Protein 5DXB (pdb70)

Radius of gyration: 22.01 Å; Cα contacts (8 Å, |Δi|>4): 576; chains: 4; bounding box: 56×43×59 Å

InterPro domains:
  IPR000536 Nuclear hormone receptor, ligand-binding domain [PF00104] (337-530)
  IPR000536 Nuclear hormone receptor, ligand-binding domain [PS51843] (311-547)
  IPR000536 Nuclear hormone receptor, ligand-binding domain [SM00430] (348-518)
  IPR001292 Estrogen receptor [PIRSF500101] (1-591)
  IPR001292 Estrogen receptor [PR00543] (6-24)
  IPR001292 Estrogen receptor [PR00543] (26-43)
  IPR001292 Estrogen receptor [PR00543] (45-62)
  IPR001292 Estrogen receptor [PR00543] (70-85)
  IPR001292 Estrogen receptor [PR00543] (97-111)
  IPR001292 Estrogen receptor [PR00543] (115-131)
  IPR001292 Estrogen receptor [PR00543] (132-151)
  IPR001292 Estrogen receptor [PR00543] (153-172)
  IPR001628 Zinc finger, nuclear hormone receptor-type [PF00105] (184-252)
  IPR001628 Zinc finger, nuclear hormone receptor-type [PR00047] (185-201)
  IPR001628 Zinc finger, nuclear hormone receptor-type [PR00047] (201-216)
  IPR001628 Zinc finger, nuclear hormone receptor-type [PR00047] (234-242)
  IPR001628 Zinc finger, nuclear hormone receptor-type [PR00047] (242-250)
  IPR001628 Zinc finger, nuclear hormone receptor-type [PS00031] (185-211)
  IPR001628 Zinc finger, nuclear hormone receptor-type [PS51030] (182-257)
  IPR001628 Zinc finger, nuclear hormone receptor-type [SM00399] (182-253)

Organism: Homo sapiens (NCBI:txid9606)

GO terms:
  GO:0045429 positive regulation of nitric oxide biosynthetic process (P, IDA)
  GO:0051000 positive regulation of nitric-oxide synthase activity (P, IDA)
  GO:0005634 nucleus (C, IDA)
  GO:0004879 nuclear receptor activity (F, IC)
  GO:0043401 steroid hormone receptor signaling pathway (P, IC)
  GO:0004879 nuclear receptor activity (F, IMP)
  GO:0043401 steroid hormone receptor signaling pathway (P, IMP)
  GO:0005515 protein binding (F, IPI)
  GO:0042802 identical protein binding (F, IPI)
  GO:0004879 nuclear receptor activity (F, IDA)
  GO:0030520 estrogen receptor signaling pathway (P, IDA)
  GO:0000785 chromatin (C, IDA)
  GO:0071392 cellular response to estradiol stimulus (P, IDA)
  GO:1990837 sequence-specific double-stranded DNA binding (F, IDA)
  GO:0001222 transcription corepressor binding (F, IPI)
  GO:0045944 positive regulation of transcription by RNA polymerase II (P, IDA)
  GO:0051117 ATPase binding (F, IDA)
  GO:0004879 nuclear receptor activity (F, IGI)
  GO:0000978 RNA polymerase II cis-regulatory region sequence-specific DNA binding (F, IDA)
  GO:0001228 DNA-binding transcription activator activity, RNA polymerase II-specific (F, IDA)

CATH classification: 1.10.565.10

Secondary structure (P-SEA, 3-state):
cccccaaaaaaaaaaaccccccccccccccccaaaaaaaaaaaaaaaaaaaaaaaaaccccccccaaaaaaaaaacaaaaaaaaaaaaaccccccccccccccccccccccccccaaaaaaaaaaaaaaaaacccaaaaaaaaaaaaaccccccccaaaaaaaaaaaaaaaaaaaaacccaaaaaaaaaaaaaaaaaaaaaaaaaaaaaaaaccccccccaaaaaaaaaac/cccccaaaaaaaaaaacccccccccccaaaaaaaaaaaaaaaaaaaaaaaaaccccccccaaaaaaaaaacaaaaaaaaaaaaaccccccccccccccccccccccccccaaaaaaaaaaaaaaaaacccaaaaaaaaaaaaacccccccaaaaaaaaaaaaaaaaaaaacccaaaaaaaaaaaaaaaaaaaaaaaaaaaaaaaaaaacccccaaaaaaaaaac/ccccccccc/ccccccc

Nearest PDB structures (foldseek):
  5dxb-assembly1_A-2  TM=1.004E+00  e=6.165E-34  Homo sapiens
  8ev2-assembly1_A  TM=9.911E-01  e=9.167E-32  Homo sapiens
  5dug-assembly1_B  TM=9.893E-01  e=3.016E-31  Homo sapiens
  5dkg-assembly1_A  TM=9.938E-01  e=1.041E-30  Homo sapiens
  5dkb-assembly1_B  TM=9.868E-01  e=1.092E-30  Homo sapiens

Structure (mmCIF, N/CA/C/O backbone):
data_5DXB
#
_entry.id   5DXB
#
_cell.length_a   56.013
_cell.length_b   85.939
_cell.length_c   58.272
_cell.angle_alpha   90.00
_cell.angle_beta   108.41
_cell.angle_gamma   90.00
#
_symmetry.space_group_name_H-M   'P 1 21 1'
#
loop_
_entity.id
_entity.type
_entity.pdbx_description
1 polymer 'Estrogen receptor'
2 polymer 'Estrogen receptor'
3 polymer 'Nuclear receptor coactivator 2'
4 non-polymer ESTRADIOL
5 non-polymer GLYCEROL
6 non-polymer 'CHLORIDE ION'
7 water water
#
loop_
_atom_site.group_PDB
_atom_site.id
_atom_site.type_symbol
_atom_site.label_atom_id
_atom_site.label_alt_id
_atom_site.label_comp_id
_atom_site.label_asym_id
_atom_site.label_entity_id
_atom_site.label_seq_id
_atom_site.pdbx_PDB_ins_code
_atom_site.Cartn_x
_atom_site.Cartn_y
_atom_site.Cartn_z
_atom_site.occupancy
_atom_site.B_iso_or_equiv
_atom_site.auth_seq_id
_atom_site.auth_comp_id
_atom_site.auth_asym_id
_atom_site.auth_atom_id
_atom_site.pdbx_PDB_model_num
ATOM 1 N N . ALA A 1 14 ? 2.311 16.251 -1.416 1.00 57.29 307 ALA A N 1
ATOM 2 C CA . ALA A 1 14 ? 2.133 14.882 -0.937 1.00 55.30 307 ALA A CA 1
ATOM 3 C C . ALA A 1 14 ? 0.708 14.571 -0.453 1.00 54.21 307 ALA A C 1
ATOM 4 O O . ALA A 1 14 ? 0.157 13.528 -0.794 1.00 53.83 307 ALA A O 1
ATOM 6 N N . LEU A 1 15 ? 0.103 15.454 0.334 1.00 54.26 308 LEU A N 1
ATOM 7 C CA . LEU A 1 15 ? -1.176 15.120 0.967 1.00 52.93 308 LEU A CA 1
ATOM 8 C C . LEU A 1 15 ? -2.354 15.063 -0.006 1.00 53.72 308 LEU A C 1
ATOM 9 O O . LEU A 1 15 ? -3.467 14.703 0.379 1.00 54.04 308 LEU A O 1
ATOM 14 N N . SER A 1 16 ? -2.098 15.396 -1.268 1.00 54.14 309 SER A N 1
ATOM 15 C CA . SER A 1 16 ? -3.140 15.413 -2.291 1.00 55.35 309 SER A CA 1
ATOM 16 C C . SER A 1 16 ? -3.245 14.084 -3.036 1.00 53.51 309 SER A C 1
ATOM 17 O O . SER A 1 16 ? -4.264 13.792 -3.659 1.00 55.53 309 SER A O 1
ATOM 20 N N . LEU A 1 17 ? -2.181 13.292 -2.984 1.00 52.36 310 LEU A N 1
ATOM 21 C CA . LEU A 1 17 ? -2.135 12.006 -3.675 1.00 49.04 310 LEU A CA 1
ATOM 22 C C . LEU A 1 17 ? -3.267 11.067 -3.265 1.00 45.97 310 LEU A C 1
ATOM 23 O O . LEU A 1 17 ? -3.509 10.883 -2.073 1.00 45.72 310 LEU A O 1
ATOM 28 N N . THR A 1 18 ? -3.951 10.457 -4.233 1.00 43.58 311 THR A N 1
ATOM 29 C CA . THR A 1 18 ? -4.886 9.383 -3.894 1.00 42.91 311 THR A CA 1
ATOM 30 C C . THR A 1 18 ? -4.089 8.186 -3.395 1.00 40.26 311 THR A C 1
ATOM 31 O O . THR A 1 18 ? -2.858 8.212 -3.373 1.00 37.70 311 THR A O 1
ATOM 35 N N . ALA A 1 19 ? -4.790 7.126 -3.009 1.00 39.40 312 ALA A N 1
ATOM 36 C CA . ALA A 1 19 ? -4.120 5.921 -2.541 1.00 37.87 312 ALA A CA 1
ATOM 37 C C . ALA A 1 19 ? -3.354 5.257 -3.683 1.00 39.32 312 ALA A C 1
ATOM 38 O O . ALA A 1 19 ? -2.207 4.837 -3.516 1.00 37.98 312 ALA A O 1
ATOM 40 N N . ASP A 1 20 ? -3.990 5.180 -4.848 1.00 38.96 313 ASP A N 1
ATOM 41 C CA . ASP A 1 20 ? -3.390 4.519 -6.001 1.00 41.02 313 ASP A CA 1
ATOM 42 C C . ASP A 1 20 ? -2.183 5.282 -6.518 1.00 38.88 313 ASP A C 1
ATOM 43 O O . ASP A 1 20 ? -1.264 4.692 -7.077 1.00 38.40 313 ASP A O 1
ATOM 48 N N . GLN A 1 21 ? -2.191 6.597 -6.348 1.00 41.17 314 GLN A N 1
ATOM 49 C CA . GLN A 1 21 ? -1.082 7.419 -6.813 1.00 40.35 314 GLN A CA 1
ATOM 50 C C . GLN A 1 21 ? 0.091 7.324 -5.853 1.00 37.67 314 GLN A C 1
ATOM 51 O O . GLN A 1 21 ? 1.252 7.439 -6.251 1.00 36.73 314 GLN A O 1
ATOM 57 N N . MET A 1 22 ? -0.227 7.117 -4.581 1.00 36.44 315 MET A N 1
ATOM 58 C CA . MET A 1 22 ? 0.786 6.850 -3.575 1.00 34.18 315 MET A CA 1
ATOM 59 C C . MET A 1 22 ? 1.493 5.544 -3.916 1.00 32.08 315 MET A C 1
ATOM 60 O O . MET A 1 22 ? 2.722 5.479 -3.961 1.00 31.12 315 MET A O 1
ATOM 65 N N . VAL A 1 23 ? 0.699 4.509 -4.168 1.00 32.59 316 VAL A N 1
ATOM 66 C CA . VAL A 1 23 ? 1.227 3.186 -4.473 1.00 31.50 316 VAL A CA 1
ATOM 67 C C . VAL A 1 23 ? 2.105 3.235 -5.723 1.00 31.23 316 VAL A C 1
ATOM 68 O O . VAL A 1 23 ? 3.217 2.702 -5.726 1.00 28.93 316 VAL A O 1
ATOM 72 N N . SER A 1 24 ? 1.611 3.899 -6.766 1.00 33.00 317 SER A N 1
ATOM 73 C CA . SER A 1 24 ? 2.330 4.019 -8.032 1.00 34.00 317 SER A CA 1
ATOM 74 C C . SER A 1 24 ? 3.639 4.786 -7.894 1.00 33.76 317 SER A C 1
ATOM 75 O O . SER A 1 24 ? 4.666 4.367 -8.422 1.00 34.01 317 SER A O 1
ATOM 78 N N . ALA A 1 25 ? 3.597 5.921 -7.204 1.00 33.11 318 ALA A N 1
ATOM 79 C CA . ALA A 1 25 ? 4.813 6.680 -6.929 1.00 32.56 318 ALA A CA 1
ATOM 80 C C . ALA A 1 25 ? 5.850 5.810 -6.224 1.00 30.61 318 ALA A C 1
ATOM 81 O O . ALA A 1 25 ? 7.015 5.781 -6.615 1.00 31.67 318 ALA A O 1
ATOM 83 N N . LEU A 1 26 ? 5.415 5.090 -5.193 1.00 29.35 319 LEU A N 1
ATOM 84 C CA . LEU A 1 26 ? 6.324 4.272 -4.395 1.00 27.97 319 LEU A CA 1
ATOM 85 C C . LEU A 1 26 ? 6.873 3.089 -5.189 1.00 27.75 319 LEU A C 1
ATOM 86 O O . LEU A 1 26 ? 8.045 2.740 -5.053 1.00 28.58 319 LEU A O 1
ATOM 91 N N . LEU A 1 27 ? 6.035 2.474 -6.018 1.00 26.86 320 LEU A N 1
ATOM 92 C CA . LEU A 1 27 ? 6.503 1.398 -6.886 1.00 28.86 320 LEU A CA 1
ATOM 93 C C . LEU A 1 27 ? 7.527 1.932 -7.899 1.00 32.16 320 LEU A C 1
ATOM 94 O O . LEU A 1 27 ? 8.583 1.330 -8.093 1.00 32.17 320 LEU A O 1
ATOM 99 N N . ASP A 1 28 ? 7.222 3.071 -8.522 1.00 30.41 321 ASP A N 1
ATOM 100 C CA . ASP A 1 28 ? 8.133 3.697 -9.488 1.00 34.38 321 ASP A CA 1
ATOM 101 C C . ASP A 1 28 ? 9.505 4.023 -8.894 1.00 30.52 321 ASP A C 1
ATOM 102 O O . ASP A 1 28 ? 10.512 4.038 -9.604 1.00 31.00 321 ASP A O 1
ATOM 107 N N . ALA A 1 29 ? 9.539 4.292 -7.594 1.00 29.69 322 ALA A N 1
ATOM 108 C CA . ALA A 1 29 ? 10.746 4.805 -6.952 1.00 27.54 322 ALA A CA 1
ATOM 109 C C . ALA A 1 29 ? 11.667 3.702 -6.441 1.00 26.83 322 ALA A C 1
ATOM 110 O O . ALA A 1 29 ? 12.807 3.970 -6.053 1.00 25.18 322 ALA A O 1
ATOM 112 N N . GLU A 1 30 ? 11.169 2.470 -6.435 1.00 27.16 323 GLU A N 1
ATOM 113 C CA . GLU A 1 30 ? 11.923 1.330 -5.922 1.00 25.94 323 GLU A CA 1
ATOM 114 C C . GLU A 1 30 ? 13.328 1.262 -6.509 1.00 25.07 323 GLU A C 1
ATOM 115 O O . GLU A 1 30 ? 13.503 1.401 -7.710 1.00 26.09 323 GLU A O 1
ATOM 121 N N . PRO A 1 31 ? 14.339 1.058 -5.659 1.00 25.60 324 PRO A N 1
ATOM 122 C CA . PRO A 1 31 ? 15.701 0.937 -6.183 1.00 27.15 324 PRO A CA 1
ATOM 123 C C . PRO A 1 31 ? 15.946 -0.447 -6.759 1.00 27.51 324 PRO A C 1
ATOM 124 O O . PRO A 1 31 ? 15.172 -1.362 -6.485 1.00 25.62 324 PRO A O 1
ATOM 128 N N . PRO A 1 32 ? 17.011 -0.602 -7.554 1.00 28.26 325 PRO A N 1
ATOM 129 C CA . PRO A 1 32 ? 17.326 -1.913 -8.124 1.00 28.77 325 PRO A CA 1
ATOM 130 C C . PRO A 1 32 ? 17.884 -2.878 -7.089 1.00 27.53 325 PRO A C 1
ATOM 131 O O . PRO A 1 32 ? 18.290 -2.468 -6.000 1.00 26.18 325 PRO A O 1
ATOM 135 N N . ILE A 1 33 ? 17.896 -4.158 -7.436 1.00 27.05 326 ILE A N 1
ATOM 136 C CA . ILE A 1 33 ? 18.617 -5.154 -6.662 1.00 26.73 326 ILE A CA 1
ATOM 137 C C . ILE A 1 33 ? 20.059 -5.184 -7.161 1.00 25.94 326 ILE A C 1
ATOM 138 O O . ILE A 1 33 ? 20.301 -5.391 -8.350 1.00 28.38 326 ILE A O 1
ATOM 143 N N . LEU A 1 34 ? 21.018 -4.956 -6.270 1.00 23.32 327 LEU A N 1
ATOM 144 C CA . LEU A 1 34 ? 22.413 -4.881 -6.694 1.00 24.34 327 LEU A CA 1
ATOM 145 C C . LEU A 1 34 ? 23.131 -6.221 -6.522 1.00 25.03 327 LEU A C 1
ATOM 146 O O . LEU A 1 34 ? 22.656 -7.104 -5.802 1.00 24.36 327 LEU A O 1
ATOM 151 N N . TYR A 1 35 ? 24.272 -6.367 -7.193 1.00 24.36 328 TYR A N 1
ATOM 152 C CA . TYR A 1 35 ? 25.101 -7.562 -7.062 1.00 25.05 328 TYR A CA 1
ATOM 153 C C . TYR A 1 35 ? 26.255 -7.333 -6.104 1.00 24.33 328 TYR A C 1
ATOM 154 O O . TYR A 1 35 ? 26.757 -6.216 -5.973 1.00 24.41 328 TYR A O 1
ATOM 163 N N . SER A 1 36 ? 26.674 -8.394 -5.424 1.00 24.09 329 SER A N 1
ATOM 164 C CA . SER A 1 36 ? 27.854 -8.300 -4.581 1.00 26.76 329 SER A CA 1
ATOM 165 C C . SER A 1 36 ? 29.084 -8.645 -5.397 1.00 29.98 329 SER A C 1
ATOM 166 O O . SER A 1 36 ? 28.991 -9.099 -6.542 1.00 28.22 329 SER A O 1
ATOM 169 N N . GLU A 1 37 ? 30.243 -8.430 -4.798 1.00 31.39 330 GLU A N 1
ATOM 170 C CA . GLU A 1 37 ? 31.488 -8.769 -5.454 1.00 35.19 330 GLU A CA 1
ATOM 171 C C . GLU A 1 37 ? 31.985 -10.140 -4.998 1.00 34.96 330 GLU A C 1
ATOM 172 O O . GLU A 1 37 ? 33.189 -10.396 -4.992 1.00 35.67 330 GLU A O 1
ATOM 178 N N . TYR A 1 38 ? 31.047 -11.020 -4.634 1.00 34.60 331 TYR A N 1
ATOM 179 C CA . TYR A 1 38 ? 31.383 -12.356 -4.132 1.00 34.03 331 TYR A CA 1
ATOM 180 C C . TYR A 1 38 ? 32.356 -13.064 -5.055 1.00 34.54 331 TYR A C 1
ATOM 181 O O . TYR A 1 38 ? 32.127 -13.161 -6.259 1.00 33.63 331 TYR A O 1
ATOM 190 N N . ASP A 1 39 ? 33.447 -13.550 -4.474 1.00 36.99 332 ASP A N 1
ATOM 191 C CA . ASP A 1 39 ? 34.467 -14.272 -5.217 1.00 40.16 332 ASP A CA 1
ATOM 192 C C . ASP A 1 39 ? 34.484 -15.733 -4.779 1.00 39.11 332 ASP A C 1
ATOM 193 O O . ASP A 1 39 ? 34.975 -16.058 -3.696 1.00 38.98 332 ASP A O 1
ATOM 198 N N . PRO A 1 40 ? 33.938 -16.620 -5.622 1.00 40.07 333 PRO A N 1
ATOM 199 C CA . PRO A 1 40 ? 33.739 -18.021 -5.239 1.00 40.25 333 PRO A CA 1
ATOM 200 C C . PRO A 1 40 ? 34.992 -18.881 -5.399 1.00 40.84 333 PRO A C 1
ATOM 201 O O . PRO A 1 40 ? 34.924 -20.094 -5.202 1.00 42.41 333 PRO A O 1
ATOM 205 N N . THR A 1 41 ? 36.116 -18.261 -5.744 1.00 37.44 334 THR A N 1
ATOM 206 C CA . THR A 1 41 ? 37.385 -18.978 -5.835 1.00 37.60 334 THR A CA 1
ATOM 207 C C . THR A 1 41 ? 37.931 -19.300 -4.445 1.00 36.42 334 THR A C 1
ATOM 208 O O . THR A 1 41 ? 38.758 -20.196 -4.284 1.00 35.92 334 THR A O 1
ATOM 212 N N . ARG A 1 42 ? 37.463 -18.558 -3.447 1.00 36.26 335 ARG A N 1
ATOM 213 C CA . ARG A 1 42 ? 37.991 -18.655 -2.088 1.00 36.58 335 ARG A CA 1
ATOM 214 C C . ARG A 1 42 ? 36.906 -18.921 -1.053 1.00 32.94 335 ARG A C 1
ATOM 215 O O . ARG A 1 42 ? 35.768 -18.490 -1.216 1.00 31.12 335 ARG A O 1
ATOM 223 N N . PRO A 1 43 ? 37.259 -19.633 0.026 1.00 33.30 336 PRO A N 1
ATOM 224 C CA . PRO A 1 43 ? 36.321 -19.760 1.144 1.00 31.24 336 PRO A CA 1
ATOM 225 C C . PRO A 1 43 ? 36.235 -18.449 1.927 1.00 30.23 336 PRO A C 1
ATOM 226 O O . PRO A 1 43 ? 37.171 -17.653 1.882 1.00 30.19 336 PRO A O 1
ATOM 230 N N . PHE A 1 44 ? 35.126 -18.230 2.627 1.00 31.55 337 PHE A N 1
ATOM 231 C CA . PHE A 1 44 ? 34.941 -17.014 3.414 1.00 29.38 337 PHE A CA 1
ATOM 232 C C . PHE A 1 44 ? 35.868 -16.940 4.616 1.00 28.97 337 PHE A C 1
ATOM 233 O O . PHE A 1 44 ? 36.145 -17.949 5.264 1.00 29.83 337 PHE A O 1
ATOM 241 N N . SER A 1 45 ? 36.328 -15.733 4.919 1.00 27.68 338 SER A N 1
ATOM 242 C CA . SER A 1 45 ? 36.847 -15.427 6.244 1.00 27.45 338 SER A CA 1
ATOM 243 C C . SER A 1 45 ? 35.921 -14.393 6.866 1.00 26.45 338 SER A C 1
ATOM 244 O O . SER A 1 45 ? 35.072 -13.818 6.178 1.00 24.22 338 SER A O 1
ATOM 247 N N . GLU A 1 46 ? 36.079 -14.151 8.160 1.00 25.98 339 GLU A N 1
ATOM 248 C CA . GLU A 1 46 ? 35.317 -13.100 8.817 1.00 25.35 339 GLU A CA 1
ATOM 249 C C . GLU A 1 46 ? 35.500 -11.764 8.098 1.00 22.55 339 GLU A C 1
ATOM 250 O O . GLU A 1 46 ? 34.531 -11.040 7.845 1.00 20.00 339 GLU A O 1
ATOM 256 N N . ALA A 1 47 ? 36.748 -11.452 7.758 1.00 22.91 340 ALA A N 1
ATOM 257 C CA . ALA A 1 47 ? 37.068 -10.187 7.108 1.00 22.18 340 ALA A CA 1
ATOM 258 C C . ALA A 1 47 ? 36.500 -10.099 5.691 1.00 22.61 340 ALA A C 1
ATOM 259 O O . ALA A 1 47 ? 35.966 -9.064 5.301 1.00 23.72 340 ALA A O 1
ATOM 261 N N . SER A 1 48 ? 36.605 -11.177 4.920 1.00 20.48 341 SER A N 1
ATOM 262 C CA . SER A 1 48 ? 36.155 -11.129 3.530 1.00 22.83 341 SER A CA 1
ATOM 263 C C . SER A 1 48 ? 34.627 -11.078 3.443 1.00 22.69 341 SER A C 1
ATOM 264 O O . SER A 1 48 ? 34.070 -10.463 2.540 1.00 22.95 341 SER A O 1
ATOM 267 N N A MET A 1 49 ? 33.941 -11.725 4.382 0.45 24.63 342 MET A N 1
ATOM 268 N N B MET A 1 49 ? 33.966 -11.706 4.404 0.55 24.64 342 MET A N 1
ATOM 269 C CA A MET A 1 49 ? 32.480 -11.690 4.387 0.45 23.60 342 MET A CA 1
ATOM 270 C CA B MET A 1 49 ? 32.516 -11.731 4.438 0.55 23.97 342 MET A CA 1
ATOM 271 C C A MET A 1 49 ? 31.978 -10.328 4.856 0.45 21.60 342 MET A C 1
ATOM 272 C C B MET A 1 49 ? 31.986 -10.362 4.872 0.55 21.88 342 MET A C 1
ATOM 273 O O A MET A 1 49 ? 31.014 -9.797 4.306 0.45 20.04 342 MET A O 1
ATOM 274 O O B MET A 1 49 ? 31.035 -9.844 4.287 0.55 19.97 342 MET A O 1
ATOM 283 N N . MET A 1 50 ? 32.627 -9.760 5.869 1.00 21.63 343 MET A N 1
ATOM 284 C CA . MET A 1 50 ? 32.267 -8.414 6.313 1.00 19.62 343 MET A CA 1
ATOM 285 C C . MET A 1 50 ? 32.577 -7.395 5.210 1.00 20.00 343 MET A C 1
ATOM 286 O O . MET A 1 50 ? 31.850 -6.412 5.037 1.00 18.55 343 MET A O 1
ATOM 291 N N . GLY A 1 51 ? 33.655 -7.637 4.465 1.00 21.06 344 GLY A N 1
ATOM 292 C CA . GLY A 1 51 ? 33.998 -6.811 3.316 1.00 21.69 344 GLY A CA 1
ATOM 293 C C . GLY A 1 51 ? 32.906 -6.824 2.253 1.00 22.51 344 GLY A C 1
ATOM 294 O O . GLY A 1 51 ? 32.483 -5.771 1.765 1.00 21.90 344 GLY A O 1
ATOM 295 N N . LEU A 1 52 ? 32.456 -8.023 1.888 1.00 22.74 345 LEU A N 1
ATOM 296 C CA . LEU A 1 52 ? 31.378 -8.178 0.914 1.00 23.41 345 LEU A CA 1
ATOM 297 C C . LEU A 1 52 ? 30.112 -7.470 1.360 1.00 20.83 345 LEU A C 1
ATOM 298 O O . LEU A 1 52 ? 29.491 -6.741 0.585 1.00 20.68 345 LEU A O 1
ATOM 303 N N . LEU A 1 53 ? 29.726 -7.696 2.611 1.00 20.02 346 LEU A N 1
ATOM 304 C CA . LEU A 1 53 ? 28.453 -7.194 3.100 1.00 19.05 346 LEU A CA 1
ATOM 305 C C . LEU A 1 53 ? 28.473 -5.672 3.199 1.00 18.61 346 LEU A C 1
ATOM 306 O O . LEU A 1 53 ? 27.488 -5.018 2.865 1.00 18.93 346 LEU A O 1
ATOM 311 N N . THR A 1 54 ? 29.595 -5.103 3.634 1.00 18.42 347 THR A N 1
ATOM 312 C CA . THR A 1 54 ? 29.674 -3.649 3.771 1.00 17.93 347 THR A CA 1
ATOM 313 C C . THR A 1 54 ? 29.877 -2.962 2.419 1.00 19.20 347 THR A C 1
ATOM 314 O O . THR A 1 54 ? 29.381 -1.854 2.210 1.00 20.18 347 THR A O 1
ATOM 318 N N . ASN A 1 55 ? 30.591 -3.609 1.500 1.00 18.60 348 ASN A N 1
ATOM 319 C CA . ASN A 1 55 ? 30.702 -3.087 0.138 1.00 19.44 348 ASN A CA 1
ATOM 320 C C . ASN A 1 55 ? 29.314 -3.011 -0.493 1.00 18.73 348 ASN A C 1
ATOM 321 O O . ASN A 1 55 ? 28.963 -2.018 -1.131 1.00 18.44 348 ASN A O 1
ATOM 326 N N . LEU A 1 56 ? 28.525 -4.065 -0.301 1.00 19.01 349 LEU A N 1
ATOM 327 C CA . LEU A 1 56 ? 27.158 -4.101 -0.807 1.00 19.40 349 LEU A CA 1
ATOM 328 C C . LEU A 1 56 ? 26.310 -3.012 -0.149 1.00 18.83 349 LEU A C 1
ATOM 329 O O . LEU A 1 56 ? 25.643 -2.236 -0.835 1.00 18.87 349 LEU A O 1
ATOM 334 N N . ALA A 1 57 ? 26.346 -2.953 1.181 1.00 16.64 350 ALA A N 1
ATOM 335 C CA . ALA A 1 57 ? 25.587 -1.951 1.931 1.00 17.93 350 ALA A CA 1
ATOM 336 C C . ALA A 1 57 ? 25.880 -0.541 1.437 1.00 20.09 350 ALA A C 1
ATOM 337 O O . ALA A 1 57 ? 24.966 0.261 1.237 1.00 20.45 350 ALA A O 1
ATOM 339 N N . ASP A 1 58 ? 27.158 -0.251 1.230 1.00 19.23 351 ASP A N 1
ATOM 340 C CA . ASP A 1 58 ? 27.575 1.071 0.790 1.00 22.01 351 ASP A CA 1
ATOM 341 C C . ASP A 1 58 ? 26.967 1.453 -0.558 1.00 20.91 351 ASP A C 1
ATOM 342 O O . ASP A 1 58 ? 26.503 2.584 -0.739 1.00 20.11 351 ASP A O 1
ATOM 347 N N . ARG A 1 59 ? 26.971 0.524 -1.507 1.00 20.34 352 ARG A N 1
ATOM 348 C CA . ARG A 1 59 ? 26.415 0.829 -2.818 1.00 20.47 352 ARG A CA 1
ATOM 349 C C . ARG A 1 59 ? 24.889 0.923 -2.766 1.00 18.52 352 ARG A C 1
ATOM 350 O O . ARG A 1 59 ? 24.294 1.771 -3.432 1.00 18.66 352 ARG A O 1
ATOM 358 N N . GLU A 1 60 ? 24.256 0.072 -1.962 1.00 17.51 353 GLU A N 1
ATOM 359 C CA . GLU A 1 60 ? 22.809 0.167 -1.759 1.00 17.56 353 GLU A CA 1
ATOM 360 C C . GLU A 1 60 ? 22.426 1.516 -1.132 1.00 19.41 353 GLU A C 1
ATOM 361 O O . GLU A 1 60 ? 21.379 2.084 -1.454 1.00 19.66 353 GLU A O 1
ATOM 367 N N . LEU A 1 61 ? 23.261 2.022 -0.226 1.00 19.99 354 LEU A N 1
ATOM 368 C CA . LEU A 1 61 ? 22.970 3.290 0.446 1.00 20.45 354 LEU A CA 1
ATOM 369 C C . LEU A 1 61 ? 22.790 4.443 -0.540 1.00 18.78 354 LEU A C 1
ATOM 370 O O . LEU A 1 61 ? 21.920 5.297 -0.360 1.00 17.74 354 LEU A O 1
ATOM 375 N N . VAL A 1 62 ? 23.610 4.469 -1.581 1.00 20.48 355 VAL A N 1
ATOM 376 C CA . VAL A 1 62 ? 23.509 5.529 -2.574 1.00 20.63 355 VAL A CA 1
ATOM 377 C C . VAL A 1 62 ? 22.151 5.486 -3.278 1.00 19.44 355 VAL A C 1
ATOM 378 O O . VAL A 1 62 ? 21.523 6.520 -3.484 1.00 19.59 355 VAL A O 1
ATOM 382 N N . HIS A 1 63 ? 21.678 4.293 -3.616 1.00 18.30 356 HIS A N 1
ATOM 383 C CA . HIS A 1 63 ? 20.355 4.171 -4.221 1.00 18.86 356 HIS A CA 1
ATOM 384 C C . HIS A 1 63 ? 19.249 4.497 -3.219 1.00 17.75 356 HIS A C 1
ATOM 385 O O . HIS A 1 63 ? 18.230 5.070 -3.585 1.00 16.82 356 HIS A O 1
ATOM 392 N N . MET A 1 64 ? 19.450 4.134 -1.955 1.00 18.22 357 MET A N 1
ATOM 393 C CA . MET A 1 64 ? 18.448 4.395 -0.923 1.00 18.53 357 MET A CA 1
ATOM 394 C C . MET A 1 64 ? 18.226 5.887 -0.761 1.00 18.45 357 MET A C 1
ATOM 395 O O . MET A 1 64 ? 17.092 6.357 -0.627 1.00 18.21 357 MET A O 1
ATOM 400 N N . ILE A 1 65 ? 19.330 6.623 -0.768 1.00 17.36 358 ILE A N 1
ATOM 401 C CA . ILE A 1 65 ? 19.299 8.063 -0.600 1.00 18.93 358 ILE A CA 1
ATOM 402 C C . ILE A 1 65 ? 18.497 8.714 -1.727 1.00 21.34 358 ILE A C 1
ATOM 403 O O . ILE A 1 65 ? 17.702 9.619 -1.481 1.00 22.89 358 ILE A O 1
ATOM 408 N N . ASN A 1 66 ? 18.669 8.237 -2.956 1.00 20.09 359 ASN A N 1
ATOM 409 C CA . ASN A 1 66 ? 17.906 8.785 -4.079 1.00 23.02 359 ASN A CA 1
ATOM 410 C C . ASN A 1 66 ? 16.451 8.318 -4.083 1.00 20.32 359 ASN A C 1
ATOM 411 O O . ASN A 1 66 ? 15.559 9.045 -4.519 1.00 20.15 359 ASN A O 1
ATOM 416 N N . TRP A 1 67 ? 16.214 7.105 -3.592 1.00 21.47 360 TRP A N 1
ATOM 417 C CA . TRP A 1 67 ? 14.854 6.627 -3.357 1.00 21.27 360 TRP A CA 1
ATOM 418 C C . TRP A 1 67 ? 14.137 7.528 -2.362 1.00 20.93 360 TRP A C 1
ATOM 419 O O . TRP A 1 67 ? 12.992 7.925 -2.578 1.00 19.52 360 TRP A O 1
ATOM 430 N N . ALA A 1 68 ? 14.821 7.837 -1.263 1.00 19.59 361 ALA A N 1
ATOM 431 C CA . ALA A 1 68 ? 14.243 8.639 -0.191 1.00 17.87 361 ALA A CA 1
ATOM 432 C C . ALA A 1 68 ? 13.706 9.963 -0.726 1.00 19.49 361 ALA A C 1
ATOM 433 O O . ALA A 1 68 ? 12.653 10.430 -0.308 1.00 19.67 361 ALA A O 1
ATOM 435 N N . LYS A 1 69 ? 14.425 10.552 -1.671 1.00 20.13 362 LYS A N 1
ATOM 436 C CA . LYS A 1 69 ? 14.035 11.834 -2.237 1.00 22.98 362 LYS A CA 1
ATOM 4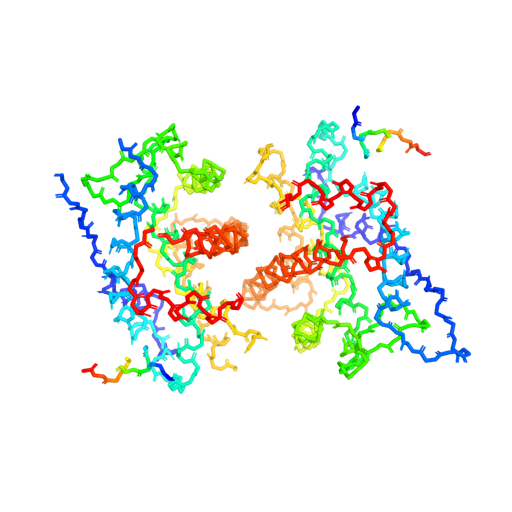37 C C . LYS A 1 69 ? 12.749 11.740 -3.057 1.00 25.00 362 LYS A C 1
ATOM 438 O O . LYS A 1 69 ? 12.127 12.755 -3.365 1.00 25.41 362 LYS A O 1
ATOM 444 N N . ARG A 1 70 ? 12.340 10.522 -3.394 1.00 25.35 363 ARG A N 1
ATOM 445 C CA . ARG A 1 70 ? 11.126 10.323 -4.176 1.00 27.90 363 ARG A CA 1
ATOM 446 C C . ARG A 1 70 ? 9.957 9.855 -3.311 1.00 26.41 363 ARG A C 1
ATOM 447 O O . ARG A 1 70 ? 8.842 9.703 -3.800 1.00 28.11 363 ARG A O 1
ATOM 455 N N . VAL A 1 71 ? 10.208 9.623 -2.027 1.00 24.91 364 VAL A N 1
ATOM 456 C CA . VAL A 1 71 ? 9.126 9.302 -1.100 1.00 24.23 364 VAL A CA 1
ATOM 457 C C . VAL A 1 71 ? 8.349 10.582 -0.795 1.00 26.18 364 VAL A C 1
ATOM 458 O O . VAL A 1 71 ? 8.943 11.574 -0.375 1.00 25.63 364 VAL A O 1
ATOM 462 N N . PRO A 1 72 ? 7.025 10.573 -1.029 1.00 29.36 365 PRO A N 1
ATOM 463 C CA . PRO A 1 72 ? 6.217 11.790 -0.870 1.00 31.16 365 PRO A CA 1
ATOM 464 C C . PRO A 1 72 ? 6.464 12.532 0.439 1.00 30.76 365 PRO A C 1
ATOM 465 O O . PRO A 1 72 ? 6.436 11.938 1.515 1.00 30.05 365 PRO A O 1
ATOM 469 N N . GLY A 1 73 ? 6.732 13.828 0.330 1.00 34.37 366 GLY A N 1
ATOM 470 C CA . GLY A 1 73 ? 6.943 14.661 1.498 1.00 35.19 366 GLY A CA 1
ATOM 471 C C . GLY A 1 73 ? 8.373 14.729 2.009 1.00 34.53 366 GLY A C 1
ATOM 472 O O . GLY A 1 73 ? 8.704 15.625 2.786 1.00 37.51 366 GLY A O 1
ATOM 473 N N . PHE A 1 74 ? 9.226 13.799 1.588 1.00 27.94 367 PHE A N 1
ATOM 474 C CA . PHE A 1 74 ? 10.596 13.760 2.102 1.00 26.58 367 PHE A CA 1
ATOM 475 C C . PHE A 1 74 ? 11.426 14.975 1.671 1.00 28.22 367 PHE A C 1
ATOM 476 O O . PHE A 1 74 ? 12.158 15.537 2.488 1.00 27.24 367 PHE A O 1
ATOM 484 N N . VAL A 1 75 ? 11.325 15.395 0.411 1.00 28.10 368 VAL A N 1
ATOM 485 C CA . VAL A 1 75 ? 12.154 16.520 -0.030 1.00 30.64 368 VAL A CA 1
ATOM 486 C C . VAL A 1 75 ? 11.576 17.868 0.404 1.00 33.54 368 VAL A C 1
ATOM 487 O O . VAL A 1 75 ? 12.194 18.906 0.181 1.00 36.15 368 VAL A O 1
ATOM 491 N N . ASP A 1 76 ? 10.403 17.850 1.034 1.00 35.22 369 ASP A N 1
ATOM 492 C CA . ASP A 1 76 ? 9.839 19.061 1.639 1.00 38.52 369 ASP A CA 1
ATOM 493 C C . ASP A 1 76 ? 10.627 19.459 2.873 1.00 35.23 369 ASP A C 1
ATOM 494 O O . ASP A 1 76 ? 10.602 20.609 3.299 1.00 37.50 369 ASP A O 1
ATOM 499 N N . LEU A 1 77 ? 11.302 18.481 3.459 1.00 32.25 370 LEU A N 1
ATOM 500 C CA . LEU A 1 77 ? 11.979 18.667 4.729 1.00 29.75 370 LEU A CA 1
ATOM 501 C C . LEU A 1 77 ? 13.288 19.414 4.537 1.00 28.08 370 LEU A C 1
ATOM 502 O O . LEU A 1 77 ? 13.855 19.415 3.447 1.00 26.58 370 LEU A O 1
ATOM 507 N N . THR A 1 78 ? 13.758 20.060 5.597 1.00 28.01 371 THR A N 1
ATOM 508 C CA . THR A 1 78 ? 15.068 20.692 5.575 1.00 28.37 371 THR A CA 1
ATOM 509 C C . THR A 1 78 ? 16.136 19.626 5.361 1.00 26.66 371 THR A C 1
ATOM 510 O O . THR A 1 78 ? 15.902 18.445 5.619 1.00 25.47 371 THR A O 1
ATOM 514 N N . LEU A 1 79 ? 17.310 20.038 4.898 1.00 25.07 372 LEU A N 1
ATOM 515 C CA . LEU A 1 79 ? 18.390 19.089 4.659 1.00 24.91 372 LEU A CA 1
ATOM 516 C C . LEU A 1 79 ? 18.801 18.389 5.956 1.00 23.50 372 LEU A C 1
ATOM 517 O O . LEU A 1 79 ? 19.120 17.195 5.951 1.00 21.74 372 LEU A O 1
ATOM 522 N N . HIS A 1 80 ? 18.767 19.123 7.066 1.00 24.63 373 HIS A N 1
ATOM 523 C CA . HIS A 1 80 ? 19.104 18.551 8.366 1.00 26.11 373 HIS A CA 1
ATOM 524 C C . HIS A 1 80 ? 18.143 17.425 8.736 1.00 24.26 373 HIS A C 1
ATOM 525 O O . HIS A 1 80 ? 18.573 16.365 9.189 1.00 24.02 373 HIS A O 1
ATOM 532 N N . ASP A 1 81 ? 16.847 17.654 8.527 1.00 24.39 374 ASP A N 1
ATOM 533 C CA . ASP A 1 81 ? 15.828 16.651 8.838 1.00 24.52 374 ASP A CA 1
ATOM 534 C C . ASP A 1 81 ? 15.919 15.428 7.927 1.00 23.06 374 ASP A C 1
ATOM 535 O O . ASP A 1 81 ? 15.706 14.300 8.374 1.00 21.16 374 ASP A O 1
ATOM 540 N N . GLN A 1 82 ? 16.226 15.652 6.652 1.00 19.90 375 GLN A N 1
ATOM 541 C CA . GLN A 1 82 ? 16.447 14.550 5.719 1.00 21.27 375 GLN A CA 1
ATOM 542 C C . GLN A 1 82 ? 17.625 13.695 6.159 1.00 20.22 375 GLN A C 1
ATOM 543 O O . GLN A 1 82 ? 17.542 12.467 6.182 1.00 18.72 375 GLN A O 1
ATOM 549 N N . VAL A 1 83 ? 18.727 14.361 6.490 1.00 18.86 376 VAL A N 1
ATOM 550 C CA . VAL A 1 83 ? 19.915 13.697 7.002 1.00 18.40 376 VAL A CA 1
ATOM 551 C C . VAL A 1 83 ? 19.571 12.875 8.240 1.00 19.26 376 VAL A C 1
ATOM 552 O O . VAL A 1 83 ? 19.939 11.708 8.339 1.00 19.13 376 VAL A O 1
ATOM 556 N N . HIS A 1 84 ? 18.841 13.485 9.169 1.00 21.94 377 HIS A N 1
ATOM 557 C CA . HIS A 1 84 ? 18.467 12.819 10.411 1.00 23.18 377 HIS A CA 1
ATOM 558 C C . HIS A 1 84 ? 17.665 11.536 10.176 1.00 22.06 377 HIS A C 1
ATOM 559 O O . HIS A 1 84 ? 17.979 10.491 10.747 1.00 21.93 377 HIS A O 1
ATOM 566 N N . LEU A 1 85 ? 16.633 11.617 9.339 1.00 19.52 378 LEU A N 1
ATOM 567 C CA . LEU A 1 85 ? 15.787 10.458 9.049 1.00 18.59 378 LEU A CA 1
ATOM 568 C C . LEU A 1 85 ? 16.575 9.308 8.437 1.00 17.99 378 LEU A C 1
ATOM 569 O O . LEU A 1 85 ? 16.403 8.147 8.817 1.00 18.54 378 LEU A O 1
ATOM 574 N N . LEU A 1 86 ? 17.438 9.630 7.483 1.00 17.71 379 LEU A N 1
ATOM 575 C CA . LEU A 1 86 ? 18.242 8.609 6.824 1.00 17.44 379 LEU A CA 1
ATOM 576 C C . LEU A 1 86 ? 19.245 7.981 7.786 1.00 17.50 379 LEU A C 1
ATOM 577 O O . LEU A 1 86 ? 19.465 6.777 7.762 1.00 19.42 379 LEU A O 1
ATOM 582 N N . GLU A 1 87 ? 19.858 8.802 8.632 1.00 17.64 380 GLU A N 1
ATOM 583 C CA . GLU A 1 87 ? 20.785 8.293 9.634 1.00 20.72 380 GLU A CA 1
ATOM 584 C C . GLU A 1 87 ? 20.080 7.349 10.611 1.00 21.97 380 GLU A C 1
ATOM 585 O O . GLU A 1 87 ? 20.664 6.364 11.058 1.00 16.86 380 GLU A O 1
ATOM 591 N N . CYS A 1 88 ? 18.825 7.639 10.939 1.00 17.90 381 CYS A N 1
ATOM 592 C CA . CYS A 1 88 ? 18.093 6.795 11.879 1.00 17.25 381 CYS A CA 1
ATOM 593 C C . CYS A 1 88 ? 17.609 5.508 11.220 1.00 17.25 381 CYS A C 1
ATOM 594 O O . CYS A 1 88 ? 17.587 4.456 11.856 1.00 18.23 381 CYS A O 1
ATOM 597 N N . ALA A 1 89 ? 17.255 5.580 9.940 1.00 16.66 382 ALA A N 1
ATOM 598 C CA . ALA A 1 89 ? 16.526 4.483 9.309 1.00 16.97 382 ALA A CA 1
ATOM 599 C C . ALA A 1 89 ? 17.341 3.561 8.396 1.00 16.62 382 ALA A C 1
ATOM 600 O O . ALA A 1 89 ? 16.852 2.498 8.025 1.00 16.03 382 ALA A O 1
ATOM 602 N N . TRP A 1 90 ? 18.563 3.947 8.030 1.00 17.70 383 TRP A N 1
ATOM 603 C CA . TRP A 1 90 ? 19.238 3.298 6.899 1.00 17.82 383 TRP A CA 1
ATOM 604 C C . TRP A 1 90 ? 19.396 1.787 7.040 1.00 16.51 383 TRP A C 1
ATOM 605 O O . TRP A 1 90 ? 19.216 1.055 6.064 1.00 16.80 383 TRP A O 1
ATOM 616 N N . LEU A 1 91 ? 19.726 1.307 8.234 1.00 15.60 384 LEU A N 1
ATOM 617 C CA . LEU A 1 91 ? 19.959 -0.124 8.387 1.00 15.47 384 LEU A CA 1
ATOM 618 C C . LEU A 1 91 ? 18.631 -0.879 8.473 1.00 14.45 384 LEU A C 1
ATOM 619 O O . LEU A 1 91 ? 18.535 -2.013 8.008 1.00 14.56 384 LEU A O 1
ATOM 624 N N . GLU A 1 92 ? 17.606 -0.249 9.047 1.00 12.34 385 GLU A N 1
ATOM 625 C CA . GLU A 1 92 ? 16.257 -0.820 9.021 1.00 14.42 385 GLU A CA 1
ATOM 626 C C . GLU A 1 92 ? 15.787 -1.011 7.588 1.00 15.70 385 GLU A C 1
ATOM 627 O O . GLU A 1 92 ? 15.168 -2.018 7.247 1.00 16.03 385 GLU A O 1
ATOM 633 N N . ILE A 1 93 ? 16.077 -0.029 6.747 1.00 14.55 386 ILE A N 1
ATOM 634 C CA . ILE A 1 93 ? 15.654 -0.083 5.358 1.00 15.52 386 ILE A CA 1
ATOM 635 C C . ILE A 1 93 ? 16.435 -1.140 4.571 1.00 15.66 386 ILE A C 1
ATOM 636 O O . ILE A 1 93 ? 15.851 -1.852 3.764 1.00 16.42 386 ILE A O 1
ATOM 641 N N . LEU A 1 94 ? 17.741 -1.250 4.809 1.00 16.35 387 LEU A N 1
ATOM 642 C CA . LEU A 1 94 ? 18.537 -2.302 4.172 1.00 16.28 387 LEU A CA 1
ATOM 643 C C . LEU A 1 94 ? 18.012 -3.680 4.557 1.00 15.85 387 LEU A C 1
ATOM 644 O O . LEU A 1 94 ? 17.906 -4.576 3.715 1.00 17.62 387 LEU A O 1
ATOM 649 N N . MET A 1 95 ? 17.687 -3.838 5.838 1.00 12.61 388 MET A N 1
ATOM 650 C CA . MET A 1 95 ? 17.211 -5.112 6.370 1.00 12.88 388 MET A CA 1
ATOM 651 C C . MET A 1 95 ? 15.823 -5.517 5.872 1.00 14.02 388 MET A C 1
ATOM 652 O O . MET A 1 95 ? 15.599 -6.681 5.547 1.00 14.84 388 MET A O 1
ATOM 657 N N . ILE A 1 96 ? 14.878 -4.585 5.826 1.00 14.06 389 ILE A N 1
ATOM 658 C CA . ILE A 1 96 ? 13.543 -4.966 5.373 1.00 15.31 389 ILE A CA 1
ATOM 659 C C . ILE A 1 96 ? 13.606 -5.333 3.888 1.00 15.81 389 ILE A C 1
ATOM 660 O O . ILE A 1 96 ? 12.885 -6.218 3.429 1.00 17.12 389 ILE A O 1
ATOM 665 N N . GLY A 1 97 ? 14.494 -4.679 3.143 1.00 15.54 390 GLY A N 1
ATOM 666 C CA . GLY A 1 97 ? 14.715 -5.035 1.749 1.00 16.80 390 GLY A CA 1
ATOM 667 C C . GLY A 1 97 ? 15.272 -6.442 1.600 1.00 19.09 390 GLY A C 1
ATOM 668 O O . GLY A 1 97 ? 14.786 -7.240 0.795 1.00 21.07 390 GLY A O 1
ATOM 669 N N . LEU A 1 98 ? 16.303 -6.742 2.383 1.00 18.58 391 LEU A N 1
ATOM 670 C CA . LEU A 1 98 ? 16.895 -8.075 2.422 1.00 17.92 391 LEU A CA 1
ATOM 671 C C . LEU A 1 98 ? 15.845 -9.128 2.729 1.00 18.16 391 LEU A C 1
ATOM 672 O O . LEU A 1 98 ? 15.763 -10.163 2.065 1.00 18.12 391 LEU A O 1
ATOM 677 N N A VAL A 1 99 ? 15.048 -8.868 3.756 0.69 17.78 392 VAL A N 1
ATOM 678 N N B VAL A 1 99 ? 15.023 -8.843 3.736 0.31 17.96 392 VAL A N 1
ATOM 679 C CA A VAL A 1 99 ? 14.041 -9.823 4.194 0.69 19.83 392 VAL A CA 1
ATOM 680 C CA B VAL A 1 99 ? 14.040 -9.815 4.192 0.31 19.81 392 VAL A CA 1
ATOM 681 C C A VAL A 1 99 ? 12.969 -10.016 3.119 0.69 19.30 392 VAL A C 1
ATOM 682 C C B VAL A 1 99 ? 12.978 -10.014 3.115 0.31 19.38 392 VAL A C 1
ATOM 683 O O A VAL A 1 99 ? 12.501 -11.132 2.898 0.69 20.59 392 VAL A O 1
ATOM 684 O O B VAL A 1 99 ? 12.531 -11.135 2.885 0.31 20.67 392 VAL A O 1
ATOM 691 N N . TRP A 1 100 ? 12.608 -8.937 2.431 1.00 19.22 393 TRP A N 1
ATOM 692 C CA . TRP A 1 100 ? 11.683 -9.027 1.300 1.00 20.38 393 TRP A CA 1
ATOM 693 C C . TRP A 1 100 ? 12.295 -9.856 0.160 1.00 20.73 393 TRP A C 1
ATOM 694 O O . TRP A 1 100 ? 11.648 -10.773 -0.353 1.00 20.43 393 TRP A O 1
ATOM 705 N N . ARG A 1 101 ? 13.537 -9.542 -0.220 1.00 20.53 394 ARG A N 1
ATOM 706 C CA . ARG A 1 101 ? 14.285 -10.318 -1.224 1.00 22.16 394 ARG A CA 1
ATOM 707 C C . ARG A 1 101 ? 14.377 -11.794 -0.899 1.00 21.71 394 ARG A C 1
ATOM 708 O O . ARG A 1 101 ? 14.548 -12.626 -1.784 1.00 23.52 394 ARG A O 1
ATOM 716 N N . SER A 1 102 ? 14.356 -12.106 0.388 1.00 20.30 395 SER A N 1
ATOM 717 C CA . SER A 1 102 ? 14.691 -13.448 0.837 1.00 22.41 395 SER A CA 1
ATOM 718 C C . SER A 1 102 ? 13.447 -14.298 1.042 1.00 24.60 395 SER A C 1
ATOM 719 O O . SER A 1 102 ? 13.545 -15.492 1.326 1.00 24.66 395 SER A O 1
ATOM 722 N N . MET A 1 103 ? 12.281 -13.681 0.887 1.00 24.94 396 MET A N 1
ATOM 723 C CA . MET A 1 103 ? 11.009 -14.346 1.168 1.00 27.81 396 MET A CA 1
ATOM 724 C C . MET A 1 103 ? 10.822 -15.685 0.470 1.00 31.63 396 MET A C 1
ATOM 725 O O . MET A 1 103 ? 10.317 -16.633 1.067 1.00 33.61 396 MET A O 1
ATOM 730 N N . GLU A 1 104 ? 11.200 -15.767 -0.799 1.00 31.32 397 GLU A N 1
ATOM 731 C CA . GLU A 1 104 ? 10.945 -16.998 -1.540 1.00 36.13 397 GLU A CA 1
ATOM 732 C C . GLU A 1 104 ? 12.165 -17.915 -1.523 1.00 35.13 397 GLU A C 1
ATOM 733 O O . GLU A 1 104 ? 12.303 -18.797 -2.367 1.00 35.32 397 GLU A O 1
ATOM 739 N N . HIS A 1 105 ? 13.042 -17.700 -0.547 1.00 34.42 398 HIS A N 1
ATOM 740 C CA . HIS A 1 105 ? 14.202 -18.558 -0.339 1.00 33.85 398 HIS A CA 1
ATOM 741 C C . HIS A 1 105 ? 14.278 -19.003 1.125 1.00 32.21 398 HIS A C 1
ATOM 742 O O . HIS A 1 105 ? 15.123 -18.507 1.877 1.00 31.73 398 HIS A O 1
ATOM 749 N N . PRO A 1 106 ? 13.393 -19.931 1.539 1.00 32.73 399 PRO A N 1
ATOM 750 C CA . PRO A 1 106 ? 13.355 -20.374 2.941 1.00 31.90 399 PRO A CA 1
ATOM 751 C C . PRO A 1 106 ? 14.723 -20.835 3.449 1.00 30.20 399 PRO A C 1
ATOM 752 O O . PRO A 1 106 ? 15.404 -21.598 2.768 1.00 29.72 399 PRO A O 1
ATOM 756 N N . GLY A 1 107 ? 15.122 -20.356 4.622 1.00 28.55 400 GLY A N 1
ATOM 757 C CA . GLY A 1 107 ? 16.372 -20.772 5.231 1.00 28.28 400 GLY A CA 1
ATOM 758 C C . GLY A 1 107 ? 17.598 -20.037 4.720 1.00 28.08 400 GLY A C 1
ATOM 759 O O . GLY A 1 107 ? 18.719 -20.349 5.119 1.00 28.44 400 GLY A O 1
ATOM 760 N N . LYS A 1 108 ? 17.392 -19.060 3.843 1.00 26.64 401 LYS A N 1
ATOM 761 C CA . LYS A 1 108 ? 18.507 -18.335 3.246 1.00 27.00 401 LYS A CA 1
ATOM 762 C C . LYS A 1 108 ? 18.258 -16.839 3.191 1.00 24.00 401 LYS A C 1
ATOM 763 O O . LYS A 1 108 ? 17.113 -16.391 3.149 1.00 23.74 401 LYS A O 1
ATOM 769 N N . LEU A 1 109 ? 19.345 -16.076 3.203 1.00 23.15 402 LEU A N 1
ATOM 770 C CA . LEU A 1 109 ? 19.283 -14.633 3.036 1.00 22.03 402 LEU A CA 1
ATOM 771 C C . LEU A 1 109 ? 19.854 -14.243 1.675 1.00 22.05 402 LEU A C 1
ATOM 772 O O . LEU A 1 109 ? 21.032 -14.481 1.384 1.00 21.67 402 LEU A O 1
ATOM 777 N N . LEU A 1 110 ? 19.010 -13.659 0.835 1.00 21.31 403 LEU A N 1
ATOM 778 C CA . LEU A 1 110 ? 19.441 -13.234 -0.488 1.00 21.91 403 LEU A CA 1
ATOM 779 C C . LEU A 1 110 ? 20.002 -11.818 -0.404 1.00 20.94 403 LEU A C 1
ATOM 780 O O . LEU A 1 110 ? 19.302 -10.842 -0.680 1.00 20.08 403 LEU A O 1
ATOM 785 N N . PHE A 1 111 ? 21.257 -11.706 0.017 1.00 20.37 404 PHE A N 1
ATOM 786 C CA . PHE A 1 111 ? 21.895 -10.401 0.111 1.00 18.97 404 PHE A CA 1
ATOM 787 C C . PHE A 1 111 ? 22.008 -9.812 -1.285 1.00 19.92 404 PHE A C 1
ATOM 788 O O . PHE A 1 111 ? 21.847 -8.609 -1.477 1.00 21.86 404 PHE A O 1
ATOM 796 N N . ALA A 1 112 ? 22.273 -10.680 -2.254 1.00 19.69 405 ALA A N 1
ATOM 797 C CA . ALA A 1 112 ? 22.299 -10.309 -3.662 1.00 21.93 405 ALA A CA 1
ATOM 798 C C . ALA A 1 112 ? 22.066 -11.578 -4.469 1.00 24.97 405 ALA A C 1
ATOM 799 O O . ALA A 1 112 ? 22.153 -12.673 -3.919 1.00 24.60 405 ALA A O 1
ATOM 801 N N . PRO A 1 113 ? 21.752 -11.448 -5.766 1.00 28.14 406 PRO A N 1
ATOM 802 C CA . PRO A 1 113 ? 21.459 -12.673 -6.522 1.00 28.66 406 PRO A CA 1
ATOM 803 C C . PRO A 1 113 ? 22.654 -13.619 -6.615 1.00 29.87 406 PRO A C 1
ATOM 804 O O . PRO A 1 113 ? 22.463 -14.818 -6.825 1.00 32.25 406 PRO A O 1
ATOM 808 N N . ASN A 1 114 ? 23.864 -13.093 -6.451 1.00 27.64 407 ASN A N 1
ATOM 809 C CA . ASN A 1 114 ? 25.057 -13.934 -6.440 1.00 28.72 407 ASN A CA 1
ATOM 810 C C . ASN A 1 114 ? 25.612 -14.106 -5.026 1.00 27.95 407 ASN A C 1
ATOM 811 O O . ASN A 1 114 ? 26.747 -14.537 -4.846 1.00 28.19 407 ASN A O 1
ATOM 816 N N . LEU A 1 115 ? 24.807 -13.770 -4.024 1.00 25.94 408 LEU A N 1
ATOM 817 C CA . LEU A 1 115 ? 25.226 -13.918 -2.633 1.00 26.00 408 LEU A CA 1
ATOM 818 C C . LEU A 1 115 ? 24.046 -14.352 -1.772 1.00 26.81 408 LEU A C 1
ATOM 819 O O . LEU A 1 115 ? 23.399 -13.537 -1.106 1.00 26.21 408 LEU A O 1
ATOM 824 N N . LEU A 1 116 ? 23.787 -15.654 -1.802 1.00 27.81 409 LEU A N 1
ATOM 825 C CA . LEU A 1 116 ? 22.696 -16.280 -1.074 1.00 28.43 409 LEU A CA 1
ATOM 826 C C . LEU A 1 116 ? 23.278 -17.055 0.106 1.00 29.27 409 LEU A C 1
ATOM 827 O O . LEU A 1 116 ? 24.067 -17.972 -0.094 1.00 30.46 409 LEU A O 1
ATOM 832 N N . LEU A 1 117 ? 22.916 -16.685 1.330 1.00 30.32 410 LEU A N 1
ATOM 833 C CA . LEU A 1 117 ? 23.555 -17.290 2.499 1.00 29.03 410 LEU A CA 1
ATOM 834 C C . LEU A 1 117 ? 22.585 -17.928 3.495 1.00 29.05 410 LEU A C 1
ATOM 835 O O . LEU A 1 117 ? 21.509 -17.394 3.772 1.00 29.15 410 LEU A O 1
ATOM 840 N N . ASP A 1 118 ? 23.003 -19.080 4.022 1.00 29.92 411 ASP A N 1
ATOM 841 C CA . ASP A 1 118 ? 22.300 -19.823 5.066 1.00 30.50 411 ASP A CA 1
ATOM 842 C C . ASP A 1 118 ? 22.930 -19.454 6.421 1.00 30.07 411 ASP A C 1
ATOM 843 O O . ASP A 1 118 ? 23.978 -18.802 6.454 1.00 30.24 411 ASP A O 1
ATOM 848 N N . ARG A 1 119 ? 22.321 -19.866 7.531 1.00 30.02 412 ARG A N 1
ATOM 849 C CA . ARG A 1 119 ? 22.789 -19.396 8.835 1.00 30.87 412 ARG A CA 1
ATOM 850 C C . ARG A 1 119 ? 24.168 -19.950 9.138 1.00 32.22 412 ARG A C 1
ATOM 851 O O . ARG A 1 119 ? 24.971 -19.315 9.823 1.00 31.29 412 ARG A O 1
ATOM 859 N N . ASN A 1 120 ? 24.443 -21.137 8.617 1.00 30.99 413 ASN A N 1
ATOM 860 C CA . ASN A 1 120 ? 25.749 -21.739 8.800 1.00 33.40 413 ASN A CA 1
ATOM 861 C C . ASN A 1 120 ? 26.872 -20.875 8.265 1.00 32.40 413 ASN A C 1
ATOM 862 O O . ASN A 1 120 ? 27.950 -20.810 8.854 1.00 32.61 413 ASN A O 1
ATOM 867 N N . GLN A 1 121 ? 26.618 -20.208 7.147 1.00 33.33 414 GLN A N 1
ATOM 868 C CA . GLN A 1 121 ? 27.626 -19.342 6.563 1.00 33.78 414 GLN A CA 1
ATOM 869 C C . GLN A 1 121 ? 27.756 -18.070 7.386 1.00 32.79 414 GLN A C 1
ATOM 870 O O . GLN A 1 121 ? 28.831 -17.479 7.467 1.00 33.35 414 GLN A O 1
ATOM 876 N N . GLY A 1 122 ? 26.659 -17.666 8.018 1.00 32.83 415 GLY A N 1
ATOM 877 C CA . GLY A 1 122 ? 26.683 -16.523 8.910 1.00 32.40 415 GLY A CA 1
ATOM 878 C C . GLY A 1 122 ? 27.640 -16.731 10.071 1.00 33.23 415 GLY A C 1
ATOM 879 O O . GLY A 1 122 ? 28.077 -15.771 10.708 1.00 33.45 415 GLY A O 1
ATOM 880 N N . LYS A 1 123 ? 27.982 -17.989 10.335 1.00 30.32 416 LYS A N 1
ATOM 881 C CA . LYS A 1 123 ? 28.836 -18.332 11.469 1.00 32.64 416 LYS A CA 1
ATOM 882 C C . LYS A 1 123 ? 30.295 -17.921 11.311 1.00 31.02 416 LYS A C 1
ATOM 883 O O . LYS A 1 123 ? 31.028 -17.878 12.293 1.00 31.19 416 LYS A O 1
ATOM 889 N N . CYS A 1 124 ? 30.743 -17.635 10.097 1.00 29.69 417 CYS A N 1
ATOM 890 C CA . CYS A 1 124 ? 32.149 -17.279 9.945 1.00 30.36 417 CYS A CA 1
ATOM 891 C C . CYS A 1 124 ? 32.416 -15.857 10.455 1.00 29.01 417 CYS A C 1
ATOM 892 O O . CYS A 1 124 ? 33.566 -15.441 10.577 1.00 29.12 417 CYS A O 1
ATOM 895 N N . VAL A 1 125 ? 31.355 -15.118 10.765 1.00 29.19 418 VAL A N 1
ATOM 896 C CA . VAL A 1 125 ? 31.519 -13.803 11.375 1.00 28.05 418 VAL A CA 1
ATOM 897 C C . VAL A 1 125 ? 31.050 -13.815 12.822 1.00 29.02 418 VAL A C 1
ATOM 898 O O . VAL A 1 125 ? 29.906 -14.152 13.112 1.00 28.15 418 VAL A O 1
ATOM 902 N N . GLU A 1 126 ? 31.947 -13.443 13.726 1.00 29.21 419 GLU A N 1
ATOM 903 C CA . GLU A 1 126 ? 31.632 -13.405 15.147 1.00 32.90 419 GLU A CA 1
ATOM 904 C C . GLU A 1 126 ? 30.401 -12.546 15.433 1.00 29.85 419 GLU A C 1
ATOM 905 O O . GLU A 1 126 ? 30.322 -11.391 15.012 1.00 27.76 419 GLU A O 1
ATOM 911 N N . GLY A 1 127 ? 29.436 -13.136 16.132 1.00 30.85 420 GLY A N 1
ATOM 912 C CA . GLY A 1 127 ? 28.235 -12.436 16.546 1.00 29.68 420 GLY A CA 1
ATOM 913 C C . GLY A 1 127 ? 27.197 -12.248 15.456 1.00 28.27 420 GLY A C 1
ATOM 914 O O . GLY A 1 127 ? 26.165 -11.618 15.683 1.00 27.99 420 GLY A O 1
ATOM 915 N N . MET A 1 128 ? 27.458 -12.792 14.272 1.00 28.97 421 MET A N 1
ATOM 916 C CA . MET A 1 128 ? 26.582 -12.554 13.128 1.00 27.28 421 MET A CA 1
ATOM 917 C C . MET A 1 128 ? 25.393 -13.510 13.080 1.00 27.72 421 MET A C 1
ATOM 918 O O . MET A 1 128 ? 24.287 -13.114 12.707 1.00 27.27 421 MET A O 1
ATOM 923 N N . VAL A 1 129 ? 25.621 -14.763 13.460 1.00 28.58 422 VAL A N 1
ATOM 924 C CA . VAL A 1 129 ? 24.607 -15.800 13.285 1.00 30.09 422 VAL A CA 1
ATOM 925 C C . VAL A 1 129 ? 23.279 -15.471 13.989 1.00 29.67 422 VAL A C 1
ATOM 926 O O . VAL A 1 129 ? 22.211 -15.813 13.482 1.00 29.66 422 VAL A O 1
ATOM 930 N N . GLU A 1 130 ? 23.328 -14.796 15.136 1.00 28.07 423 GLU A N 1
ATOM 931 C CA . GLU A 1 130 ? 22.084 -14.433 15.816 1.00 27.67 423 GLU A CA 1
ATOM 932 C C . GLU A 1 130 ? 21.327 -13.356 15.043 1.00 25.43 423 GLU A C 1
ATOM 933 O O . GLU A 1 130 ? 20.099 -13.321 15.056 1.00 24.77 423 GLU A O 1
ATOM 935 N N . ILE A 1 131 ? 22.050 -12.479 14.358 1.00 25.61 424 ILE A N 1
ATOM 936 C CA . ILE A 1 131 ? 21.386 -11.471 13.541 1.00 24.02 424 ILE A CA 1
ATOM 937 C C . ILE A 1 131 ? 20.784 -12.119 12.291 1.00 21.91 424 ILE A C 1
ATOM 938 O O . ILE A 1 131 ? 19.661 -11.782 11.896 1.00 20.69 424 ILE A O 1
ATOM 943 N N . PHE A 1 132 ? 21.518 -13.057 11.688 1.00 21.81 425 PHE A N 1
ATOM 944 C CA . PHE A 1 132 ? 20.989 -13.866 10.583 1.00 23.05 425 PHE A CA 1
ATOM 945 C C . PHE A 1 132 ? 19.679 -14.552 10.978 1.00 22.27 425 PHE A C 1
ATOM 946 O O . PHE A 1 132 ? 18.703 -14.528 10.228 1.00 20.73 425 PHE A O 1
ATOM 954 N N . ASP A 1 133 ? 19.664 -15.161 12.162 1.00 22.75 426 ASP A N 1
ATOM 955 C CA . ASP A 1 133 ? 18.497 -15.906 12.631 1.00 23.60 426 ASP A CA 1
ATOM 956 C C . ASP A 1 133 ? 17.272 -15.008 12.766 1.00 22.48 426 ASP A C 1
ATOM 957 O O . ASP A 1 133 ? 16.163 -15.398 12.402 1.00 22.91 426 ASP A O 1
ATOM 962 N N . MET A 1 134 ? 17.472 -13.804 13.292 1.00 23.47 427 MET A N 1
ATOM 963 C CA . MET A 1 134 ? 16.378 -12.842 13.404 1.00 22.80 427 MET A CA 1
ATOM 964 C C . MET A 1 134 ? 15.887 -12.396 12.026 1.00 20.45 427 MET A C 1
ATOM 965 O O . MET A 1 134 ? 14.685 -12.257 11.806 1.00 19.08 427 MET A O 1
ATOM 970 N N . LEU A 1 135 ? 16.822 -12.161 11.106 1.00 20.28 428 LEU A N 1
ATOM 971 C CA . LEU A 1 135 ? 16.473 -11.791 9.735 1.00 19.09 428 LEU A CA 1
ATOM 972 C C . LEU A 1 135 ? 15.699 -12.916 9.041 1.00 21.43 428 LEU A C 1
ATOM 973 O O . LEU A 1 135 ? 14.703 -12.666 8.367 1.00 23.02 428 LEU A O 1
ATOM 978 N N . LEU A 1 136 ? 16.159 -14.153 9.213 1.00 20.63 429 LEU A N 1
ATOM 979 C CA . LEU A 1 136 ? 15.480 -15.319 8.647 1.00 22.78 429 LEU A CA 1
ATOM 980 C C . LEU A 1 136 ? 14.052 -15.467 9.170 1.00 23.44 429 LEU A C 1
ATOM 981 O O . LEU A 1 136 ? 13.122 -15.717 8.395 1.00 24.84 429 LEU A O 1
ATOM 986 N N . ALA A 1 137 ? 13.881 -15.316 10.481 1.00 23.14 430 ALA A N 1
ATOM 987 C CA . ALA A 1 137 ? 12.565 -15.467 11.093 1.00 23.74 430 ALA A CA 1
ATOM 988 C C . ALA A 1 137 ? 11.620 -14.382 10.599 1.00 23.02 430 ALA A C 1
ATOM 989 O O . ALA A 1 137 ? 10.421 -14.611 10.443 1.00 24.95 430 ALA A O 1
ATOM 991 N N . THR A 1 138 ? 12.166 -13.198 10.352 1.00 21.77 431 THR A N 1
ATOM 992 C CA . THR A 1 138 ? 11.366 -12.104 9.826 1.00 22.31 431 THR A CA 1
ATOM 993 C C . THR A 1 138 ? 10.916 -12.433 8.412 1.00 23.21 431 THR A C 1
ATOM 994 O O . THR A 1 138 ? 9.789 -12.130 8.011 1.00 22.24 431 THR A O 1
ATOM 998 N N . SER A 1 139 ? 11.813 -13.051 7.653 1.00 22.23 432 SER A N 1
ATOM 999 C CA . SER A 1 139 ? 11.509 -13.413 6.280 1.00 22.96 432 SER A CA 1
ATOM 1000 C C . SER A 1 139 ? 10.409 -14.473 6.252 1.00 24.16 432 SER A C 1
ATOM 1001 O O . SER A 1 139 ? 9.479 -14.387 5.456 1.00 22.99 432 SER A O 1
ATOM 1004 N N . SER A 1 140 ? 10.517 -15.465 7.132 1.00 25.46 433 SER A N 1
ATOM 1005 C CA . SER A 1 140 ? 9.477 -16.480 7.276 1.00 28.51 433 SER A CA 1
ATOM 1006 C C . SER A 1 140 ? 8.134 -15.851 7.640 1.00 29.76 433 SER A C 1
ATOM 1007 O O . SER A 1 140 ? 7.096 -16.261 7.129 1.00 32.21 433 SER A O 1
ATOM 1010 N N . ARG A 1 141 ? 8.160 -14.863 8.531 1.00 26.99 434 ARG A N 1
ATOM 1011 C CA . ARG A 1 141 ? 6.945 -14.166 8.948 1.00 27.30 434 ARG A CA 1
ATOM 1012 C C . ARG A 1 141 ? 6.277 -13.482 7.753 1.00 25.60 434 ARG A C 1
ATOM 1013 O O . ARG A 1 141 ? 5.068 -13.613 7.560 1.00 26.38 434 ARG A O 1
ATOM 1021 N N . PHE A 1 142 ? 7.058 -12.762 6.949 1.00 24.00 435 PHE A N 1
ATOM 1022 C CA . PHE A 1 142 ? 6.526 -12.134 5.737 1.00 23.83 435 PHE A CA 1
ATOM 1023 C C . PHE A 1 142 ? 5.942 -13.176 4.784 1.00 22.03 435 PHE A C 1
ATOM 1024 O O . PHE A 1 142 ? 4.870 -12.975 4.210 1.00 21.26 435 PHE A O 1
ATOM 1032 N N . ARG A 1 143 ? 6.645 -14.294 4.624 1.00 22.85 436 ARG A N 1
ATOM 1033 C CA . ARG A 1 143 ? 6.181 -15.373 3.750 1.00 27.11 436 ARG A CA 1
ATOM 1034 C C . ARG A 1 143 ? 4.856 -15.946 4.242 1.00 26.80 436 ARG A C 1
ATOM 1035 O O . ARG A 1 143 ? 3.919 -16.132 3.460 1.00 26.37 436 ARG A O 1
ATOM 1043 N N . MET A 1 144 ? 4.778 -16.220 5.540 1.00 27.24 437 MET A N 1
ATOM 1044 C CA . MET A 1 144 ? 3.569 -16.802 6.113 1.00 27.34 437 MET A CA 1
ATOM 1045 C C . MET A 1 144 ? 2.392 -15.820 6.068 1.00 27.41 437 MET A C 1
ATOM 1046 O O . MET A 1 144 ? 1.240 -16.238 6.033 1.00 28.36 437 MET A O 1
ATOM 1048 N N . MET A 1 145 ? 2.684 -14.521 6.073 1.00 27.01 438 MET A N 1
ATOM 1049 C CA . MET A 1 145 ? 1.653 -13.490 5.922 1.00 26.26 438 MET A CA 1
ATOM 1050 C C . MET A 1 145 ? 1.292 -13.240 4.466 1.00 27.64 438 MET A C 1
ATOM 1051 O O . MET A 1 145 ? 0.313 -12.553 4.171 1.00 28.73 438 MET A O 1
ATOM 1056 N N . ASN A 1 146 ? 2.105 -13.766 3.559 1.00 26.24 439 ASN A N 1
ATOM 1057 C CA . ASN A 1 146 ? 1.935 -13.504 2.136 1.00 28.01 439 ASN A CA 1
ATOM 1058 C C . ASN A 1 146 ? 2.007 -12.001 1.830 1.00 24.85 439 ASN A C 1
ATOM 1059 O O . ASN A 1 146 ? 1.171 -11.455 1.110 1.00 23.81 439 ASN A O 1
ATOM 1064 N N . LEU A 1 147 ? 3.014 -11.341 2.393 1.00 25.82 440 LEU A N 1
ATOM 1065 C CA . LEU A 1 147 ? 3.228 -9.912 2.194 1.00 23.21 440 LEU A CA 1
ATOM 1066 C C . LEU A 1 147 ? 3.309 -9.552 0.714 1.00 24.33 440 LEU A C 1
ATOM 1067 O O . LEU A 1 147 ? 3.995 -10.226 -0.059 1.00 24.63 440 LEU A O 1
ATOM 1072 N N . GLN A 1 148 ? 2.607 -8.492 0.319 1.00 24.60 441 GLN A N 1
ATOM 1073 C CA . GLN A 1 148 ? 2.582 -8.063 -1.079 1.00 25.00 441 GLN A CA 1
ATOM 1074 C C . GLN A 1 148 ? 3.570 -6.925 -1.335 1.00 23.81 441 GLN A C 1
ATOM 1075 O O . GLN A 1 148 ? 3.911 -6.175 -0.423 1.00 23.54 441 GLN A O 1
ATOM 1081 N N . GLY A 1 149 ? 4.022 -6.804 -2.579 1.00 25.11 442 GLY A N 1
ATOM 1082 C CA . GLY A 1 149 ? 4.953 -5.758 -2.962 1.00 25.93 442 GLY A CA 1
ATOM 1083 C C . GLY A 1 149 ? 4.451 -4.355 -2.676 1.00 25.02 442 GLY A C 1
ATOM 1084 O O . GLY A 1 149 ? 5.224 -3.479 -2.291 1.00 23.38 442 GLY A O 1
ATOM 1085 N N . GLU A 1 150 ? 3.155 -4.132 -2.872 1.00 24.52 443 GLU A N 1
ATOM 1086 C CA . GLU A 1 150 ? 2.562 -2.826 -2.597 1.00 26.19 443 GLU A CA 1
ATOM 1087 C C . GLU A 1 150 ? 2.566 -2.552 -1.095 1.00 23.43 443 GLU A C 1
ATOM 1088 O O . GLU A 1 150 ? 2.769 -1.418 -0.659 1.00 22.91 443 GLU A O 1
ATOM 1094 N N . GLU A 1 151 ? 2.342 -3.598 -0.306 1.00 21.88 444 GLU A N 1
ATOM 1095 C CA . GLU A 1 151 ? 2.432 -3.478 1.144 1.00 20.93 444 GLU A CA 1
ATOM 1096 C C . GLU A 1 151 ? 3.871 -3.207 1.568 1.00 19.40 444 GLU A C 1
ATOM 1097 O O . GLU A 1 151 ? 4.129 -2.362 2.425 1.00 17.85 444 GLU A O 1
ATOM 1103 N N . PHE A 1 152 ? 4.806 -3.923 0.955 1.00 21.10 445 PHE A N 1
ATOM 1104 C CA . PHE A 1 152 ? 6.219 -3.769 1.273 1.00 18.99 445 PHE A CA 1
ATOM 1105 C C . PHE A 1 152 ? 6.733 -2.339 1.041 1.00 17.65 445 PHE A C 1
ATOM 1106 O O . PHE A 1 152 ? 7.410 -1.779 1.899 1.00 17.34 445 PHE A O 1
ATOM 1114 N N . VAL A 1 153 ? 6.423 -1.735 -0.102 1.00 17.67 446 VAL A N 1
ATOM 1115 C CA . VAL A 1 153 ? 6.911 -0.375 -0.347 1.00 18.49 446 VAL A CA 1
ATOM 1116 C C . VAL A 1 153 ? 6.309 0.625 0.646 1.00 19.05 446 VAL A C 1
ATOM 1117 O O . VAL A 1 153 ? 6.970 1.583 1.039 1.00 19.99 446 VAL A O 1
ATOM 1121 N N . CYS A 1 154 ? 5.070 0.393 1.069 1.00 18.98 447 CYS A N 1
ATOM 1122 C CA . CYS A 1 154 ? 4.441 1.243 2.078 1.00 18.62 447 CYS A CA 1
ATOM 1123 C C . CYS A 1 154 ? 5.177 1.159 3.416 1.00 17.86 447 CYS A C 1
ATOM 1124 O O . CYS A 1 154 ? 5.448 2.179 4.051 1.00 16.81 447 CYS A O 1
ATOM 1127 N N . LEU A 1 155 ? 5.491 -0.062 3.840 1.00 17.99 448 LEU A N 1
ATOM 1128 C CA . LEU A 1 155 ? 6.214 -0.290 5.089 1.00 20.04 448 LEU A CA 1
ATOM 1129 C C . LEU A 1 155 ? 7.585 0.368 5.095 1.00 19.61 448 LEU A C 1
ATOM 1130 O O . LEU A 1 155 ? 8.016 0.929 6.104 1.00 17.76 448 LEU A O 1
ATOM 1135 N N . LYS A 1 156 ? 8.279 0.276 3.967 1.00 18.75 449 LYS A N 1
ATOM 1136 C CA . LYS A 1 156 ? 9.630 0.804 3.876 1.00 19.65 449 LYS A CA 1
ATOM 1137 C C . LYS A 1 156 ? 9.594 2.319 3.982 1.00 18.98 449 LYS A C 1
ATOM 1138 O O . LYS A 1 156 ? 10.492 2.930 4.550 1.00 18.23 449 LYS A O 1
ATOM 1144 N N A SER A 1 157 ? 8.552 2.929 3.413 0.58 19.25 450 SER A N 1
ATOM 1145 N N B SER A 1 157 ? 8.538 2.933 3.481 0.42 19.25 450 SER A N 1
ATOM 1146 C CA A SER A 1 157 ? 8.365 4.378 3.497 0.58 19.52 450 SER A CA 1
ATOM 1147 C CA B SER A 1 157 ? 8.540 4.374 3.536 0.42 19.52 450 SER A CA 1
ATOM 1148 C C A SER A 1 157 ? 8.058 4.802 4.918 0.58 19.46 450 SER A C 1
ATOM 1149 C C B SER A 1 157 ? 8.059 4.822 4.922 0.42 19.50 450 SER A C 1
ATOM 1150 O O A SER A 1 157 ? 8.593 5.795 5.414 0.58 19.77 450 SER A O 1
ATOM 1151 O O B SER A 1 157 ? 8.529 5.839 5.427 0.42 19.86 450 SER A O 1
ATOM 1156 N N . ILE A 1 158 ? 7.186 4.045 5.567 1.00 19.14 451 ILE A N 1
ATOM 1157 C CA . ILE A 1 158 ? 6.861 4.290 6.973 1.00 17.60 451 ILE A CA 1
ATOM 1158 C C . ILE A 1 158 ? 8.129 4.271 7.831 1.00 17.89 451 ILE A C 1
ATOM 1159 O O . ILE A 1 158 ? 8.333 5.148 8.672 1.00 19.36 451 ILE A O 1
ATOM 1164 N N . ILE A 1 159 ? 8.991 3.285 7.604 1.00 18.04 452 ILE A N 1
ATOM 1165 C CA . ILE A 1 159 ? 10.250 3.198 8.344 1.00 17.29 452 ILE A CA 1
ATOM 1166 C C . ILE A 1 159 ? 11.064 4.475 8.166 1.00 17.40 452 ILE A C 1
ATOM 1167 O O . ILE A 1 159 ? 11.560 5.047 9.139 1.00 18.56 452 ILE A O 1
ATOM 1172 N N . LEU A 1 160 ? 11.179 4.923 6.920 1.00 16.71 453 LEU A N 1
ATOM 1173 C CA . LEU A 1 160 ? 11.922 6.134 6.602 1.00 16.38 453 LEU A CA 1
ATOM 1174 C C . LEU A 1 160 ? 11.422 7.343 7.374 1.00 17.89 453 LEU A C 1
ATOM 1175 O O . LEU A 1 160 ? 12.210 8.070 7.977 1.00 20.91 453 LEU A O 1
ATOM 1180 N N . LEU A 1 161 ? 10.114 7.564 7.345 1.00 16.80 454 LEU A N 1
ATOM 1181 C CA . LEU A 1 161 ? 9.541 8.757 7.953 1.00 19.87 454 LEU A CA 1
ATOM 1182 C C . LEU A 1 161 ? 9.352 8.612 9.470 1.00 21.49 454 LEU A C 1
ATOM 1183 O O . LEU A 1 161 ? 9.375 9.605 10.191 1.00 22.06 454 LEU A O 1
ATOM 1188 N N . ASN A 1 162 ? 9.193 7.385 9.963 1.00 22.20 455 ASN A N 1
ATOM 1189 C CA . ASN A 1 162 ? 8.870 7.193 11.378 1.00 22.49 455 ASN A CA 1
ATOM 1190 C C . ASN A 1 162 ? 10.057 7.003 12.315 1.00 23.08 455 ASN A C 1
ATOM 1191 O O . ASN A 1 162 ? 10.008 7.416 13.467 1.00 23.48 455 ASN A O 1
ATOM 1196 N N . SER A 1 163 ? 11.118 6.367 11.838 1.00 23.49 456 SER A N 1
ATOM 1197 C CA . SER A 1 163 ? 12.149 5.885 12.751 1.00 25.10 456 SER A CA 1
ATOM 1198 C C . SER A 1 163 ? 12.891 7.014 13.456 1.00 25.72 456 SER A C 1
ATOM 1199 O O . SER A 1 163 ? 13.287 6.864 14.607 1.00 25.52 456 SER A O 1
ATOM 1202 N N . GLY A 1 164 ? 13.048 8.152 12.791 1.00 25.42 457 GLY A N 1
ATOM 1203 C CA . GLY A 1 164 ? 13.733 9.273 13.408 1.00 26.34 457 GLY A CA 1
ATOM 1204 C C . GLY A 1 164 ? 12.850 10.388 13.948 1.00 29.43 457 GLY A C 1
ATOM 1205 O O . GLY A 1 164 ? 13.360 11.358 14.504 1.00 30.78 457 GLY A O 1
ATOM 1206 N N . VAL A 1 165 ? 11.534 10.257 13.809 1.00 31.84 458 VAL A N 1
ATOM 1207 C CA . VAL A 1 165 ? 10.638 11.387 14.063 1.00 35.72 458 VAL A CA 1
ATOM 1208 C C . VAL A 1 165 ? 10.599 11.838 15.536 1.00 39.79 458 VAL A C 1
ATOM 1209 O O . VAL A 1 165 ? 10.330 13.007 15.812 1.00 41.07 458 VAL A O 1
ATOM 1213 N N . TYR A 1 166 ? 10.878 10.933 16.472 1.00 39.04 459 TYR A N 1
ATOM 1214 C CA . TYR A 1 166 ? 11.012 11.315 17.885 1.00 45.02 459 TYR A CA 1
ATOM 1215 C C . TYR A 1 166 ? 12.459 11.276 18.288 1.00 47.99 459 TYR A C 1
ATOM 1216 O O . TYR A 1 166 ? 12.856 10.546 19.197 1.00 48.14 459 TYR A O 1
ATOM 1225 N N . THR A 1 167 ? 13.249 12.045 17.565 1.00 48.89 460 THR A N 1
ATOM 1226 C CA . THR A 1 167 ? 14.642 12.239 17.880 1.00 50.67 460 THR A CA 1
ATOM 1227 C C . THR A 1 167 ? 15.024 13.467 17.111 1.00 53.45 460 THR A C 1
ATOM 1228 O O . THR A 1 167 ? 16.188 13.851 17.072 1.00 56.58 460 THR A O 1
ATOM 1232 N N . PHE A 1 168 ? 14.019 14.072 16.488 1.00 50.06 461 PHE A N 1
ATOM 1233 C CA . PHE A 1 168 ? 14.256 15.109 15.497 1.00 50.40 461 PHE A CA 1
ATOM 1234 C C . PHE A 1 168 ? 15.198 16.194 15.995 1.00 52.43 461 PHE A C 1
ATOM 1235 O O . PHE A 1 168 ? 16.348 16.260 15.558 1.00 52.75 461 PHE A O 1
ATOM 1243 N N . LYS A 1 179 ? 7.539 16.347 13.617 1.00 48.42 472 LYS A N 1
ATOM 1244 C CA . LYS A 1 179 ? 6.835 17.255 12.721 1.00 48.78 472 LYS A CA 1
ATOM 1245 C C . LYS A 1 179 ? 5.435 16.760 12.394 1.00 44.32 472 LYS A C 1
ATOM 1246 O O . LYS A 1 179 ? 5.207 15.560 12.215 1.00 42.77 472 LYS A O 1
ATOM 1248 N N . ASP A 1 180 ? 4.506 17.704 12.301 1.00 49.59 473 ASP A N 1
ATOM 1249 C CA . ASP A 1 180 ? 3.139 17.409 11.911 1.00 45.22 473 ASP A CA 1
ATOM 1250 C C . ASP A 1 180 ? 3.042 17.051 10.432 1.00 43.82 473 ASP A C 1
ATOM 1251 O O . ASP A 1 180 ? 2.147 16.320 10.021 1.00 43.61 473 ASP A O 1
ATOM 1253 N N . HIS A 1 181 ? 3.952 17.572 9.623 1.00 46.68 474 HIS A N 1
ATOM 1254 C CA . HIS A 1 181 ? 3.906 17.258 8.207 1.00 45.84 474 HIS A CA 1
ATOM 1255 C C . HIS A 1 181 ? 4.178 15.774 7.985 1.00 41.88 474 HIS A C 1
ATOM 1256 O O . HIS A 1 181 ? 3.457 15.118 7.237 1.00 41.98 474 HIS A O 1
ATOM 1263 N N . ILE A 1 182 ? 5.200 15.247 8.657 1.00 39.87 475 ILE A N 1
ATOM 1264 C CA . ILE A 1 182 ? 5.542 13.829 8.562 1.00 37.32 475 ILE A CA 1
ATOM 1265 C C . ILE A 1 182 ? 4.395 12.945 9.049 1.00 35.94 475 ILE A C 1
ATOM 1266 O O . ILE A 1 182 ? 4.113 11.909 8.453 1.00 34.50 475 ILE A O 1
ATOM 1271 N N . HIS A 1 183 ? 3.730 13.355 10.125 1.00 33.21 476 HIS A N 1
ATOM 1272 C CA . HIS A 1 183 ? 2.606 12.585 10.650 1.00 33.92 476 HIS A CA 1
ATOM 1273 C C . HIS A 1 183 ? 1.454 12.565 9.661 1.00 33.05 476 HIS A C 1
ATOM 1274 O O . HIS A 1 183 ? 0.737 11.570 9.548 1.00 31.69 476 HIS A O 1
ATOM 1281 N N . ARG A 1 184 ? 1.280 13.670 8.945 1.00 33.36 477 ARG A N 1
ATOM 1282 C CA . ARG A 1 184 ? 0.256 13.743 7.914 1.00 34.58 477 ARG A CA 1
ATOM 1283 C C . ARG A 1 184 ? 0.548 12.735 6.816 1.00 29.30 477 ARG A C 1
ATOM 1284 O O . ARG A 1 184 ? -0.349 12.033 6.354 1.00 28.03 477 ARG A O 1
ATOM 1292 N N . VAL A 1 185 ? 1.807 12.661 6.403 1.00 29.54 478 VAL A N 1
ATOM 1293 C CA . VAL A 1 185 ? 2.179 11.729 5.350 1.00 28.04 478 VAL A CA 1
ATOM 1294 C C . VAL A 1 185 ? 2.051 10.295 5.841 1.00 25.42 478 VAL A C 1
ATOM 1295 O O . VAL A 1 185 ? 1.562 9.425 5.116 1.00 24.08 478 VAL A O 1
ATOM 1299 N N . LEU A 1 186 ? 2.479 10.055 7.078 1.00 24.26 479 LEU A N 1
ATOM 1300 C CA . LEU A 1 186 ? 2.359 8.731 7.674 1.00 22.88 479 LEU A CA 1
ATOM 1301 C C . LEU A 1 186 ? 0.893 8.280 7.688 1.00 23.49 479 LEU A C 1
ATOM 1302 O O . LEU A 1 186 ? 0.591 7.127 7.378 1.00 23.01 479 LEU A O 1
ATOM 1307 N N . ASP A 1 187 ? -0.016 9.194 8.022 1.00 23.23 480 ASP A N 1
ATOM 1308 C CA . ASP A 1 187 ? -1.453 8.893 8.007 1.00 25.83 480 ASP A CA 1
ATOM 1309 C C . ASP A 1 187 ? -1.948 8.540 6.606 1.00 27.47 480 ASP A C 1
ATOM 1310 O O . ASP A 1 187 ? -2.834 7.705 6.431 1.00 27.04 480 ASP A O 1
ATOM 1315 N N . LYS A 1 188 ? -1.371 9.198 5.611 1.00 27.27 481 LYS A N 1
ATOM 1316 C CA . LYS A 1 188 ? -1.711 8.954 4.220 1.00 28.10 481 LYS A CA 1
ATOM 1317 C C . LYS A 1 188 ? -1.272 7.550 3.803 1.00 25.30 481 LYS A C 1
ATOM 1318 O O . LYS A 1 188 ? -1.980 6.844 3.077 1.00 24.61 481 LYS A O 1
ATOM 1324 N N . ILE A 1 189 ? -0.100 7.141 4.274 1.00 25.89 482 ILE A N 1
ATOM 1325 C CA . ILE A 1 189 ? 0.385 5.804 3.979 1.00 23.72 482 ILE A CA 1
ATOM 1326 C C . ILE A 1 189 ? -0.482 4.753 4.680 1.00 21.60 482 ILE A C 1
ATOM 1327 O O . ILE A 1 189 ? -0.704 3.670 4.138 1.00 20.85 482 ILE A O 1
ATOM 1332 N N . THR A 1 190 ? -0.987 5.073 5.870 1.00 20.37 483 THR A N 1
ATOM 1333 C CA . THR A 1 190 ? -1.909 4.165 6.549 1.00 21.70 483 THR A CA 1
ATOM 1334 C C . THR A 1 190 ? -3.176 3.977 5.722 1.00 23.09 483 THR A C 1
ATOM 1335 O O . THR A 1 190 ? -3.610 2.849 5.504 1.00 24.02 483 THR A O 1
ATOM 1339 N N . ASP A 1 191 ? -3.768 5.081 5.269 1.00 24.42 484 ASP A N 1
ATOM 1340 C CA . ASP A 1 191 ? -4.932 5.021 4.385 1.00 26.23 484 ASP A CA 1
ATOM 1341 C C . ASP A 1 191 ? -4.642 4.104 3.204 1.00 25.54 484 ASP A C 1
ATOM 1342 O O . ASP A 1 191 ? -5.486 3.309 2.785 1.00 25.65 484 ASP A O 1
ATOM 1347 N N . THR A 1 192 ? -3.430 4.222 2.677 1.00 25.53 485 THR A N 1
ATOM 1348 C CA . THR A 1 192 ? -3.025 3.479 1.490 1.00 25.97 485 THR A CA 1
ATOM 1349 C C . THR A 1 192 ? -2.925 1.979 1.768 1.00 25.04 485 THR A C 1
ATOM 1350 O O . THR A 1 192 ? -3.362 1.165 0.956 1.00 25.51 485 THR A O 1
ATOM 1354 N N . LEU A 1 193 ? -2.364 1.619 2.920 1.00 24.69 486 LEU A N 1
ATOM 1355 C CA . LEU A 1 193 ? -2.288 0.219 3.327 1.00 23.72 486 LEU A CA 1
ATOM 1356 C C . LEU A 1 193 ? -3.683 -0.394 3.451 1.00 24.17 486 LEU A C 1
ATOM 1357 O O . LEU A 1 193 ? -3.931 -1.494 2.949 1.00 23.42 486 LEU A O 1
ATOM 1362 N N . ILE A 1 194 ? -4.594 0.321 4.108 1.00 23.70 487 ILE A N 1
ATOM 1363 C CA . ILE A 1 194 ? -5.962 -0.170 4.271 1.00 23.59 487 ILE A CA 1
ATOM 1364 C C . ILE A 1 194 ? -6.627 -0.314 2.904 1.00 25.84 487 ILE A C 1
ATOM 1365 O O . ILE A 1 194 ? -7.316 -1.295 2.631 1.00 26.40 487 ILE A O 1
ATOM 1370 N N . HIS A 1 195 ? -6.402 0.668 2.041 1.00 27.02 488 HIS A N 1
ATOM 1371 C CA . HIS A 1 195 ? -6.951 0.633 0.695 1.00 28.52 488 HIS A CA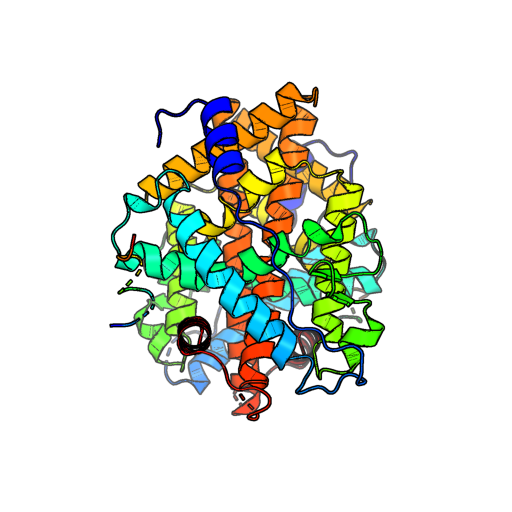 1
ATOM 1372 C C . HIS A 1 195 ? -6.512 -0.615 -0.067 1.00 26.72 488 HIS A C 1
ATOM 1373 O O . HIS A 1 195 ? -7.331 -1.276 -0.702 1.00 27.48 488 HIS A O 1
ATOM 1380 N N . LEU A 1 196 ? -5.223 -0.934 -0.004 1.00 25.84 489 LEU A N 1
ATOM 1381 C CA . LEU A 1 196 ? -4.707 -2.135 -0.656 1.00 25.97 489 LEU A CA 1
ATOM 1382 C C . LEU A 1 196 ? -5.370 -3.397 -0.108 1.00 27.08 489 LEU A C 1
ATOM 1383 O O . LEU A 1 196 ? -5.718 -4.301 -0.865 1.00 29.55 489 LEU A O 1
ATOM 1388 N N . MET A 1 197 ? -5.546 -3.458 1.208 1.00 25.89 490 MET A N 1
ATOM 1389 C CA . MET A 1 197 ? -6.145 -4.637 1.830 1.00 25.62 490 MET A CA 1
ATOM 1390 C C . MET A 1 197 ? -7.618 -4.784 1.470 1.00 25.46 490 MET A C 1
ATOM 1391 O O . MET A 1 197 ? -8.083 -5.889 1.208 1.00 25.80 490 MET A O 1
ATOM 1396 N N . ALA A 1 198 ? -8.350 -3.674 1.463 1.00 25.74 491 ALA A N 1
ATOM 1397 C CA . ALA A 1 198 ? -9.752 -3.698 1.064 1.00 29.53 491 ALA A CA 1
ATOM 1398 C C . ALA A 1 198 ? -9.848 -4.190 -0.374 1.00 32.63 491 ALA A C 1
ATOM 1399 O O . ALA A 1 198 ? -10.632 -5.089 -0.693 1.00 32.06 491 ALA A O 1
ATOM 1401 N N . LYS A 1 199 ? -9.021 -3.603 -1.233 1.00 32.98 492 LYS A N 1
ATOM 1402 C CA . LYS A 1 199 ? -8.993 -3.945 -2.648 1.00 35.98 492 LYS A CA 1
ATOM 1403 C C . LYS A 1 199 ? -8.655 -5.420 -2.859 1.00 35.70 492 LYS A C 1
ATOM 1404 O O . LYS A 1 199 ? -9.061 -6.015 -3.852 1.00 35.34 492 LYS A O 1
ATOM 1410 N N . ALA A 1 200 ? -7.922 -6.009 -1.918 1.00 35.77 493 ALA A N 1
ATOM 1411 C CA . ALA A 1 200 ? -7.557 -7.420 -2.011 1.00 33.95 493 ALA A CA 1
ATOM 1412 C C . ALA A 1 200 ? -8.634 -8.312 -1.398 1.00 34.25 493 ALA A C 1
ATOM 1413 O O . ALA A 1 200 ? -8.454 -9.523 -1.269 1.00 35.70 493 ALA A O 1
ATOM 1415 N N . GLY A 1 201 ? -9.746 -7.702 -1.001 1.00 32.95 494 GLY A N 1
ATOM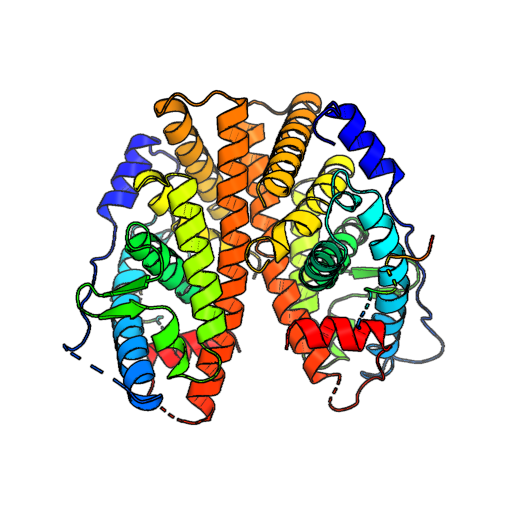 1416 C CA . GLY A 1 201 ? -10.893 -8.447 -0.515 1.00 33.72 494 GLY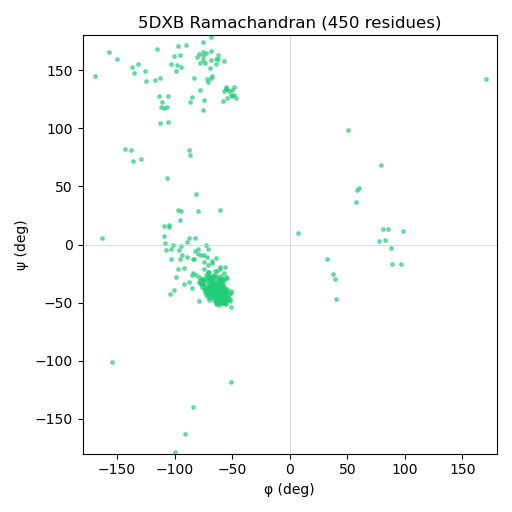 A CA 1
ATOM 1417 C C . GLY A 1 201 ? -10.905 -8.822 0.958 1.00 32.16 494 GLY A C 1
ATOM 1418 O O . GLY A 1 201 ? -11.710 -9.649 1.375 1.00 33.49 494 GLY A O 1
ATOM 1419 N N . LEU A 1 202 ? -10.024 -8.233 1.758 1.00 30.55 495 LEU A N 1
ATOM 1420 C CA . LEU A 1 202 ? -10.046 -8.501 3.196 1.00 28.87 495 LEU A CA 1
ATOM 1421 C C . LEU A 1 202 ? -11.271 -7.858 3.849 1.00 28.13 495 LEU A C 1
ATOM 1422 O O . LEU A 1 202 ? -11.646 -6.738 3.502 1.00 28.09 495 LEU A O 1
ATOM 1427 N N . THR A 1 203 ? -11.898 -8.566 4.784 1.00 26.42 496 THR A N 1
ATOM 1428 C CA . THR A 1 203 ? -12.982 -7.979 5.564 1.00 26.77 496 THR A CA 1
ATOM 1429 C C . THR A 1 203 ? -12.463 -6.792 6.369 1.00 25.73 496 THR A C 1
ATOM 1430 O O . THR A 1 203 ? -11.265 -6.635 6.558 1.00 24.45 496 THR A O 1
ATOM 1434 N N . LEU A 1 204 ? -13.376 -5.958 6.845 1.00 28.57 497 LEU A N 1
ATOM 1435 C CA . LEU A 1 204 ? -13.004 -4.792 7.631 1.00 27.21 497 LEU A CA 1
ATOM 1436 C C . LEU A 1 204 ? -12.192 -5.195 8.860 1.00 25.65 497 LEU A C 1
ATOM 1437 O O . LEU A 1 204 ? -11.179 -4.565 9.176 1.00 24.09 497 LEU A O 1
ATOM 1442 N N . GLN A 1 205 ? -12.626 -6.252 9.542 1.00 25.49 498 GLN A N 1
ATOM 1443 C CA . GLN A 1 205 ? -11.895 -6.748 10.704 1.00 26.43 498 GLN A CA 1
ATOM 1444 C C . GLN A 1 205 ? -10.497 -7.200 10.305 1.00 25.40 498 GLN A C 1
ATOM 1445 O O . GLN A 1 205 ? -9.513 -6.834 10.952 1.00 23.85 498 GLN A O 1
ATOM 1451 N N . GLN A 1 206 ? -10.415 -7.975 9.225 1.00 23.78 499 GLN A N 1
ATOM 1452 C CA . GLN A 1 206 ? -9.134 -8.470 8.726 1.00 23.58 499 GLN A CA 1
ATOM 1453 C C . GLN A 1 206 ? -8.195 -7.331 8.367 1.00 23.65 499 GLN A C 1
ATOM 1454 O O . GLN A 1 206 ? -6.975 -7.454 8.495 1.00 22.95 499 GLN A O 1
ATOM 1460 N N . GLN A 1 207 ? -8.768 -6.223 7.914 1.00 24.00 500 GLN A N 1
ATOM 1461 C CA . GLN A 1 207 ? -7.970 -5.070 7.539 1.00 22.76 500 GLN A CA 1
ATOM 1462 C C . GLN A 1 207 ? -7.223 -4.500 8.747 1.00 21.50 500 GLN A C 1
ATOM 1463 O O . GLN A 1 207 ? -6.016 -4.283 8.665 1.00 19.24 500 GLN A O 1
ATOM 1469 N N . HIS A 1 208 ? -7.900 -4.273 9.872 1.00 22.48 501 HIS A N 1
ATOM 1470 C CA . HIS A 1 208 ? -7.173 -3.692 10.998 1.00 23.01 501 HIS A CA 1
ATOM 1471 C C . HIS A 1 208 ? -6.272 -4.734 11.669 1.00 22.40 501 HIS A C 1
ATOM 1472 O O . HIS A 1 208 ? -5.200 -4.386 12.165 1.00 19.00 501 HIS A O 1
ATOM 1479 N N . GLN A 1 209 ? -6.662 -6.005 11.642 1.00 22.92 502 GLN A N 1
ATOM 1480 C CA . GLN A 1 209 ? -5.798 -7.055 12.179 1.00 21.30 502 GLN A CA 1
ATOM 1481 C C . GLN A 1 209 ? -4.482 -7.141 11.414 1.00 21.17 502 GLN A C 1
ATOM 1482 O O . GLN A 1 209 ? -3.415 -7.205 12.020 1.00 21.53 502 GLN A O 1
ATOM 1488 N N . ARG A 1 210 ? -4.552 -7.132 10.088 1.00 22.77 503 ARG A N 1
ATOM 1489 C CA . ARG A 1 210 ? -3.345 -7.218 9.270 1.00 21.82 503 ARG A CA 1
ATOM 1490 C C . ARG A 1 210 ? -2.511 -5.941 9.365 1.00 20.92 503 ARG A C 1
ATOM 1491 O O . ARG A 1 210 ? -1.280 -6.004 9.350 1.00 19.90 503 ARG A O 1
ATOM 1499 N N . LEU A 1 211 ? -3.172 -4.787 9.454 1.00 20.18 504 LEU A N 1
ATOM 1500 C CA . LEU A 1 211 ? -2.458 -3.523 9.639 1.00 19.92 504 LEU A CA 1
ATOM 1501 C C . LEU A 1 211 ? -1.614 -3.592 10.909 1.00 20.42 504 LEU A C 1
ATOM 1502 O O . LEU A 1 211 ? -0.439 -3.213 10.913 1.00 20.10 504 LEU A O 1
ATOM 1507 N N . ALA A 1 212 ? -2.215 -4.087 11.985 1.00 20.30 505 ALA A N 1
ATOM 1508 C CA . ALA A 1 212 ? -1.499 -4.246 13.246 1.00 18.74 505 ALA A CA 1
ATOM 1509 C C . ALA A 1 212 ? -0.322 -5.212 13.088 1.00 18.69 505 ALA A C 1
ATOM 1510 O O . ALA A 1 212 ? 0.793 -4.922 13.526 1.00 18.01 505 ALA A O 1
ATOM 1512 N N . GLN A 1 213 ? -0.567 -6.357 12.454 1.00 19.59 506 GLN A N 1
ATOM 1513 C CA . GLN A 1 213 ? 0.477 -7.370 12.277 1.00 22.17 506 GLN A CA 1
ATOM 1514 C C . GLN A 1 213 ? 1.698 -6.827 11.522 1.00 21.19 506 GLN A C 1
ATOM 1515 O O . GLN A 1 213 ? 2.844 -7.109 11.885 1.00 19.88 506 GLN A O 1
ATOM 1521 N N . LEU A 1 214 ? 1.458 -6.052 10.468 1.00 21.45 507 LEU A N 1
ATOM 1522 C CA . LEU A 1 214 ? 2.562 -5.489 9.695 1.00 21.49 507 LEU A CA 1
ATOM 1523 C C . LEU A 1 214 ? 3.345 -4.462 10.506 1.00 21.24 507 LEU A C 1
ATOM 1524 O O . LEU A 1 214 ? 4.571 -4.453 10.481 1.00 20.77 507 LEU A O 1
ATOM 1529 N N . LEU A 1 215 ? 2.636 -3.591 11.217 1.00 21.35 508 LEU A N 1
ATOM 1530 C CA . LEU A 1 215 ? 3.286 -2.528 11.976 1.00 20.30 508 LEU A CA 1
ATOM 1531 C C . LEU A 1 215 ? 4.073 -3.077 13.162 1.00 20.11 508 LEU A C 1
ATOM 1532 O O . LEU A 1 215 ? 5.117 -2.536 13.523 1.00 21.24 508 LEU A O 1
ATOM 1537 N N . LEU A 1 216 ? 3.569 -4.148 13.767 1.00 19.27 509 LEU A N 1
ATOM 1538 C CA . LEU A 1 216 ? 4.267 -4.786 14.878 1.00 20.49 509 LEU A CA 1
ATOM 1539 C C . LEU A 1 216 ? 5.584 -5.412 14.434 1.00 20.69 509 LEU A C 1
ATOM 1540 O O . LEU A 1 216 ? 6.518 -5.540 15.224 1.00 20.12 509 LEU A O 1
ATOM 1545 N N . ILE A 1 217 ? 5.667 -5.804 13.168 1.00 21.58 510 ILE A N 1
ATOM 1546 C CA . ILE A 1 217 ? 6.909 -6.364 12.653 1.00 21.43 510 ILE A CA 1
ATOM 1547 C C . ILE A 1 217 ? 7.984 -5.276 12.571 1.00 21.48 510 ILE A C 1
ATOM 1548 O O . ILE A 1 217 ? 9.174 -5.564 12.706 1.00 19.39 510 ILE A O 1
ATOM 1553 N N . LEU A 1 218 ? 7.565 -4.025 12.379 1.00 21.85 511 LEU A N 1
ATOM 1554 C CA . LEU A 1 218 ? 8.506 -2.903 12.345 1.00 20.82 511 LEU A CA 1
ATOM 1555 C C . LEU A 1 218 ? 9.274 -2.769 13.656 1.00 21.67 511 LEU A C 1
ATOM 1556 O O . LEU A 1 218 ? 10.419 -2.321 13.662 1.00 23.06 511 LEU A O 1
ATOM 1561 N N . SER A 1 219 ? 8.643 -3.149 14.764 1.00 21.66 512 SER A N 1
ATOM 1562 C CA . SER A 1 219 ? 9.324 -3.150 16.054 1.00 22.16 512 SER A CA 1
ATOM 1563 C C . SER A 1 219 ? 10.489 -4.123 16.038 1.00 19.62 512 SER A C 1
ATOM 1564 O O . SER A 1 219 ? 11.577 -3.815 16.537 1.00 18.59 512 SER A O 1
ATOM 1567 N N A HIS A 1 220 ? 10.257 -5.302 15.470 0.46 21.32 513 HIS A N 1
ATOM 1568 N N B HIS A 1 220 ? 10.265 -5.299 15.462 0.54 21.28 513 HIS A N 1
ATOM 1569 C CA A HIS A 1 220 ? 11.304 -6.307 15.352 0.46 20.92 513 HIS A CA 1
ATOM 1570 C CA B HIS A 1 220 ? 11.325 -6.292 15.338 0.54 20.95 513 HIS A CA 1
ATOM 1571 C C A HIS A 1 220 ? 12.418 -5.854 14.400 0.46 21.22 513 HIS A C 1
ATOM 1572 C C B HIS A 1 220 ? 12.430 -5.807 14.421 0.54 21.23 513 HIS A C 1
ATOM 1573 O O A HIS A 1 220 ? 13.588 -6.162 14.617 0.46 21.04 513 HIS A O 1
ATOM 1574 O O B HIS A 1 220 ? 13.605 -6.039 14.687 0.54 20.96 513 HIS A O 1
ATOM 1587 N N . ILE A 1 221 ? 12.060 -5.127 13.345 1.00 18.73 514 ILE A N 1
ATOM 1588 C CA . ILE A 1 221 ? 13.061 -4.598 12.425 1.00 17.72 514 ILE A CA 1
ATOM 1589 C C . ILE A 1 221 ? 13.898 -3.505 13.113 1.00 18.29 514 ILE A C 1
ATOM 1590 O O . ILE A 1 221 ? 15.116 -3.441 12.922 1.00 18.14 514 ILE A O 1
ATOM 1595 N N . ARG A 1 222 ? 13.263 -2.666 13.931 1.00 19.12 515 ARG A N 1
ATOM 1596 C CA . ARG A 1 222 ? 14.017 -1.697 14.731 1.00 18.79 515 ARG A CA 1
ATOM 1597 C C . ARG A 1 222 ? 15.005 -2.413 15.642 1.00 18.31 515 ARG A C 1
ATOM 1598 O O . ARG A 1 222 ? 16.181 -2.045 15.735 1.00 17.41 515 ARG A O 1
ATOM 1606 N N . HIS A 1 223 ? 14.515 -3.441 16.322 1.00 18.51 516 HIS A N 1
ATOM 1607 C CA . HIS A 1 223 ? 15.353 -4.212 17.224 1.00 18.73 516 HIS A CA 1
ATOM 1608 C C . HIS A 1 223 ? 16.560 -4.802 16.483 1.00 19.11 516 HIS A C 1
ATOM 1609 O O . HIS A 1 223 ? 17.693 -4.687 16.947 1.00 19.84 516 HIS A O 1
ATOM 1616 N N . MET A 1 224 ? 16.313 -5.412 15.324 1.00 18.42 517 MET A N 1
ATOM 1617 C CA . MET A 1 224 ? 17.382 -6.017 14.527 1.00 18.37 517 MET A CA 1
ATOM 1618 C C . MET A 1 224 ? 18.404 -4.981 14.082 1.00 17.24 517 MET A C 1
ATOM 1619 O O . MET A 1 224 ? 19.606 -5.248 14.064 1.00 17.23 517 MET A O 1
ATOM 1624 N N . SER A 1 225 ? 17.915 -3.801 13.712 1.00 16.10 518 SER A N 1
ATOM 1625 C CA . SER A 1 225 ? 18.783 -2.702 13.313 1.00 18.34 518 SER A CA 1
ATOM 1626 C C . SER A 1 225 ? 19.713 -2.291 14.452 1.00 19.27 518 SER A C 1
ATOM 1627 O O . SER A 1 225 ? 20.891 -2.027 14.234 1.00 21.31 518 SER A O 1
ATOM 1630 N N . ASN A 1 226 ? 19.180 -2.234 15.669 1.00 18.20 519 ASN A N 1
ATOM 1631 C CA . ASN A 1 226 ? 20.003 -1.915 16.831 1.00 20.55 519 ASN A CA 1
ATOM 1632 C C . ASN A 1 226 ? 21.081 -2.973 17.078 1.00 20.41 519 ASN A C 1
ATOM 1633 O O . ASN A 1 226 ? 22.222 -2.637 17.397 1.00 19.36 519 ASN A O 1
ATOM 1638 N N . LYS A 1 227 ? 20.730 -4.247 16.930 1.00 20.27 520 LYS A N 1
ATOM 1639 C CA . LYS A 1 227 ? 21.728 -5.310 17.051 1.00 22.34 520 LYS A CA 1
ATOM 1640 C C . LYS A 1 227 ? 22.784 -5.206 15.947 1.00 19.52 520 LYS A C 1
ATOM 1641 O O . LYS A 1 227 ? 23.987 -5.306 16.212 1.00 18.18 520 LYS A O 1
ATOM 1647 N N . GLY A 1 228 ? 22.328 -5.024 14.711 1.00 19.28 521 GLY A N 1
ATOM 1648 C CA . GLY A 1 228 ? 23.226 -4.903 13.575 1.00 17.60 521 GLY A CA 1
ATOM 1649 C C . GLY A 1 228 ? 24.160 -3.714 13.694 1.00 16.83 521 GLY A C 1
ATOM 1650 O O . GLY A 1 228 ? 25.307 -3.754 13.256 1.00 16.37 521 GLY A O 1
ATOM 1651 N N . MET A 1 229 ? 23.668 -2.639 14.288 1.00 18.21 522 MET A N 1
ATOM 1652 C CA . MET A 1 229 ? 24.485 -1.449 14.457 1.00 19.71 522 MET A CA 1
ATOM 1653 C C . MET A 1 229 ? 25.567 -1.679 15.510 1.00 21.37 522 MET A C 1
ATOM 1654 O O . MET A 1 229 ? 26.723 -1.276 15.324 1.00 20.34 522 MET A O 1
ATOM 1659 N N . GLU A 1 230 ? 25.190 -2.318 16.616 1.00 18.38 523 GLU A N 1
ATOM 1660 C CA . GLU A 1 230 ? 26.168 -2.688 17.633 1.00 19.87 523 GLU A CA 1
ATOM 1661 C C . GLU A 1 230 ? 27.176 -3.668 17.038 1.00 20.26 523 GLU A C 1
ATOM 1662 O O . GLU A 1 230 ? 28.372 -3.585 17.322 1.00 18.94 523 GLU A O 1
ATOM 1664 N N . HIS A 1 231 ? 26.700 -4.589 16.205 1.00 19.71 524 HIS A N 1
ATOM 1665 C CA . HIS A 1 231 ? 27.606 -5.543 15.575 1.00 19.41 524 HIS A CA 1
ATOM 1666 C C . HIS A 1 231 ? 28.617 -4.859 14.650 1.00 19.58 524 HIS A C 1
ATOM 1667 O O . HIS A 1 231 ? 29.819 -5.123 14.728 1.00 20.84 524 HIS A O 1
ATOM 1674 N N . LEU A 1 232 ? 28.124 -3.984 13.777 1.00 19.33 525 LEU A N 1
ATOM 1675 C CA . LEU A 1 232 ? 28.982 -3.300 12.812 1.00 20.82 525 LEU A CA 1
ATOM 1676 C C . LEU A 1 232 ? 30.033 -2.460 13.529 1.00 23.43 525 LEU A C 1
ATOM 1677 O O . LEU A 1 232 ? 31.204 -2.417 13.139 1.00 23.38 525 LEU A O 1
ATOM 1682 N N . TYR A 1 233 ? 29.605 -1.801 14.595 1.00 22.15 526 TYR A N 1
ATOM 1683 C CA . TYR A 1 233 ? 30.496 -0.962 15.370 1.00 23.93 526 TYR A CA 1
ATOM 1684 C C . TYR A 1 233 ? 31.639 -1.779 15.975 1.00 23.32 526 TYR A C 1
ATOM 1685 O O . TYR A 1 233 ? 32.790 -1.348 15.959 1.00 22.91 526 TYR A O 1
ATOM 1694 N N . SER A 1 234 ? 31.331 -2.966 16.485 1.00 22.46 527 SER A N 1
ATOM 1695 C CA . SER A 1 234 ? 32.369 -3.819 17.047 1.00 25.83 527 SER A CA 1
ATOM 1696 C C . SER A 1 234 ? 33.355 -4.254 15.961 1.00 24.93 527 SER A C 1
ATOM 1697 O O . SER A 1 234 ? 34.564 -4.302 16.199 1.00 27.00 527 SER A O 1
ATOM 1700 N N . MET A 1 235 ? 32.843 -4.553 14.770 1.00 24.23 528 MET A N 1
ATOM 1701 C CA . MET A 1 235 ? 33.698 -4.945 13.651 1.00 23.93 528 MET A CA 1
ATOM 1702 C C . MET A 1 235 ? 34.677 -3.830 13.321 1.00 25.03 528 MET A C 1
ATOM 1703 O O . MET A 1 235 ? 35.878 -4.061 13.143 1.00 27.19 528 MET A O 1
ATOM 1708 N N . LYS A 1 236 ? 34.151 -2.615 13.242 1.00 22.97 529 LYS A N 1
ATOM 1709 C CA . LYS A 1 236 ? 34.980 -1.442 13.025 1.00 25.35 529 LYS A CA 1
ATOM 1710 C C . LYS A 1 236 ? 35.985 -1.278 14.162 1.00 27.22 529 LYS A C 1
ATOM 1711 O O . LYS A 1 236 ? 37.191 -1.056 13.922 1.00 28.17 529 LYS A O 1
ATOM 1725 N N . LYS A 1 238 ? 37.323 -3.326 15.940 1.00 27.79 531 LYS A N 1
ATOM 1726 C CA . LYS A 1 238 ? 38.351 -4.359 15.953 1.00 29.90 531 LYS A CA 1
ATOM 1727 C C . LYS A 1 238 ? 39.148 -4.359 14.646 1.00 26.81 531 LYS A C 1
ATOM 1728 O O . LYS A 1 238 ? 39.949 -5.263 14.406 1.00 25.71 531 LYS A O 1
ATOM 1734 N N . ASN A 1 239 ? 38.938 -3.338 13.815 1.00 27.12 532 ASN A N 1
ATOM 1735 C CA . ASN A 1 239 ? 39.668 -3.196 12.552 1.00 26.25 532 ASN A CA 1
ATOM 1736 C C . ASN A 1 239 ? 39.505 -4.405 11.627 1.00 26.43 532 ASN A C 1
ATOM 1737 O O . ASN A 1 239 ? 40.439 -4.796 10.926 1.00 27.25 532 ASN A O 1
ATOM 1742 N N . VAL A 1 240 ? 38.313 -4.991 11.631 1.00 26.45 533 VAL A N 1
ATOM 1743 C CA . VAL A 1 240 ? 38.007 -6.140 10.786 1.00 27.36 533 VAL A CA 1
ATOM 1744 C C . VAL A 1 240 ? 37.871 -5.744 9.314 1.00 28.18 533 VAL A C 1
ATOM 1745 O O . VAL A 1 240 ? 38.380 -6.429 8.423 1.00 27.78 533 VAL A O 1
ATOM 1749 N N . VAL A 1 241 ? 37.184 -4.627 9.080 1.00 27.19 534 VAL A N 1
ATOM 1750 C CA . VAL A 1 241 ? 36.919 -4.101 7.739 1.00 29.42 534 VAL A CA 1
ATOM 1751 C C . VAL A 1 241 ? 37.165 -2.608 7.689 1.00 28.81 534 VAL A C 1
ATOM 1752 O O . VAL A 1 241 ? 36.934 -1.915 8.677 1.00 29.17 534 VAL A O 1
ATOM 1756 N N . PRO A 1 242 ? 37.622 -2.096 6.538 1.00 31.27 535 PRO A N 1
ATOM 1757 C CA . PRO A 1 242 ? 37.552 -0.644 6.406 1.00 31.06 535 PRO A CA 1
ATOM 1758 C C . PRO A 1 242 ? 36.155 -0.246 5.952 1.00 30.11 535 PRO A C 1
ATOM 1759 O O . PRO A 1 242 ? 35.535 -0.965 5.166 1.00 29.79 535 PRO A O 1
ATOM 1763 N N . LEU A 1 243 ? 35.655 0.873 6.454 1.00 29.16 536 LEU A N 1
ATOM 1764 C CA . LEU A 1 243 ? 34.340 1.343 6.059 1.00 27.30 536 LEU A CA 1
ATOM 1765 C C . LEU A 1 243 ? 34.456 2.633 5.266 1.00 27.45 536 LEU A C 1
ATOM 1766 O O . LEU A 1 243 ? 35.320 3.469 5.545 1.00 27.93 536 LEU A O 1
ATOM 1771 N N . SER A 1 244 ? 33.594 2.779 4.266 1.00 26.76 537 SER A N 1
ATOM 1772 C CA . SER A 1 244 ? 33.504 4.020 3.508 1.00 28.95 537 SER A CA 1
ATOM 1773 C C . SER A 1 244 ? 33.204 5.177 4.453 1.00 29.98 537 SER A C 1
ATOM 1774 O O . SER A 1 244 ? 32.700 4.966 5.555 1.00 28.43 537 SER A O 1
ATOM 1777 N N . ASP A 1 245 ? 33.520 6.396 4.033 1.00 28.60 538 ASP A N 1
ATOM 1778 C CA . ASP A 1 245 ? 33.215 7.564 4.847 1.00 29.56 538 ASP A CA 1
ATOM 1779 C C . ASP A 1 245 ? 31.717 7.642 5.138 1.00 25.37 538 ASP A C 1
ATOM 1780 O O . ASP A 1 245 ? 31.308 8.011 6.241 1.00 23.63 538 ASP A O 1
ATOM 1785 N N . LEU A 1 246 ? 30.898 7.280 4.154 1.00 27.93 539 LEU A N 1
ATOM 1786 C CA . LEU A 1 246 ? 29.448 7.321 4.333 1.00 27.08 539 LEU A CA 1
ATOM 1787 C C . LEU A 1 246 ? 29.024 6.365 5.450 1.00 26.78 539 LEU A C 1
ATOM 1788 O O . LEU A 1 246 ? 28.312 6.753 6.375 1.00 26.91 539 LEU A O 1
ATOM 1793 N N . LEU A 1 247 ? 29.487 5.122 5.371 1.00 26.34 540 LEU A N 1
ATOM 1794 C CA . LEU A 1 247 ? 29.154 4.109 6.367 1.00 27.64 540 LEU A CA 1
ATOM 1795 C C . LEU A 1 247 ? 29.680 4.500 7.748 1.00 27.78 540 LEU A C 1
ATOM 1796 O O . LEU A 1 247 ? 28.988 4.318 8.753 1.00 28.83 540 LEU A O 1
ATOM 1801 N N . LEU A 1 248 ? 30.898 5.039 7.796 1.00 26.48 541 LEU A N 1
ATOM 1802 C CA . LEU A 1 248 ? 31.474 5.502 9.059 1.00 27.87 541 LEU A CA 1
ATOM 1803 C C . LEU A 1 248 ? 30.581 6.547 9.699 1.00 28.94 541 LEU A C 1
ATOM 1804 O O . LEU A 1 248 ? 30.345 6.532 10.909 1.00 27.01 541 LEU A O 1
ATOM 1809 N N . GLU A 1 249 ? 30.091 7.468 8.879 1.00 27.16 542 GLU A N 1
ATOM 1810 C CA . GLU A 1 249 ? 29.294 8.564 9.400 1.00 30.27 542 GLU A CA 1
ATOM 1811 C C . GLU A 1 249 ? 27.888 8.107 9.768 1.00 28.11 542 GLU A C 1
ATOM 1812 O O . GLU A 1 249 ? 27.325 8.597 10.736 1.00 28.38 542 GLU A O 1
ATOM 1818 N N . MET A 1 250 ? 27.332 7.153 9.029 1.00 30.72 543 MET A N 1
ATOM 1819 C CA . MET A 1 250 ? 26.044 6.575 9.412 1.00 31.05 543 MET A CA 1
ATOM 1820 C C . MET A 1 250 ? 26.146 5.918 10.784 1.00 32.25 543 MET A C 1
ATOM 1821 O O . MET A 1 250 ? 25.312 6.140 11.666 1.00 32.27 543 MET A O 1
ATOM 1826 N N . LEU A 1 251 ? 27.187 5.111 10.943 1.00 33.11 544 LEU A N 1
ATOM 1827 C CA . LEU A 1 251 ? 27.464 4.390 12.177 1.00 34.02 544 LEU A CA 1
ATOM 1828 C C . LEU A 1 251 ? 27.675 5.361 13.332 1.00 36.14 544 LEU A C 1
ATOM 1829 O O . LEU A 1 251 ? 27.124 5.192 14.422 1.00 36.01 544 LEU A O 1
ATOM 1834 N N . ASP A 1 252 ? 28.471 6.387 13.061 1.00 35.15 545 ASP A N 1
ATOM 1835 C CA . ASP A 1 252 ? 28.812 7.411 14.036 1.00 36.49 545 ASP A CA 1
ATOM 1836 C C . ASP A 1 252 ? 27.610 8.207 14.537 1.00 35.04 545 ASP A C 1
ATOM 1837 O O . ASP A 1 252 ? 27.622 8.731 15.655 1.00 36.42 545 ASP A O 1
ATOM 1842 N N . ALA A 1 253 ? 26.587 8.323 13.700 1.00 36.38 546 ALA A N 1
ATOM 1843 C CA . ALA A 1 253 ? 25.392 9.072 14.067 1.00 35.42 546 ALA A CA 1
ATOM 1844 C C . ALA A 1 253 ? 24.679 8.400 15.234 1.00 35.85 546 ALA A C 1
ATOM 1845 O O . ALA A 1 253 ? 23.967 9.047 15.998 1.00 34.70 546 ALA A O 1
ATOM 1847 N N . HIS A 1 254 ? 24.880 7.093 15.359 1.00 35.29 547 HIS A N 1
ATOM 1848 C CA . HIS A 1 254 ? 24.199 6.296 16.371 1.00 38.55 547 HIS A CA 1
ATOM 1849 C C . HIS A 1 254 ? 25.003 6.141 17.652 1.00 42.75 547 HIS A C 1
ATOM 1850 O O . HIS A 1 254 ? 24.490 5.641 18.650 1.00 43.13 547 HIS A O 1
ATOM 1857 N N . ARG A 1 255 ? 26.256 6.583 17.615 1.00 47.46 548 ARG A N 1
ATOM 1858 C CA . ARG A 1 255 ? 27.227 6.309 18.674 1.00 52.26 548 ARG A CA 1
ATOM 1859 C C . ARG A 1 255 ? 27.508 4.810 18.738 1.00 53.13 548 ARG A C 1
ATOM 1860 O O . ARG A 1 255 ? 27.485 4.209 19.813 1.00 55.40 548 ARG A O 1
ATOM 1868 N N . ALA B 2 14 ? -9.711 -17.040 27.102 1.00 65.48 307 ALA B N 1
ATOM 1869 C CA . ALA B 2 14 ? -8.977 -15.848 26.689 1.00 61.67 307 ALA B CA 1
ATOM 1870 C C . ALA B 2 14 ? -9.560 -15.258 25.414 1.00 59.83 307 ALA B C 1
ATOM 1871 O O . ALA B 2 14 ? -10.056 -14.133 25.412 1.00 58.32 307 ALA B O 1
ATOM 1873 N N . LEU B 2 15 ? -9.507 -16.014 24.325 1.00 56.33 308 LEU B N 1
ATOM 1874 C CA . LEU B 2 15 ? -10.026 -15.512 23.060 1.00 55.84 308 LEU B CA 1
ATOM 1875 C C . LEU B 2 15 ? -11.545 -15.464 23.044 1.00 57.45 308 LEU B C 1
ATOM 1876 O O . LEU B 2 15 ? -12.144 -15.064 22.049 1.00 57.16 308 LEU B O 1
ATOM 1881 N N . SER B 2 16 ? -12.175 -15.870 24.137 1.00 58.35 309 SER B N 1
ATOM 1882 C CA . SER B 2 16 ? -13.627 -15.874 24.171 1.00 59.47 309 SER B CA 1
ATOM 1883 C C . SER B 2 16 ? -14.179 -14.598 24.796 1.00 57.86 309 SER B C 1
ATOM 1884 O O . SER B 2 16 ? -15.367 -14.317 24.685 1.00 60.46 309 SER B O 1
ATOM 1887 N N . LEU B 2 17 ? -13.321 -13.815 25.437 1.00 57.11 310 LEU B N 1
ATOM 1888 C CA . LEU B 2 17 ? -13.787 -12.611 26.122 1.00 55.27 310 LEU B CA 1
ATOM 1889 C C . LEU B 2 17 ? -14.265 -11.510 25.161 1.00 51.54 310 LEU B C 1
ATOM 1890 O O . LEU B 2 17 ? -13.813 -11.422 24.017 1.00 49.27 310 LEU B O 1
ATOM 1892 N N . THR B 2 18 ? -15.196 -10.684 25.633 1.00 49.84 311 THR B N 1
ATOM 1893 C CA . THR B 2 18 ? -15.617 -9.505 24.884 1.00 46.84 311 THR B CA 1
ATOM 1894 C C . THR B 2 18 ? -14.536 -8.440 25.000 1.00 43.26 311 THR B C 1
ATOM 1895 O O . THR B 2 18 ? -13.695 -8.506 25.898 1.00 42.66 311 THR B O 1
ATOM 1899 N N . ALA B 2 19 ? -14.564 -7.460 24.101 1.00 40.68 312 ALA B N 1
ATOM 1900 C CA . ALA B 2 19 ? -13.635 -6.338 24.168 1.00 38.56 312 ALA B CA 1
ATOM 1901 C C . ALA B 2 19 ? -13.699 -5.657 25.539 1.00 39.11 312 ALA B C 1
ATOM 1902 O O . ALA B 2 19 ? -12.669 -5.413 26.167 1.00 36.68 312 ALA B O 1
ATOM 1904 N N . ASP B 2 20 ? -14.912 -5.371 26.006 1.00 40.36 313 ASP B N 1
ATOM 1905 C CA . ASP B 2 20 ? -15.107 -4.754 27.317 1.00 42.06 313 ASP B CA 1
ATOM 1906 C C . ASP B 2 20 ? -14.539 -5.604 28.451 1.00 40.53 313 ASP B C 1
ATOM 1907 O O . ASP B 2 20 ? -14.043 -5.073 29.441 1.00 39.43 313 ASP B O 1
ATOM 1912 N N . GLN B 2 21 ? -14.629 -6.923 28.305 1.00 42.39 314 GLN B N 1
ATOM 1913 C CA . GLN B 2 21 ? -14.120 -7.852 29.309 1.00 41.16 314 GLN B CA 1
ATOM 1914 C C . GLN B 2 21 ? -12.600 -7.913 29.273 1.00 38.31 314 GLN B C 1
ATOM 1915 O O . GLN B 2 21 ? -11.949 -8.076 30.306 1.00 37.20 314 GLN B O 1
ATOM 1921 N N . MET B 2 22 ? -12.047 -7.790 28.070 1.00 38.60 315 MET B N 1
ATOM 1922 C CA . MET B 2 22 ? -10.606 -7.702 27.888 1.00 36.05 315 MET B CA 1
ATOM 1923 C C . MET B 2 22 ? -10.070 -6.443 28.565 1.00 33.85 315 MET B C 1
ATOM 1924 O O . MET B 2 22 ? -9.083 -6.498 29.293 1.00 32.33 315 MET B O 1
ATOM 1929 N N . VAL B 2 23 ? -10.732 -5.314 28.326 1.00 34.31 316 VAL B N 1
ATOM 1930 C CA . VAL B 2 23 ? -10.327 -4.043 28.922 1.00 33.03 316 VAL B CA 1
ATOM 1931 C C . VAL B 2 23 ? -10.437 -4.092 30.448 1.00 35.03 316 VAL B C 1
ATOM 1932 O O . VAL B 2 23 ? -9.503 -3.712 31.154 1.00 34.46 316 VAL B O 1
ATOM 1936 N N . SER B 2 24 ? -11.580 -4.560 30.948 1.00 35.84 317 SER B N 1
ATOM 1937 C CA . SER B 2 24 ? -11.775 -4.779 32.383 1.00 38.12 317 SER B CA 1
ATOM 1938 C C . SER B 2 24 ? -10.661 -5.617 32.996 1.00 36.90 317 SER B C 1
ATOM 1939 O O . SER B 2 24 ? -10.110 -5.267 34.038 1.00 36.92 317 SER B O 1
ATOM 1942 N N . ALA B 2 25 ? -10.348 -6.734 32.348 1.00 37.16 318 ALA B N 1
ATOM 1943 C CA . ALA B 2 25 ? -9.312 -7.642 32.827 1.00 36.99 318 ALA B CA 1
ATOM 1944 C C . ALA B 2 25 ? -7.947 -6.957 32.897 1.00 34.57 318 ALA B C 1
ATOM 1945 O O . ALA B 2 25 ? -7.205 -7.126 33.864 1.00 34.36 318 ALA B O 1
ATOM 1947 N N . LEU B 2 26 ? -7.619 -6.180 31.870 1.00 32.69 319 LEU B N 1
ATOM 1948 C CA . LEU B 2 26 ? -6.324 -5.511 31.805 1.00 30.60 319 LEU B CA 1
ATOM 1949 C C . LEU B 2 26 ? -6.219 -4.409 32.851 1.00 31.36 319 LEU B C 1
ATOM 1950 O O . LEU B 2 26 ? -5.189 -4.256 33.507 1.00 31.17 319 LEU B O 1
ATOM 1955 N N . 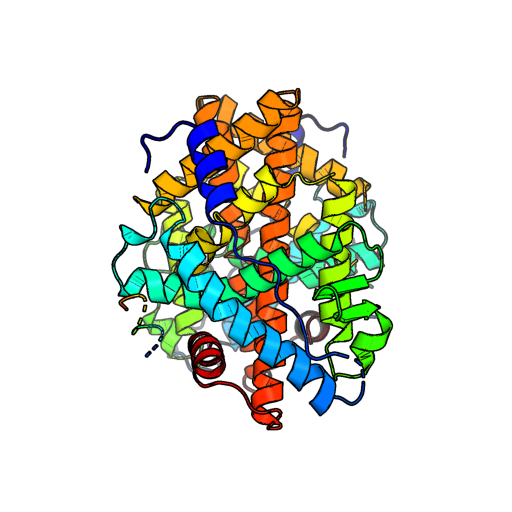LEU B 2 27 ? -7.296 -3.651 33.010 1.00 31.20 320 LEU B N 1
ATOM 1956 C CA . LEU B 2 27 ? -7.345 -2.599 34.015 1.00 32.16 320 LEU B CA 1
ATOM 1957 C C . LEU B 2 27 ? -7.206 -3.168 35.410 1.00 34.33 320 LEU B C 1
ATOM 1958 O O . LEU B 2 27 ? -6.527 -2.600 36.263 1.00 34.37 320 LEU B O 1
ATOM 1963 N N . ASP B 2 28 ? -7.863 -4.294 35.644 1.00 34.65 321 ASP B N 1
ATOM 1964 C CA . ASP B 2 28 ? -7.829 -4.901 36.961 1.00 37.54 321 ASP B CA 1
ATOM 1965 C C . ASP B 2 28 ? -6.432 -5.456 37.274 1.00 34.52 321 ASP B C 1
ATOM 1966 O O . ASP B 2 28 ? -6.018 -5.481 38.432 1.00 34.66 321 ASP B O 1
ATOM 1971 N N . ALA B 2 29 ? -5.688 -5.849 36.241 1.00 35.17 322 ALA B N 1
ATOM 1972 C CA . ALA B 2 29 ? -4.367 -6.455 36.431 1.00 33.20 322 ALA B CA 1
ATOM 1973 C C . ALA B 2 29 ? -3.222 -5.454 36.649 1.00 31.43 322 ALA B C 1
ATOM 1974 O O . ALA B 2 29 ? -2.091 -5.864 36.917 1.00 30.87 322 ALA B O 1
ATOM 1976 N N . GLU B 2 30 ? -3.510 -4.160 36.532 1.00 29.35 323 GLU B N 1
ATOM 1977 C CA . GLU B 2 30 ? -2.477 -3.120 36.598 1.00 28.60 323 GLU B CA 1
ATOM 1978 C C . GLU B 2 30 ? -1.633 -3.174 37.871 1.00 30.54 323 GLU B C 1
ATOM 1979 O O . GLU B 2 30 ? -2.166 -3.325 38.966 1.00 32.63 323 GLU B O 1
ATOM 1985 N N . PRO B 2 31 ? -0.305 -3.040 37.732 1.00 29.46 324 PRO B N 1
ATOM 1986 C CA . PRO B 2 31 ? 0.533 -3.030 38.935 1.00 29.19 324 PRO B CA 1
ATOM 1987 C C . PRO B 2 31 ? 0.415 -1.692 39.650 1.00 29.24 324 PRO B C 1
ATOM 1988 O O . PRO B 2 31 ? -0.096 -0.743 39.067 1.00 28.53 324 PRO B O 1
ATOM 1992 N N . PRO B 2 32 ? 0.871 -1.615 40.905 1.00 30.56 325 PRO B N 1
ATOM 1993 C CA . PRO B 2 32 ? 0.783 -0.352 41.641 1.00 31.51 325 PRO B CA 1
ATOM 1994 C C . PRO B 2 32 ? 1.903 0.612 41.280 1.00 30.91 325 PRO B C 1
ATOM 1995 O O . PRO B 2 32 ? 2.919 0.197 40.723 1.00 29.31 325 PRO B O 1
ATOM 1999 N N . ILE B 2 33 ? 1.715 1.888 41.588 1.00 31.25 326 ILE B N 1
ATOM 2000 C CA . ILE B 2 33 ? 2.793 2.849 41.440 1.00 31.10 326 ILE B CA 1
ATOM 2001 C C . ILE B 2 33 ? 3.623 2.774 42.718 1.00 30.07 326 ILE B C 1
ATOM 2002 O O . ILE B 2 33 ? 3.082 2.861 43.816 1.00 30.23 326 ILE B O 1
ATOM 2007 N N . LEU B 2 34 ? 4.928 2.570 42.579 1.00 28.38 327 LEU B N 1
ATOM 2008 C CA . LEU B 2 34 ? 5.795 2.393 43.743 1.00 29.18 327 LEU B CA 1
ATOM 2009 C C . LEU B 2 34 ? 6.549 3.681 44.067 1.00 30.71 327 LEU B C 1
ATOM 2010 O O . LEU B 2 34 ? 6.658 4.572 43.222 1.00 29.95 327 LEU B O 1
ATOM 2015 N N . TYR B 2 35 ? 7.071 3.772 45.288 1.00 30.80 328 TYR B N 1
ATOM 2016 C CA . TYR B 2 35 ? 7.803 4.959 45.721 1.00 32.68 328 TYR B CA 1
ATOM 2017 C C . TYR B 2 35 ? 9.310 4.770 45.723 1.00 33.72 328 TYR B C 1
ATOM 2018 O O . TYR B 2 35 ? 9.814 3.651 45.824 1.00 33.91 328 TYR B O 1
ATOM 2027 N N . SER B 2 36 ? 10.019 5.888 45.609 1.00 36.41 329 SER B N 1
ATOM 2028 C CA . SER B 2 36 ? 11.463 5.919 45.779 1.00 39.14 329 SER B CA 1
ATOM 2029 C C . SER B 2 36 ? 11.785 6.217 47.245 1.00 44.04 329 SER B C 1
ATOM 2030 O O . SER B 2 36 ? 10.913 6.099 48.104 1.00 45.30 329 SER B O 1
ATOM 2033 N N . GLU B 2 37 ? 13.017 6.632 47.528 1.00 46.86 330 GLU B N 1
ATOM 2034 C CA . GLU B 2 37 ? 13.510 6.656 48.907 1.00 49.90 330 GLU B CA 1
ATOM 2035 C C . GLU B 2 37 ? 13.181 7.900 49.747 1.00 52.73 330 GLU B C 1
ATOM 2036 O O . GLU B 2 37 ? 13.119 7.795 50.971 1.00 54.69 330 GLU B O 1
ATOM 2038 N N . TYR B 2 38 ? 12.971 9.055 49.113 1.00 51.23 331 TYR B N 1
ATOM 2039 C CA . TYR B 2 38 ? 12.778 10.329 49.831 1.00 54.06 331 TYR B CA 1
ATOM 2040 C C . TYR B 2 38 ? 14.122 10.884 50.283 1.00 57.56 331 TYR B C 1
ATOM 2041 O O . TYR B 2 38 ? 14.459 10.814 51.465 1.00 59.89 331 TYR B O 1
ATOM 2050 N N . PHE B 2 44 ? 22.493 15.023 43.672 1.00 71.63 337 PHE B N 1
ATOM 2051 C CA . PHE B 2 44 ? 22.676 13.613 43.362 1.00 69.20 337 PHE B CA 1
ATOM 2052 C C . PHE B 2 44 ? 23.966 13.373 42.596 1.00 70.22 337 PHE B C 1
ATOM 2053 O O . PHE B 2 44 ? 24.403 14.197 41.793 1.00 71.54 337 PHE B O 1
ATOM 2055 N N . SER B 2 45 ? 24.578 12.234 42.870 1.00 66.83 338 SER B N 1
ATOM 2056 C CA . SER B 2 45 ? 25.701 11.777 42.090 1.00 67.05 338 SER B CA 1
ATOM 2057 C C . SER B 2 45 ? 25.182 10.763 41.110 1.00 64.04 338 SER B C 1
ATOM 2058 O O . SER B 2 45 ? 23.989 10.459 41.074 1.00 61.53 338 SER B O 1
ATOM 2061 N N . GLU B 2 46 ? 26.105 10.218 40.342 1.00 65.09 339 GLU B N 1
ATOM 2062 C CA . GLU B 2 46 ? 25.793 9.237 39.335 1.00 63.11 339 GLU B CA 1
ATOM 2063 C C . GLU B 2 46 ? 25.532 7.884 39.990 1.00 60.07 339 GLU B C 1
ATOM 2064 O O . GLU B 2 46 ? 24.737 7.084 39.497 1.00 57.19 339 GLU B O 1
ATOM 2070 N N . ALA B 2 47 ? 26.178 7.641 41.125 1.00 60.78 340 ALA B N 1
ATOM 2071 C CA . ALA B 2 47 ? 26.024 6.362 41.803 1.00 57.77 340 ALA B CA 1
ATOM 2072 C C . ALA B 2 47 ? 24.778 6.384 42.673 1.00 55.13 340 ALA B C 1
ATOM 2073 O O . ALA B 2 47 ? 24.190 5.343 42.974 1.00 52.75 340 ALA B O 1
ATOM 2075 N N . SER B 2 48 ? 24.383 7.591 43.061 1.00 56.17 341 SER B N 1
ATOM 2076 C CA . SER B 2 48 ? 23.203 7.809 43.882 1.00 53.46 341 SER B CA 1
ATOM 2077 C C . SER B 2 48 ? 21.916 7.739 43.061 1.00 49.96 341 SER B C 1
ATOM 2078 O O . SER B 2 48 ? 20.963 7.056 43.442 1.00 48.75 341 SER B O 1
ATOM 2081 N N . MET B 2 49 ? 21.880 8.443 41.934 1.00 48.34 342 MET B N 1
ATOM 2082 C CA . MET B 2 49 ? 20.685 8.425 41.107 1.00 44.78 342 MET B CA 1
ATOM 2083 C C . MET B 2 49 ? 20.485 7.037 40.500 1.00 41.18 342 MET B C 1
ATOM 2084 O O . MET B 2 49 ? 19.365 6.531 40.468 1.00 39.13 342 MET B O 1
ATOM 2089 N N . MET B 2 50 ? 21.567 6.416 40.034 1.00 41.81 343 MET B N 1
ATOM 2090 C CA . MET B 2 50 ? 21.473 5.077 39.457 1.00 40.66 343 MET B CA 1
ATOM 2091 C C . MET B 2 50 ? 20.999 4.074 40.505 1.00 40.04 343 MET B C 1
ATOM 2092 O O . MET B 2 50 ? 20.308 3.108 40.183 1.00 38.31 343 MET B O 1
ATOM 2097 N N . GLY B 2 51 ? 21.379 4.310 41.756 1.00 38.53 344 GLY B N 1
ATOM 2098 C CA . GLY B 2 51 ? 20.906 3.501 42.862 1.00 38.89 344 GLY B CA 1
ATOM 2099 C C . GLY B 2 51 ? 19.397 3.586 43.006 1.00 37.39 344 GLY B C 1
ATOM 2100 O O . GLY B 2 51 ? 18.715 2.562 43.067 1.00 32.64 344 GLY B O 1
ATOM 2101 N N . LEU B 2 52 ? 18.874 4.809 43.063 1.00 37.79 345 LEU B N 1
ATOM 2102 C CA . LEU B 2 52 ? 17.435 5.017 43.188 1.00 36.97 345 LEU B CA 1
ATOM 2103 C C . LEU B 2 52 ? 16.681 4.405 42.013 1.00 35.64 345 LEU B C 1
ATOM 2104 O O . LEU B 2 52 ? 15.654 3.746 42.195 1.00 35.76 345 LEU B O 1
ATOM 2109 N N . LEU B 2 53 ? 17.193 4.631 40.807 1.00 34.48 346 LEU B N 1
ATOM 2110 C CA . LEU B 2 53 ? 16.509 4.181 39.605 1.00 32.09 346 LEU B CA 1
ATOM 2111 C C . LEU B 2 53 ? 16.473 2.661 39.526 1.00 30.11 346 LEU B C 1
ATOM 2112 O O . LEU B 2 53 ? 15.439 2.075 39.219 1.00 26.34 346 LEU B O 1
ATOM 2117 N N . THR B 2 54 ? 17.596 2.024 39.832 1.00 31.76 347 THR B N 1
ATOM 2118 C CA . THR B 2 54 ? 17.689 0.576 39.715 1.00 30.57 347 THR B CA 1
ATOM 2119 C C . THR B 2 54 ? 16.975 -0.138 40.862 1.00 30.71 347 THR B C 1
ATOM 2120 O O . THR B 2 54 ? 16.422 -1.217 40.666 1.00 30.18 347 THR B O 1
ATOM 2124 N N . ASN B 2 55 ? 16.988 0.454 42.053 1.00 30.58 348 ASN B N 1
ATOM 2125 C CA . ASN B 2 55 ? 16.246 -0.112 43.174 1.00 29.30 348 ASN B CA 1
ATOM 2126 C C . ASN B 2 55 ? 14.757 -0.104 42.853 1.00 27.73 348 ASN B C 1
ATOM 2127 O O . ASN B 2 55 ? 14.058 -1.096 43.063 1.00 27.29 348 ASN B O 1
ATOM 2132 N N . LEU B 2 56 ? 14.283 1.023 42.329 1.00 27.11 349 LEU B N 1
ATOM 2133 C CA . LEU B 2 56 ? 12.898 1.148 41.893 1.00 28.69 349 LEU B CA 1
ATOM 2134 C C . LEU B 2 56 ? 12.553 0.105 40.828 1.00 27.51 349 LEU B C 1
ATOM 2135 O O . LEU B 2 56 ? 11.558 -0.608 40.941 1.00 27.91 349 LEU B O 1
ATOM 2140 N N . ALA B 2 57 ? 13.389 0.018 39.799 1.00 24.14 350 ALA B N 1
ATOM 2141 C CA . ALA B 2 57 ? 13.170 -0.919 38.703 1.00 22.99 350 ALA B CA 1
ATOM 2142 C C . ALA B 2 57 ? 13.063 -2.368 39.187 1.00 26.38 350 ALA B C 1
ATOM 2143 O O . ALA B 2 57 ? 12.185 -3.112 38.753 1.00 25.97 350 ALA B O 1
ATOM 2145 N N . ASP B 2 58 ? 13.960 -2.764 40.084 1.00 26.94 351 ASP B N 1
ATOM 2146 C CA . ASP B 2 58 ? 13.976 -4.132 40.593 1.00 28.89 351 ASP B CA 1
ATOM 2147 C C . ASP B 2 58 ? 12.694 -4.446 41.367 1.00 27.54 351 ASP B C 1
ATOM 2148 O O . ASP B 2 58 ? 12.128 -5.529 41.232 1.00 27.48 351 ASP B O 1
ATOM 2153 N N . ARG B 2 59 ? 12.225 -3.494 42.166 1.00 25.51 352 ARG B N 1
ATOM 2154 C CA . ARG B 2 59 ? 10.986 -3.693 42.905 1.00 26.00 352 ARG B CA 1
ATOM 2155 C C . ARG B 2 59 ? 9.780 -3.735 41.961 1.00 25.37 352 ARG B C 1
ATOM 2156 O O . ARG B 2 59 ? 8.891 -4.571 42.138 1.00 24.28 352 ARG B O 1
ATOM 2164 N N . GLU B 2 60 ? 9.759 -2.861 40.952 1.00 22.98 353 GLU B N 1
ATOM 2165 C CA . GLU B 2 60 ? 8.700 -2.887 39.935 1.00 21.92 353 GLU B CA 1
ATOM 2166 C C . GLU B 2 60 ? 8.669 -4.209 39.170 1.00 22.16 353 GLU B C 1
ATOM 2167 O O . GLU B 2 60 ? 7.602 -4.678 38.760 1.00 20.89 353 GLU B O 1
ATOM 2173 N N . LEU B 2 61 ? 9.848 -4.777 38.935 1.00 24.33 354 LEU B N 1
ATOM 2174 C CA . LEU B 2 61 ? 9.963 -6.017 38.177 1.00 25.10 354 LEU B CA 1
ATOM 2175 C C . LEU B 2 61 ? 9.138 -7.129 38.800 1.00 24.97 354 LEU B C 1
ATOM 2176 O O . LEU B 2 61 ? 8.500 -7.913 38.097 1.00 24.50 354 LEU B O 1
ATOM 2181 N N . VAL B 2 62 ? 9.165 -7.199 40.126 1.00 24.41 355 VAL B N 1
ATOM 2182 C CA . VAL B 2 62 ? 8.437 -8.238 40.838 1.00 24.68 355 VAL B CA 1
ATOM 2183 C C . VAL B 2 62 ? 6.937 -8.095 40.595 1.00 24.23 355 VAL B C 1
ATOM 2184 O O . VAL B 2 62 ? 6.238 -9.090 40.402 1.00 24.70 355 VAL B O 1
ATOM 2188 N N . HIS B 2 63 ? 6.451 -6.855 40.596 1.00 23.41 356 HIS B N 1
ATOM 2189 C CA . HIS B 2 63 ? 5.036 -6.585 40.350 1.00 23.09 356 HIS B CA 1
ATOM 2190 C C . HIS B 2 63 ? 4.685 -6.816 38.883 1.00 22.80 356 HIS B C 1
ATOM 2191 O O . HIS B 2 63 ? 3.557 -7.179 38.556 1.00 22.00 356 HIS B O 1
ATOM 2198 N N . MET B 2 64 ? 5.650 -6.597 37.997 1.00 22.44 357 MET B N 1
ATOM 2199 C CA . MET B 2 64 ? 5.412 -6.798 36.575 1.00 23.01 357 MET B CA 1
ATOM 2200 C C . MET B 2 64 ? 5.151 -8.266 36.270 1.00 25.86 357 MET B C 1
ATOM 2201 O O . MET B 2 64 ? 4.304 -8.599 35.443 1.00 26.00 357 MET B O 1
ATOM 2206 N N . ILE B 2 65 ? 5.879 -9.143 36.949 1.00 28.90 358 ILE B N 1
ATOM 2207 C CA . ILE B 2 65 ? 5.759 -10.573 36.708 1.00 32.46 358 ILE B CA 1
ATOM 2208 C C . ILE B 2 65 ? 4.366 -11.067 37.139 1.00 34.48 358 ILE B C 1
ATOM 2209 O O . ILE B 2 65 ? 3.785 -11.928 36.478 1.00 36.00 358 ILE B O 1
ATOM 2214 N N . ASN B 2 66 ? 3.810 -10.487 38.204 1.00 32.25 359 ASN B N 1
ATOM 2215 C CA . ASN B 2 66 ? 2.415 -10.752 38.584 1.00 33.57 359 ASN B CA 1
ATOM 2216 C C . ASN B 2 66 ? 1.416 -10.253 37.566 1.00 31.08 359 ASN B C 1
ATOM 2217 O O . ASN B 2 66 ? 0.400 -10.897 37.303 1.00 32.24 359 ASN B O 1
ATOM 2222 N N . TRP B 2 67 ? 1.679 -9.060 37.052 1.00 29.82 360 TRP B N 1
ATOM 2223 C CA . TRP B 2 67 ? 0.813 -8.461 36.060 1.00 26.98 360 TRP B CA 1
ATOM 2224 C C . TRP B 2 67 ? 0.770 -9.350 34.828 1.00 26.51 360 TRP B C 1
ATOM 2225 O O . TRP B 2 67 ? -0.292 -9.599 34.262 1.00 27.38 360 TRP B O 1
ATOM 2236 N N . ALA B 2 68 ? 1.938 -9.839 34.426 1.00 26.98 361 ALA B N 1
ATOM 2237 C CA . ALA B 2 68 ? 2.060 -10.632 33.209 1.00 27.88 361 ALA B CA 1
ATOM 2238 C C . ALA B 2 68 ? 1.168 -11.868 33.255 1.00 31.13 361 ALA B C 1
ATOM 2239 O O . ALA B 2 68 ? 0.507 -12.199 32.275 1.00 32.14 361 ALA B O 1
ATOM 2241 N N . LYS B 2 69 ? 1.143 -12.537 34.403 1.00 30.22 362 LYS B N 1
ATOM 2242 C CA . LYS B 2 69 ? 0.365 -13.759 34.571 1.00 32.46 362 LYS B CA 1
ATOM 2243 C C . LYS B 2 69 ? -1.137 -13.504 34.439 1.00 34.00 362 LYS B C 1
ATOM 2244 O O . LYS B 2 69 ? -1.927 -14.441 34.327 1.00 34.92 362 LYS B O 1
ATOM 2250 N N . ARG B 2 70 ? -1.526 -12.233 34.445 1.00 33.86 363 ARG B N 1
ATOM 2251 C CA . ARG B 2 70 ? -2.932 -11.869 34.305 1.00 35.50 363 ARG B CA 1
ATOM 2252 C C . ARG B 2 70 ? -3.229 -11.246 32.943 1.00 34.14 363 ARG B C 1
ATOM 2253 O O . ARG B 2 70 ? -4.361 -10.854 32.662 1.00 35.28 363 ARG B O 1
ATOM 2261 N N . VAL B 2 71 ? -2.212 -11.146 32.097 1.00 32.92 364 VAL B N 1
ATOM 2262 C CA . VAL B 2 71 ? -2.448 -10.783 30.709 1.00 32.87 364 VAL B CA 1
ATOM 2263 C C . VAL B 2 71 ? -3.030 -12.008 30.015 1.00 36.78 364 VAL B C 1
ATOM 2264 O O . VAL B 2 71 ? -2.372 -13.047 29.937 1.00 37.97 364 VAL B O 1
ATOM 2268 N N . PRO B 2 72 ? -4.286 -11.902 29.546 1.00 39.18 365 PRO B N 1
ATOM 2269 C CA . PRO B 2 72 ? -5.004 -13.040 28.961 1.00 41.37 365 PRO B CA 1
ATOM 2270 C C . PRO B 2 72 ? -4.159 -13.820 27.960 1.00 41.36 365 PRO B C 1
ATOM 2271 O O . PRO B 2 72 ? -3.595 -13.239 27.038 1.00 40.72 365 PRO B O 1
ATOM 2275 N N . GLY B 2 73 ? -4.052 -15.126 28.175 1.00 45.20 366 GLY B N 1
ATOM 2276 C CA . GLY B 2 73 ? -3.290 -15.987 27.291 1.00 44.69 366 GLY B CA 1
ATOM 2277 C C . GLY B 2 73 ? -1.870 -16.272 27.746 1.00 43.46 366 GLY B C 1
ATOM 2278 O O . GLY B 2 73 ? -1.248 -17.220 27.266 1.00 44.21 366 GLY B O 1
ATOM 2279 N N . PHE B 2 74 ? -1.356 -15.471 28.676 1.00 39.34 367 PHE B N 1
ATOM 2280 C CA . PHE B 2 74 ? 0.053 -15.560 29.059 1.00 36.81 367 PHE B CA 1
ATOM 2281 C C . PHE B 2 74 ? 0.385 -16.789 29.913 1.00 39.19 367 PHE B C 1
ATOM 2282 O O . PHE B 2 74 ? 1.427 -17.406 29.706 1.00 39.16 367 PHE B O 1
ATOM 2290 N N . VAL B 2 75 ? -0.469 -17.158 30.868 1.00 41.18 368 VAL B N 1
ATOM 2291 C CA . VAL B 2 75 ? -0.180 -18.354 31.668 1.00 43.73 368 VAL B CA 1
ATOM 2292 C C . VAL B 2 75 ? -0.486 -19.622 30.879 1.00 47.63 368 VAL B C 1
ATOM 2293 O O . VAL B 2 75 ? -0.151 -20.726 31.309 1.00 50.25 368 VAL B O 1
ATOM 2297 N N . ASP B 2 76 ? -1.122 -19.461 29.721 1.00 47.99 369 ASP B N 1
ATOM 2298 C CA . ASP B 2 76 ? -1.337 -20.583 28.813 1.00 51.67 369 ASP B CA 1
ATOM 2299 C C . ASP B 2 76 ? -0.016 -21.031 28.188 1.00 50.70 369 ASP B C 1
ATOM 2300 O O . ASP B 2 76 ? 0.117 -22.170 27.753 1.00 53.56 369 ASP B O 1
ATOM 2305 N N . LEU B 2 77 ? 0.958 -20.127 28.142 1.00 48.80 370 LEU B N 1
ATOM 2306 C CA . LEU B 2 77 ? 2.251 -20.423 27.532 1.00 47.08 370 LEU B CA 1
ATOM 2307 C C . LEU B 2 77 ? 3.102 -21.306 28.424 1.00 46.79 370 LEU B C 1
ATOM 2308 O O . LEU B 2 77 ? 2.888 -21.361 29.633 1.00 47.57 370 LEU B O 1
ATOM 2313 N N . THR B 2 78 ? 4.082 -21.986 27.839 1.00 45.80 371 THR B N 1
ATOM 2314 C CA . THR B 2 78 ? 5.003 -22.757 28.655 1.00 48.02 371 THR B CA 1
ATOM 2315 C C . THR B 2 78 ? 5.851 -21.798 29.475 1.00 46.55 371 THR B C 1
ATOM 2316 O O . THR B 2 78 ? 5.996 -20.622 29.135 1.00 44.06 371 THR B O 1
ATOM 2320 N N . LEU B 2 79 ? 6.402 -22.321 30.561 1.00 49.57 372 LEU B N 1
ATOM 2321 C CA . LEU B 2 79 ? 7.249 -21.561 31.464 1.00 49.48 372 LEU B CA 1
ATOM 2322 C C . LEU B 2 79 ? 8.453 -20.960 30.752 1.00 48.56 372 LEU B C 1
ATOM 2323 O O . LEU B 2 79 ? 8.898 -19.860 31.082 1.00 46.13 372 LEU B O 1
ATOM 2328 N N . HIS B 2 80 ? 8.979 -21.704 29.784 1.00 47.70 373 HIS B N 1
ATOM 2329 C CA . HIS B 2 80 ? 10.124 -21.270 28.998 1.00 48.47 373 HIS B CA 1
ATOM 2330 C C . HIS B 2 80 ? 9.764 -20.043 28.180 1.00 44.50 373 HIS B C 1
ATOM 2331 O O . HIS B 2 80 ? 10.525 -19.077 28.114 1.00 42.97 373 HIS B O 1
ATOM 2338 N N . ASP B 2 81 ? 8.588 -20.087 27.565 1.00 44.86 374 ASP B N 1
ATOM 2339 C CA . ASP B 2 81 ? 8.130 -18.991 26.727 1.00 40.52 374 ASP B CA 1
ATOM 2340 C C . ASP B 2 81 ? 7.776 -17.768 27.565 1.00 36.53 374 ASP B C 1
ATOM 2341 O O . ASP B 2 81 ? 8.057 -16.637 27.169 1.00 34.42 374 ASP B O 1
ATOM 2346 N N . GLN B 2 82 ? 7.168 -17.995 28.726 1.00 36.66 375 GLN B N 1
ATOM 2347 C CA . GLN B 2 82 ? 6.872 -16.910 29.655 1.00 34.55 375 GLN B CA 1
ATOM 2348 C C . GLN B 2 82 ? 8.154 -16.185 30.071 1.00 32.92 375 GLN B C 1
ATOM 2349 O O . GLN B 2 82 ? 8.217 -14.954 30.035 1.00 30.14 375 GLN B O 1
ATOM 2355 N N . VAL B 2 83 ? 9.170 -16.954 30.456 1.00 34.95 376 VAL B N 1
ATOM 2356 C CA . VAL B 2 83 ? 10.458 -16.393 30.852 1.00 34.89 376 VAL B CA 1
ATOM 2357 C C . VAL B 2 83 ? 11.054 -15.556 29.725 1.00 34.64 376 VAL B C 1
ATOM 2358 O O . VAL B 2 83 ? 11.534 -14.444 29.949 1.00 34.19 376 VAL B O 1
ATOM 2362 N N . HIS B 2 84 ? 10.992 -16.091 28.509 1.00 35.79 377 HIS B N 1
ATOM 2363 C CA . HIS B 2 84 ? 11.557 -15.429 27.339 1.00 34.98 377 HIS B CA 1
ATOM 2364 C C . HIS B 2 84 ? 10.888 -14.089 27.039 1.00 32.06 377 HIS B C 1
ATOM 2365 O O . HIS B 2 84 ? 11.568 -13.090 26.816 1.00 31.39 377 HIS B O 1
ATOM 2372 N N . LEU B 2 85 ? 9.558 -14.070 27.024 1.00 30.32 378 LEU B N 1
ATOM 2373 C CA . LEU B 2 85 ? 8.828 -12.838 26.747 1.00 27.36 378 LEU B CA 1
ATOM 2374 C C . LEU B 2 85 ? 9.170 -11.762 27.773 1.00 26.26 378 LEU B C 1
ATOM 2375 O O . LEU B 2 85 ? 9.423 -10.612 27.417 1.00 21.44 378 LEU B O 1
ATOM 2380 N N . LEU B 2 86 ? 9.190 -12.140 29.046 1.00 26.35 379 LEU B N 1
ATOM 2381 C CA . LEU B 2 86 ? 9.515 -11.191 30.106 1.00 26.06 379 LEU B CA 1
ATOM 2382 C C . LEU B 2 86 ? 10.934 -10.656 29.972 1.00 27.40 379 LEU B C 1
ATOM 2383 O O . LEU B 2 86 ? 11.166 -9.458 30.135 1.00 28.09 379 LEU B O 1
ATOM 2388 N N . GLU B 2 87 ? 11.880 -11.538 29.665 1.00 28.84 380 GLU B N 1
ATOM 2389 C CA . GLU B 2 87 ? 13.263 -11.113 29.489 1.00 29.97 380 GLU B CA 1
ATOM 2390 C C . GLU B 2 87 ? 13.395 -10.132 28.332 1.00 28.18 380 GLU B C 1
ATOM 2391 O O . GLU B 2 87 ? 14.192 -9.196 28.389 1.00 26.55 380 GLU B O 1
ATOM 2397 N N . CYS B 2 88 ? 12.605 -10.340 27.286 1.00 27.24 381 CYS B N 1
ATOM 2398 C CA . CYS B 2 88 ? 12.665 -9.474 26.121 1.00 25.10 381 CYS B CA 1
ATOM 2399 C C . CYS B 2 88 ? 11.979 -8.144 26.400 1.00 22.54 381 CYS B C 1
ATOM 2400 O O . CYS B 2 88 ? 12.441 -7.089 25.967 1.00 23.61 381 CYS B O 1
ATOM 2403 N N . ALA B 2 89 ? 10.892 -8.201 27.158 1.00 21.57 382 ALA B N 1
ATOM 2404 C CA . ALA B 2 89 ? 9.951 -7.094 27.232 1.00 21.27 382 ALA B CA 1
ATOM 2405 C C . ALA B 2 89 ? 10.137 -6.146 28.423 1.00 20.38 382 ALA B C 1
ATOM 2406 O O . ALA B 2 89 ? 9.683 -5.004 28.373 1.00 20.58 382 ALA B O 1
ATOM 2408 N N . TRP B 2 90 ? 10.797 -6.605 29.483 1.00 19.75 383 TRP B N 1
ATOM 2409 C CA . TRP B 2 90 ? 10.697 -5.935 30.784 1.00 20.40 383 TRP B CA 1
ATOM 2410 C C . TRP B 2 90 ? 11.061 -4.442 30.791 1.00 21.16 383 TRP B C 1
ATOM 2411 O O . TRP B 2 90 ? 10.376 -3.649 31.445 1.00 22.07 383 TRP B O 1
ATOM 2422 N N . LEU B 2 91 ? 12.121 -4.046 30.086 1.00 18.91 384 LEU B N 1
ATOM 2423 C CA . LEU B 2 91 ? 12.511 -2.633 30.101 1.00 19.18 384 LEU B CA 1
ATOM 2424 C C . LEU B 2 91 ? 11.538 -1.795 29.266 1.00 19.72 384 LEU B C 1
ATOM 2425 O O . LEU B 2 91 ? 11.202 -0.676 29.647 1.00 21.28 384 LEU B O 1
ATOM 2430 N N . GLU B 2 92 ? 11.080 -2.343 28.141 1.00 19.17 385 GLU B N 1
ATOM 2431 C CA . GLU B 2 92 ? 10.022 -1.711 27.350 1.00 19.00 385 GLU B CA 1
ATOM 2432 C C . GLU B 2 92 ? 8.784 -1.438 28.195 1.00 18.11 385 GLU B C 1
ATOM 2433 O O . GLU B 2 92 ? 8.128 -0.408 28.053 1.00 16.95 385 GLU B O 1
ATOM 2439 N N . ILE B 2 93 ? 8.458 -2.383 29.066 1.00 19.32 386 ILE B N 1
ATOM 2440 C CA . ILE B 2 93 ? 7.263 -2.265 29.887 1.00 18.90 386 ILE B CA 1
ATOM 2441 C C . ILE B 2 93 ? 7.457 -1.248 31.006 1.00 18.49 386 ILE B C 1
ATOM 2442 O O . ILE B 2 93 ? 6.543 -0.484 31.322 1.00 17.58 386 ILE B O 1
ATOM 2447 N N . LEU B 2 94 ? 8.650 -1.222 31.591 1.00 19.14 387 LEU B N 1
ATOM 2448 C CA . LEU B 2 94 ? 8.977 -0.208 32.589 1.00 19.56 387 LEU B CA 1
ATOM 2449 C C . LEU B 2 94 ? 8.911 1.183 31.979 1.00 19.99 387 LEU B C 1
ATOM 2450 O O . LEU B 2 94 ? 8.430 2.128 32.608 1.00 21.50 387 LEU B O 1
ATOM 2455 N N . MET B 2 95 ? 9.404 1.297 30.750 1.00 18.46 388 MET B N 1
ATOM 2456 C CA . MET B 2 95 ? 9.473 2.580 30.064 1.00 19.51 388 MET B CA 1
ATOM 2457 C C . MET B 2 95 ? 8.105 3.111 29.647 1.00 18.79 388 MET B C 1
ATOM 2458 O O . MET B 2 95 ? 7.822 4.299 29.823 1.00 19.21 388 MET B O 1
ATOM 2463 N N . ILE B 2 96 ? 7.255 2.258 29.082 1.00 18.04 389 ILE B N 1
ATOM 2464 C CA . ILE B 2 96 ? 5.940 2.741 28.685 1.00 18.30 389 ILE B CA 1
ATOM 2465 C C . ILE B 2 96 ? 5.155 3.104 29.945 1.00 19.10 389 ILE B C 1
ATOM 2466 O O . ILE B 2 96 ? 4.378 4.057 29.944 1.00 18.42 389 ILE B O 1
ATOM 2471 N N . GLY B 2 97 ? 5.399 2.370 31.029 1.00 20.97 390 GLY B N 1
ATOM 2472 C CA . GLY B 2 97 ? 4.822 2.701 32.324 1.00 20.69 390 GLY B CA 1
ATOM 2473 C C . GLY B 2 97 ? 5.221 4.094 32.788 1.00 19.78 390 GLY B C 1
ATOM 2474 O O . GLY B 2 97 ? 4.370 4.901 33.164 1.00 17.54 390 GLY B O 1
ATOM 2475 N N . LEU B 2 98 ? 6.522 4.372 32.755 1.00 19.57 391 LEU B N 1
ATOM 2476 C CA . LEU B 2 98 ? 7.060 5.677 33.126 1.00 18.78 391 LEU B CA 1
ATOM 2477 C C . LEU B 2 98 ? 6.507 6.789 32.237 1.00 20.91 391 LEU B C 1
ATOM 2478 O O . LEU B 2 98 ? 6.112 7.848 32.712 1.00 22.90 391 LEU B O 1
ATOM 2483 N N . VAL B 2 99 ? 6.477 6.540 30.936 1.00 21.55 392 VAL B N 1
ATOM 2484 C CA . VAL B 2 99 ? 5.994 7.533 29.990 1.00 23.08 392 VAL B CA 1
ATOM 2485 C C . VAL B 2 99 ? 4.517 7.853 30.251 1.00 23.56 392 VAL B C 1
ATOM 2486 O O . VAL B 2 99 ? 4.112 9.016 30.210 1.00 23.05 392 VAL B O 1
ATOM 2490 N N . TRP B 2 100 ? 3.722 6.828 30.552 1.00 24.36 393 TRP B N 1
ATOM 2491 C CA . TRP B 2 100 ? 2.320 7.035 30.926 1.00 24.54 393 TRP B CA 1
ATOM 2492 C C . TRP B 2 100 ? 2.190 7.865 32.208 1.00 24.38 393 TRP B C 1
ATOM 2493 O O . TRP B 2 100 ? 1.411 8.818 32.251 1.00 23.15 393 TRP B O 1
ATOM 2504 N N . ARG B 2 101 ? 2.950 7.504 33.242 1.00 23.87 394 ARG B N 1
ATOM 2505 C CA . ARG B 2 101 ? 2.919 8.221 34.520 1.00 25.21 394 ARG B CA 1
ATOM 2506 C C . ARG B 2 101 ? 3.250 9.691 34.336 1.00 26.64 394 ARG B C 1
ATOM 2507 O O . ARG B 2 101 ? 2.775 10.544 35.082 1.00 28.24 394 ARG B O 1
ATOM 2515 N N . SER B 2 102 ? 4.082 9.968 33.338 1.00 25.07 395 SER B N 1
ATOM 2516 C CA . SER B 2 102 ? 4.671 11.282 33.155 1.00 27.83 395 SER B CA 1
ATOM 2517 C C . SER B 2 102 ? 3.879 12.159 32.194 1.00 30.40 395 SER B C 1
ATOM 2518 O O . SER B 2 102 ? 4.246 13.309 31.960 1.00 33.43 395 SER B O 1
ATOM 2521 N N . MET B 2 103 ? 2.798 11.617 31.641 1.00 29.92 396 MET B N 1
ATOM 2522 C CA . MET B 2 103 ? 2.038 12.313 30.602 1.00 32.73 396 MET B CA 1
ATOM 2523 C C . MET B 2 103 ? 1.640 13.727 30.999 1.00 35.99 396 MET B C 1
ATOM 2524 O O . MET B 2 103 ? 1.805 14.669 30.222 1.00 37.64 396 MET B O 1
ATOM 2529 N N . GLU B 2 104 ? 1.121 13.875 32.211 1.00 38.03 397 GLU B N 1
ATOM 2530 C CA . GLU B 2 104 ? 0.613 15.166 32.648 1.00 41.02 397 GLU B CA 1
ATOM 2531 C C . GLU B 2 104 ? 1.670 15.954 33.414 1.00 42.45 397 GLU B C 1
ATOM 2532 O O . GLU B 2 104 ? 1.347 16.764 34.279 1.00 44.79 397 GLU B O 1
ATOM 2534 N N . HIS B 2 105 ? 2.935 15.708 33.091 1.00 38.06 398 HIS B N 1
ATOM 2535 C CA . HIS B 2 105 ? 4.037 16.469 33.664 1.00 38.95 398 HIS B CA 1
ATOM 2536 C C . HIS B 2 105 ? 5.035 16.835 32.578 1.00 37.56 398 HIS B C 1
ATOM 2537 O O . HIS B 2 105 ? 6.137 16.285 32.544 1.00 36.66 398 HIS B O 1
ATOM 2544 N N . PRO B 2 106 ? 4.654 17.772 31.693 1.00 40.04 399 PRO B N 1
ATOM 2545 C CA . PRO B 2 106 ? 5.503 18.156 30.558 1.00 39.44 399 PRO B CA 1
ATOM 2546 C C . PRO B 2 106 ? 6.915 18.483 31.018 1.00 39.23 399 PRO B C 1
ATOM 2547 O O . PRO B 2 106 ? 7.068 19.262 31.953 1.00 39.48 399 PRO B O 1
ATOM 2551 N N . GLY B 2 107 ? 7.922 17.879 30.398 1.00 36.76 400 GLY B N 1
ATOM 2552 C CA . GLY B 2 107 ? 9.303 18.176 30.736 1.00 37.31 400 GLY B CA 1
ATOM 2553 C C . GLY B 2 107 ? 9.882 17.344 31.868 1.00 36.57 400 GLY B C 1
ATOM 2554 O O . GLY B 2 107 ? 11.063 17.473 32.193 1.00 34.22 400 GLY B O 1
ATOM 2555 N N . LYS B 2 108 ? 9.065 16.483 32.466 1.00 36.53 401 LYS B N 1
ATOM 2556 C CA . LYS B 2 108 ? 9.526 15.692 33.604 1.00 35.84 401 LYS B CA 1
ATOM 2557 C C . LYS B 2 108 ? 9.190 14.220 33.492 1.00 31.48 401 LYS B C 1
ATOM 2558 O O . LYS B 2 108 ? 8.239 13.839 32.812 1.00 30.35 401 LYS B O 1
ATOM 2564 N N . LEU B 2 109 ? 9.976 13.398 34.176 1.00 31.76 402 LEU B N 1
ATOM 2565 C CA . LEU B 2 109 ? 9.698 11.976 34.265 1.00 29.55 402 LEU B CA 1
ATOM 2566 C C . LEU B 2 109 ? 9.305 11.605 35.694 1.00 30.39 402 LEU B C 1
ATOM 2567 O O . LEU B 2 109 ? 10.080 11.782 36.638 1.00 31.91 402 LEU B O 1
ATOM 2572 N N . LEU B 2 110 ? 8.079 11.109 35.835 1.00 28.36 403 LEU B N 1
ATOM 2573 C CA . LEU B 2 110 ? 7.533 10.693 37.119 1.00 28.64 403 LEU B CA 1
ATOM 2574 C C . LEU B 2 110 ? 7.920 9.245 37.398 1.00 27.03 403 LEU B C 1
ATOM 2575 O O . LEU B 2 110 ? 7.118 8.322 37.230 1.00 25.14 403 LEU B O 1
ATOM 2580 N N . PHE B 2 111 ? 9.168 9.050 37.800 1.00 28.27 404 PHE B N 1
ATOM 2581 C CA . PHE B 2 111 ? 9.648 7.725 38.151 1.00 27.98 404 PHE B CA 1
ATOM 2582 C C . PHE B 2 111 ? 8.866 7.160 39.324 1.00 27.74 404 PHE B C 1
ATOM 2583 O O . PHE B 2 111 ? 8.502 5.990 39.328 1.00 27.58 404 PHE B O 1
ATOM 2591 N N . ALA B 2 112 ? 8.619 8.004 40.317 1.00 29.83 405 ALA B N 1
ATOM 2592 C CA . ALA B 2 112 ? 7.767 7.670 41.451 1.00 31.54 405 ALA B CA 1
ATOM 2593 C C . ALA B 2 112 ? 7.139 8.971 41.927 1.00 35.30 405 ALA B C 1
ATOM 2594 O O . ALA B 2 112 ? 7.662 10.043 41.624 1.00 35.11 405 ALA B O 1
ATOM 2596 N N . PRO B 2 113 ? 6.022 8.894 42.671 1.00 36.73 406 PRO B N 1
ATOM 2597 C CA . PRO B 2 113 ? 5.364 10.148 43.058 1.00 37.49 406 PRO B CA 1
ATOM 2598 C C . PRO B 2 113 ? 6.304 11.066 43.831 1.00 40.10 406 PRO B C 1
ATOM 2599 O O . PRO B 2 113 ? 6.117 12.283 43.825 1.00 41.96 406 PRO B O 1
ATOM 2603 N N . ASN B 2 114 ? 7.319 10.484 44.464 1.00 39.88 407 ASN B N 1
ATOM 2604 C CA . ASN B 2 114 ? 8.317 11.261 45.189 1.00 40.09 407 ASN B CA 1
ATOM 2605 C C . ASN B 2 114 ? 9.678 11.271 44.496 1.00 39.84 407 ASN B C 1
ATOM 2606 O O . ASN B 2 114 ? 10.684 11.635 45.104 1.00 41.29 407 ASN B O 1
ATOM 2611 N N . LEU B 2 115 ? 9.710 10.886 43.220 1.00 37.60 408 LEU B N 1
ATOM 2612 C CA . LEU B 2 115 ? 10.913 11.046 42.398 1.00 38.22 408 LEU B CA 1
ATOM 2613 C C . LEU B 2 115 ? 10.510 11.533 41.010 1.00 37.23 408 LEU B C 1
ATOM 2614 O O . LEU B 2 115 ? 10.384 10.756 40.066 1.00 34.24 408 LEU B O 1
ATOM 2619 N N . LEU B 2 116 ? 10.288 12.838 40.926 1.00 40.42 409 LEU B N 1
ATOM 2620 C CA . LEU B 2 116 ? 9.877 13.527 39.715 1.00 40.58 409 LEU B CA 1
ATOM 2621 C C . LEU B 2 116 ? 11.068 14.310 39.176 1.00 43.10 409 LEU B C 1
ATOM 2622 O O . LEU B 2 116 ? 11.448 15.344 39.716 1.00 46.46 409 LEU B O 1
ATOM 2627 N N . LEU B 2 117 ? 11.668 13.801 38.110 1.00 40.76 410 LEU B N 1
ATOM 2628 C CA . LEU B 2 117 ? 12.934 14.329 37.624 1.00 43.33 410 LEU B CA 1
ATOM 2629 C C . LEU B 2 117 ? 12.773 15.151 36.354 1.00 45.99 410 LEU B C 1
ATOM 2630 O O . LEU B 2 117 ? 12.189 14.680 35.378 1.00 43.13 410 LEU B O 1
ATOM 2635 N N . ASP B 2 118 ? 13.305 16.372 36.361 1.00 49.56 411 ASP B N 1
ATOM 2636 C CA . ASP B 2 118 ? 13.303 17.186 35.151 1.00 52.54 411 ASP B CA 1
ATOM 2637 C C . ASP B 2 118 ? 14.366 16.657 34.195 1.00 52.45 411 ASP B C 1
ATOM 2638 O O . ASP B 2 118 ? 15.142 15.765 34.548 1.00 52.41 411 ASP B O 1
ATOM 2643 N N . ARG B 2 119 ? 14.412 17.220 32.993 1.00 54.44 412 ARG B N 1
ATOM 2644 C CA . ARG B 2 119 ? 15.370 16.783 31.987 1.00 53.51 412 ARG B CA 1
ATOM 2645 C C . ARG B 2 119 ? 16.822 16.962 32.435 1.00 55.13 412 ARG B C 1
ATOM 2646 O O . ARG B 2 119 ? 17.660 16.090 32.205 1.00 53.79 412 ARG B O 1
ATOM 2654 N N . ASN B 2 120 ? 17.114 18.094 33.069 1.00 55.79 413 ASN B N 1
ATOM 2655 C CA . ASN B 2 120 ? 18.485 18.427 33.452 1.00 58.65 413 ASN B CA 1
ATOM 2656 C C . ASN B 2 120 ? 19.092 17.475 34.478 1.00 57.73 413 ASN B C 1
ATOM 2657 O O . ASN B 2 120 ? 20.306 17.281 34.509 1.00 59.76 413 ASN B O 1
ATOM 2662 N N . GLN B 2 121 ? 18.253 16.886 35.322 1.00 58.07 414 GLN B N 1
ATOM 2663 C CA . GLN B 2 121 ? 18.741 15.937 36.312 1.00 56.99 414 GLN B CA 1
ATOM 2664 C C . GLN B 2 121 ? 19.249 14.668 35.635 1.00 55.56 414 GLN B C 1
ATOM 2665 O O . GLN B 2 121 ? 19.970 13.878 36.238 1.00 55.61 414 GLN B O 1
ATOM 2671 N N . GLY B 2 122 ? 18.883 14.485 34.371 1.00 55.10 415 GLY B N 1
ATOM 2672 C CA . GLY B 2 122 ? 19.400 13.378 33.588 1.00 54.63 415 GLY B CA 1
ATOM 2673 C C . GLY B 2 122 ? 20.910 13.451 33.441 1.00 58.01 415 GLY B C 1
ATOM 2674 O O . GLY B 2 122 ? 21.591 12.430 33.355 1.00 57.75 415 GLY B O 1
ATOM 2675 N N . LYS B 2 123 ? 21.436 14.669 33.431 1.00 58.39 416 LYS B N 1
ATOM 2676 C CA . LYS B 2 123 ? 22.863 14.878 33.238 1.00 61.39 416 LYS B CA 1
ATOM 2677 C C . LYS B 2 123 ? 23.741 14.318 34.363 1.00 62.17 416 LYS B C 1
ATOM 2678 O O . LYS B 2 123 ? 24.920 14.050 34.133 1.00 63.74 416 LYS B O 1
ATOM 2684 N N . CYS B 2 124 ? 23.187 14.132 35.564 1.00 61.51 417 CYS B N 1
ATOM 2685 C CA . CYS B 2 124 ? 23.975 13.574 36.674 1.00 61.27 417 CYS B CA 1
ATOM 2686 C C . CYS B 2 124 ? 24.589 12.242 36.295 1.00 59.64 417 CYS B C 1
ATOM 2687 O O . CYS B 2 124 ? 25.614 11.841 36.842 1.00 61.53 417 CYS B O 1
ATOM 2690 N N . VAL B 2 125 ? 23.932 11.541 35.381 1.00 59.81 418 VAL B N 1
ATOM 2691 C CA . VAL B 2 125 ? 24.377 10.216 34.994 1.00 58.05 418 VAL B CA 1
ATOM 2692 C C . VAL B 2 125 ? 24.838 10.226 33.544 1.00 58.07 418 VAL B C 1
ATOM 2693 O O . VAL B 2 125 ? 24.118 10.679 32.655 1.00 56.91 418 VAL B O 1
ATOM 2697 N N . GLU B 2 126 ? 26.052 9.734 33.319 1.00 57.26 419 GLU B N 1
ATOM 2698 C CA . GLU B 2 126 ? 26.649 9.739 31.989 1.00 58.65 419 GLU B CA 1
ATOM 2699 C C . GLU B 2 126 ? 25.790 8.996 30.973 1.00 54.38 419 GLU B C 1
ATOM 2700 O O . GLU B 2 126 ? 25.458 7.828 31.163 1.00 52.52 419 GLU B O 1
ATOM 2706 N N . GLY B 2 127 ? 25.425 9.693 29.901 1.00 52.87 420 GLY B N 1
ATOM 2707 C CA . GLY B 2 127 ? 24.739 9.086 28.774 1.00 50.32 420 GLY B CA 1
ATOM 2708 C C . GLY B 2 127 ? 23.244 8.896 28.950 1.00 46.69 420 GLY B C 1
ATOM 2709 O O . GLY B 2 127 ? 22.602 8.187 28.173 1.00 44.70 420 GLY B O 1
ATOM 2710 N N . MET B 2 128 ? 22.678 9.540 29.961 1.00 47.10 421 MET B N 1
ATOM 2711 C CA . MET B 2 128 ? 21.281 9.316 30.299 1.00 45.81 421 MET B CA 1
ATOM 2712 C C . MET B 2 128 ? 20.351 10.387 29.742 1.00 46.46 421 MET B C 1
ATOM 2713 O O . MET B 2 128 ? 19.174 10.120 29.490 1.00 44.26 421 MET B O 1
ATOM 2718 N N . VAL B 2 129 ? 20.877 11.595 29.560 1.00 47.60 422 VAL B N 1
ATOM 2719 C CA . VAL B 2 129 ? 20.061 12.721 29.121 1.00 47.83 422 VAL B CA 1
ATOM 2720 C C . VAL B 2 129 ? 19.407 12.417 27.775 1.00 46.92 422 VAL B C 1
ATOM 2721 O O . VAL B 2 129 ? 18.301 12.883 27.492 1.00 45.96 422 VAL B O 1
ATOM 2725 N N . GLU B 2 130 ? 20.086 11.616 26.958 1.00 45.50 423 GLU B N 1
ATOM 2726 C CA . GLU B 2 130 ? 19.543 11.204 25.666 1.00 44.03 423 GLU B CA 1
ATOM 2727 C C . GLU B 2 130 ? 18.387 10.243 25.845 1.00 38.51 423 GLU B C 1
ATOM 2728 O O . GLU B 2 130 ? 17.396 10.293 25.114 1.00 36.86 423 GLU B O 1
ATOM 2734 N N . ILE B 2 131 ? 18.531 9.335 26.800 1.00 38.78 424 ILE B N 1
ATOM 2735 C CA . ILE B 2 131 ? 17.456 8.408 27.087 1.00 33.56 424 ILE B CA 1
ATOM 2736 C C . ILE B 2 131 ? 16.306 9.200 27.699 1.00 31.51 424 ILE B C 1
ATOM 2737 O O . ILE B 2 131 ? 15.150 9.005 27.332 1.00 30.90 424 ILE B O 1
ATOM 2742 N N . PHE B 2 132 ? 16.627 10.122 28.602 1.00 32.10 425 PHE B N 1
ATOM 2743 C CA . PHE B 2 132 ? 15.612 11.022 29.145 1.00 32.67 425 PHE B CA 1
ATOM 2744 C C . PHE B 2 132 ? 14.873 11.767 28.028 1.00 32.95 425 PHE B C 1
ATOM 2745 O O . PHE B 2 132 ? 13.646 11.833 28.035 1.00 31.36 425 PHE B O 1
ATOM 2753 N N . ASP B 2 133 ? 15.619 12.314 27.068 1.00 33.10 426 ASP B N 1
ATOM 2754 C CA . ASP B 2 133 ? 15.017 13.041 25.948 1.00 33.47 426 ASP B CA 1
ATOM 2755 C C . ASP B 2 133 ? 14.050 12.177 25.132 1.00 30.48 426 ASP B C 1
ATOM 2756 O O . ASP B 2 133 ? 12.970 12.631 24.756 1.00 31.01 426 ASP B O 1
ATOM 2761 N N . MET B 2 134 ? 14.435 10.934 24.858 1.00 29.89 427 MET B N 1
ATOM 2762 C CA . MET B 2 134 ? 13.565 10.019 24.119 1.00 27.66 427 MET B CA 1
ATOM 2763 C C . MET B 2 134 ? 12.298 9.679 24.905 1.00 25.96 427 MET B C 1
ATOM 2764 O O . MET B 2 134 ? 11.215 9.535 24.330 1.00 24.34 427 MET B O 1
ATOM 2769 N N . LEU B 2 135 ? 12.438 9.546 26.218 1.00 24.89 428 LEU B N 1
ATOM 2770 C CA . LEU B 2 135 ? 11.299 9.231 27.068 1.00 23.52 428 LEU B CA 1
ATOM 2771 C C . LEU B 2 135 ? 10.343 10.422 27.132 1.00 24.61 428 LEU B C 1
ATOM 2772 O O . LEU B 2 135 ? 9.133 10.262 27.000 1.00 23.96 428 LEU B O 1
ATOM 2777 N N . LEU B 2 136 ? 10.894 11.617 27.326 1.00 27.21 429 LEU B N 1
ATOM 2778 C CA . LEU B 2 136 ? 10.090 12.837 27.337 1.00 28.75 429 LEU B CA 1
ATOM 2779 C C . LEU B 2 136 ? 9.341 13.027 26.020 1.00 29.77 429 LEU B C 1
ATOM 2780 O O . LEU B 2 136 ? 8.176 13.427 26.007 1.00 29.88 429 LEU B O 1
ATOM 2785 N N . ALA B 2 137 ? 10.013 12.739 24.911 1.00 29.95 430 ALA B N 1
ATOM 2786 C CA . ALA B 2 137 ? 9.391 12.871 23.602 1.00 30.61 430 ALA B CA 1
ATOM 2787 C C . ALA B 2 137 ? 8.208 11.913 23.460 1.00 29.27 430 ALA B C 1
ATOM 2788 O O . ALA B 2 137 ? 7.175 12.269 22.894 1.00 29.55 430 ALA B O 1
ATOM 2790 N N . THR B 2 138 ? 8.354 10.701 23.983 1.00 28.57 431 THR B N 1
ATOM 2791 C CA . THR B 2 138 ? 7.258 9.736 23.952 1.00 26.41 431 THR B CA 1
ATOM 2792 C C . THR B 2 138 ? 6.093 10.219 24.815 1.00 24.55 431 THR B C 1
ATOM 2793 O O . THR B 2 138 ? 4.925 10.141 24.420 1.00 20.37 431 THR B O 1
ATOM 2797 N N . SER B 2 139 ? 6.426 10.716 26.002 1.00 24.83 432 SER B N 1
ATOM 2798 C CA . SER B 2 139 ? 5.429 11.254 26.915 1.00 28.19 432 SER B CA 1
ATOM 2799 C C . SER B 2 139 ? 4.667 12.382 26.237 1.00 29.77 432 SER B C 1
ATOM 2800 O O . SER B 2 139 ? 3.435 12.420 26.246 1.00 29.80 432 SER B O 1
ATOM 2803 N N . SER B 2 140 ? 5.424 13.295 25.638 1.00 29.41 433 SER B N 1
ATOM 2804 C CA . SER B 2 140 ? 4.859 14.424 24.914 1.00 32.83 433 SER B CA 1
ATOM 2805 C C . SER B 2 140 ? 3.975 13.943 23.769 1.00 31.73 433 SER B C 1
ATOM 2806 O O . SER B 2 140 ? 2.916 14.512 23.505 1.00 31.47 433 SER B O 1
ATOM 2809 N N . ARG B 2 141 ? 4.413 12.884 23.097 1.00 32.75 434 ARG B N 1
ATOM 2810 C CA . ARG B 2 141 ? 3.642 12.310 22.006 1.00 32.13 434 ARG B CA 1
ATOM 2811 C C . ARG B 2 141 ? 2.301 11.768 22.512 1.00 30.03 434 ARG B C 1
ATOM 2812 O O . ARG B 2 141 ? 1.254 12.086 21.949 1.00 28.69 434 ARG B O 1
ATOM 2820 N N . PHE B 2 142 ? 2.330 10.970 23.578 1.00 28.65 435 PHE B N 1
ATOM 2821 C CA . PHE B 2 142 ? 1.099 10.455 24.176 1.00 28.44 435 PHE B CA 1
ATOM 2822 C C . PHE B 2 142 ? 0.144 11.584 24.571 1.00 29.38 435 PHE B C 1
ATOM 2823 O O . PHE B 2 142 ? -1.063 11.493 24.346 1.00 29.33 435 PHE B O 1
ATOM 2831 N N . ARG B 2 143 ? 0.686 12.643 25.164 1.00 29.96 436 ARG B N 1
ATOM 2832 C CA . ARG B 2 143 ? -0.128 13.777 25.598 1.00 32.65 436 ARG B CA 1
ATOM 2833 C C . ARG B 2 143 ? -0.885 14.386 24.422 1.00 32.81 436 ARG B C 1
ATOM 2834 O O . ARG B 2 143 ? -2.089 14.639 24.508 1.00 33.91 436 ARG B O 1
ATOM 2842 N N . MET B 2 144 ? -0.176 14.602 23.319 1.00 31.63 437 MET B N 1
ATOM 2843 C CA . MET B 2 144 ? -0.777 15.179 22.122 1.00 31.78 437 MET B CA 1
ATOM 2844 C C . MET B 2 144 ? -1.852 14.270 21.532 1.00 32.30 437 MET B C 1
ATOM 2845 O O . MET B 2 144 ? -2.868 14.747 21.034 1.00 34.43 437 MET B O 1
ATOM 2850 N N . MET B 2 145 ? -1.618 12.962 21.580 1.00 31.44 438 MET B N 1
ATOM 2851 C CA . MET B 2 145 ? -2.591 11.990 21.094 1.00 31.54 438 MET B CA 1
ATOM 2852 C C . MET B 2 145 ? -3.758 11.841 22.055 1.00 33.20 438 MET B C 1
ATOM 2853 O O . MET B 2 145 ? -4.790 11.262 21.707 1.00 31.83 438 MET B O 1
ATOM 2858 N N . ASN B 2 146 ? -3.586 12.345 23.273 1.00 32.97 439 ASN B N 1
ATOM 2859 C CA . ASN B 2 146 ? -4.607 12.186 24.294 1.00 34.25 439 ASN B CA 1
ATOM 2860 C C . ASN B 2 146 ? -4.837 10.700 24.560 1.00 31.46 439 ASN B C 1
ATOM 2861 O O . ASN B 2 146 ? -5.975 10.227 24.564 1.00 31.00 439 ASN B O 1
ATOM 2866 N N . LEU B 2 147 ? -3.744 9.965 24.755 1.00 32.24 440 LEU B N 1
ATOM 2867 C CA . LEU B 2 147 ? -3.815 8.529 25.019 1.00 29.35 440 LEU B CA 1
ATOM 2868 C C . LEU B 2 147 ? -4.704 8.242 26.224 1.00 29.00 440 LEU B C 1
ATOM 2869 O O . LEU B 2 147 ? -4.589 8.898 27.255 1.00 29.95 440 LEU B O 1
ATOM 2874 N N . GLN B 2 148 ? -5.597 7.267 26.082 1.00 28.41 441 GLN B N 1
ATOM 2875 C CA . GLN B 2 148 ? -6.483 6.867 27.173 1.00 29.95 441 GLN B CA 1
ATOM 2876 C C . GLN B 2 148 ? -5.902 5.695 27.952 1.00 27.49 441 GLN B C 1
ATOM 2877 O O . GLN B 2 148 ? -5.151 4.889 27.403 1.00 24.59 441 GLN B O 1
ATOM 2883 N N . GLY B 2 149 ? -6.263 5.598 29.229 1.00 27.60 442 GLY B N 1
ATOM 2884 C CA . GLY B 2 149 ? -5.787 4.512 30.070 1.00 28.03 442 GLY B CA 1
ATOM 2885 C C . GLY B 2 149 ? -6.122 3.140 29.506 1.00 27.28 442 GLY B C 1
ATOM 2886 O O . GLY B 2 149 ? -5.314 2.213 29.580 1.00 26.42 442 GLY B O 1
ATOM 2887 N N . GLU B 2 150 ? -7.312 3.008 28.930 1.00 25.36 443 GLU B N 1
ATOM 2888 C CA . GLU B 2 150 ? -7.743 1.729 28.381 1.00 26.63 443 GLU B CA 1
ATOM 2889 C C . GLU B 2 150 ? -6.896 1.348 27.161 1.00 24.13 443 GLU B C 1
ATOM 2890 O O . GLU B 2 150 ? -6.623 0.168 26.930 1.00 23.85 443 GLU B O 1
ATOM 2896 N N . GLU B 2 151 ? -6.483 2.352 26.390 1.00 23.85 444 GLU B N 1
ATOM 2897 C CA . GLU B 2 151 ? -5.581 2.145 25.259 1.00 23.58 444 GLU B CA 1
ATOM 2898 C C . GLU B 2 151 ? -4.182 1.792 25.735 1.00 22.93 444 GLU B C 1
ATOM 2899 O O . GLU B 2 151 ? -3.499 0.955 25.145 1.00 21.06 444 GLU B O 1
ATOM 2905 N N . PHE B 2 152 ? -3.754 2.455 26.800 1.00 24.58 445 PHE B N 1
ATOM 2906 C CA . PHE B 2 152 ? -2.430 2.230 27.357 1.00 22.75 445 PHE B CA 1
ATOM 2907 C C . PHE B 2 152 ? -2.234 0.777 27.810 1.00 22.76 445 PHE B C 1
ATOM 2908 O O . PHE B 2 152 ? -1.200 0.175 27.533 1.00 24.01 445 PHE B O 1
ATOM 2916 N N . VAL B 2 153 ? -3.217 0.205 28.498 1.00 22.11 446 VAL B N 1
ATOM 2917 C CA . VAL B 2 153 ? -3.040 -1.155 29.000 1.00 22.95 446 VAL B CA 1
ATOM 2918 C C . VAL B 2 153 ? -3.063 -2.163 27.850 1.00 23.34 446 VAL B C 1
ATOM 2919 O O . VAL B 2 153 ? -2.456 -3.230 27.944 1.00 24.38 446 VAL B O 1
ATOM 2923 N N . CYS B 2 154 ? -3.744 -1.819 26.760 1.00 21.36 447 CYS B N 1
ATOM 2924 C CA . CYS B 2 154 ? -3.700 -2.647 25.560 1.00 20.25 447 CYS B CA 1
ATOM 2925 C C . CYS B 2 154 ? -2.294 -2.634 24.965 1.00 19.89 447 CYS B C 1
ATOM 2926 O O . CYS B 2 154 ? -1.741 -3.683 24.635 1.00 20.38 447 CYS B O 1
ATOM 2929 N N . LEU B 2 155 ? -1.721 -1.440 24.838 1.00 19.45 448 LEU B N 1
ATOM 2930 C CA . LEU B 2 155 ? -0.361 -1.282 24.327 1.00 19.49 448 LEU B CA 1
ATOM 2931 C C . LEU B 2 155 ? 0.663 -2.057 25.139 1.00 18.16 448 LEU B C 1
ATOM 2932 O O . LEU B 2 155 ? 1.595 -2.630 24.586 1.00 17.74 448 LEU B O 1
ATOM 2937 N N . LYS B 2 156 ? 0.490 -2.057 26.453 1.00 18.03 449 LYS B N 1
ATOM 2938 C CA . LYS B 2 156 ? 1.447 -2.689 27.341 1.00 18.97 449 LYS B CA 1
ATOM 2939 C C . LYS B 2 156 ? 1.379 -4.199 27.169 1.00 19.19 449 LYS B C 1
ATOM 2940 O O . LYS B 2 156 ? 2.398 -4.883 27.208 1.00 19.40 449 LYS B O 1
ATOM 2946 N N A SER B 2 157 ? 0.166 -4.718 26.972 0.71 18.84 450 SER B N 1
ATOM 2947 N N B SER B 2 157 ? 0.191 -4.733 26.955 0.29 19.18 450 SER B N 1
ATOM 2948 C CA A SER B 2 157 ? -0.034 -6.146 26.719 0.71 16.22 450 SER B CA 1
ATOM 2949 C CA B SER B 2 157 ? 0.141 -6.168 26.811 0.29 19.76 450 SER B CA 1
ATOM 2950 C C A SER B 2 157 ? 0.540 -6.564 25.375 0.71 18.88 450 SER B C 1
ATOM 2951 C C B SER B 2 157 ? 0.537 -6.584 25.376 0.29 19.16 450 SER B C 1
ATOM 2952 O O A SER B 2 157 ? 1.138 -7.631 25.243 0.71 19.68 450 SER B O 1
ATOM 2953 O O B SER B 2 157 ? 1.059 -7.678 25.192 0.29 19.93 450 SER B O 1
ATOM 2958 N N . ILE B 2 158 ? 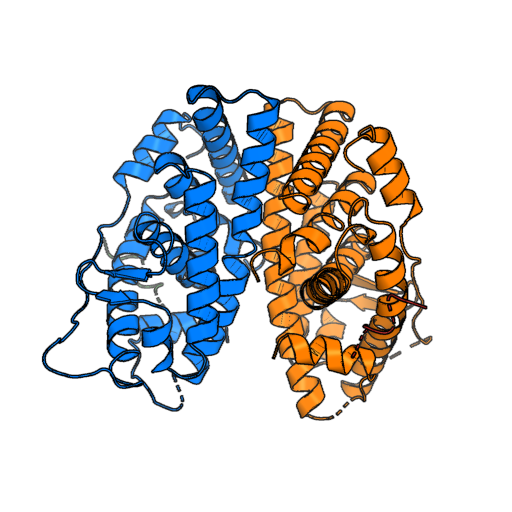0.352 -5.716 24.378 1.00 18.81 451 ILE B N 1
ATOM 2959 C CA . ILE B 2 158 ? 0.914 -5.970 23.048 1.00 18.07 451 ILE B CA 1
ATOM 2960 C C . ILE B 2 158 ? 2.440 -6.082 23.136 1.00 17.60 451 ILE B C 1
ATOM 2961 O O . ILE B 2 158 ? 3.046 -6.990 22.564 1.00 19.14 451 ILE B O 1
ATOM 2966 N N . ILE B 2 159 ? 3.055 -5.167 23.877 1.00 15.59 452 ILE B N 1
ATOM 2967 C CA . ILE B 2 159 ? 4.502 -5.190 24.083 1.00 16.44 452 ILE B CA 1
ATOM 2968 C C . ILE B 2 159 ? 4.994 -6.508 24.681 1.00 17.98 452 ILE B C 1
ATOM 2969 O O . ILE B 2 159 ? 5.952 -7.102 24.180 1.00 20.73 452 ILE B O 1
ATOM 2974 N N . LEU B 2 160 ? 4.333 -6.969 25.739 1.00 16.75 453 LEU B N 1
ATOM 2975 C CA . LEU B 2 160 ? 4.698 -8.234 26.373 1.00 19.23 453 LEU B CA 1
ATOM 2976 C C . LEU B 2 160 ? 4.685 -9.385 25.376 1.00 20.23 453 LEU B C 1
ATOM 2977 O O . LEU B 2 160 ? 5.649 -10.142 25.272 1.00 19.26 453 LEU B O 1
ATOM 2982 N N . LEU B 2 161 ? 3.583 -9.506 24.647 1.00 21.74 454 LEU B N 1
ATOM 2983 C CA . LEU B 2 161 ? 3.372 -10.638 23.756 1.00 24.39 454 LEU B CA 1
ATOM 2984 C C . LEU B 2 161 ? 4.121 -10.510 22.430 1.00 23.29 454 LEU B C 1
ATOM 2985 O O . LEU B 2 161 ? 4.470 -11.519 21.823 1.00 23.23 454 LEU B O 1
ATOM 2990 N N . ASN B 2 162 ? 4.366 -9.284 21.973 1.00 22.13 455 ASN B N 1
ATOM 2991 C CA . ASN B 2 162 ? 5.015 -9.105 20.676 1.00 24.06 455 ASN B CA 1
ATOM 2992 C C . ASN B 2 162 ? 6.538 -9.100 20.701 1.00 27.71 455 ASN B C 1
ATOM 2993 O O . ASN B 2 162 ? 7.166 -9.522 19.746 1.00 30.11 455 ASN B O 1
ATOM 2998 N N . SER B 2 163 ? 7.135 -8.613 21.777 1.00 28.72 456 SER B N 1
ATOM 2999 C CA . SER B 2 163 ? 8.545 -8.253 21.712 1.00 32.35 456 SER B CA 1
ATOM 3000 C C . SER B 2 163 ? 9.492 -9.447 21.588 1.00 36.25 456 SER B C 1
ATOM 3001 O O . SER B 2 163 ? 10.567 -9.327 21.005 1.00 39.31 456 SER B O 1
ATOM 3004 N N . GLY B 2 164 ? 9.096 -10.603 22.101 1.00 32.76 457 GLY B N 1
ATOM 3005 C CA . GLY B 2 164 ? 9.954 -11.767 22.012 1.00 37.06 457 GLY B CA 1
ATOM 3006 C C . GLY B 2 164 ? 9.430 -12.816 21.055 1.00 39.24 457 GLY B C 1
ATOM 3007 O O . GLY B 2 164 ? 9.990 -13.907 20.953 1.00 40.23 457 GLY B O 1
ATOM 3008 N N . VAL B 2 165 ? 8.365 -12.480 20.336 1.00 42.24 458 VAL B N 1
ATOM 3009 C CA . VAL B 2 165 ? 7.625 -13.478 19.576 1.00 44.77 458 VAL B CA 1
ATOM 3010 C C . VAL B 2 165 ? 8.365 -13.986 18.322 1.00 48.13 458 VAL B C 1
ATOM 3011 O O . VAL B 2 165 ? 7.957 -14.988 17.734 1.00 48.82 458 VAL B O 1
ATOM 3015 N N . TYR B 2 166 ? 9.460 -13.332 17.929 1.00 46.45 459 TYR B N 1
ATOM 3016 C CA . TYR B 2 166 ? 10.245 -13.804 16.776 1.00 49.50 459 TYR B CA 1
ATOM 3017 C C . TYR B 2 166 ? 11.569 -14.435 17.161 1.00 52.01 459 TYR B C 1
ATOM 3018 O O . TYR B 2 166 ? 12.296 -14.950 16.305 1.00 54.11 459 TYR B O 1
ATOM 3027 N N . THR B 2 167 ? 11.876 -14.391 18.449 1.00 53.97 460 THR B N 1
ATOM 3028 C CA . THR B 2 167 ? 13.016 -15.114 18.983 1.00 55.25 460 THR B CA 1
ATOM 3029 C C . THR B 2 167 ? 12.506 -16.337 19.743 1.00 56.18 460 THR B C 1
ATOM 3030 O O . THR B 2 167 ? 13.206 -16.912 20.575 1.00 57.26 460 THR B O 1
ATOM 3034 N N . ASP B 2 180 ? 1.070 -19.412 17.214 1.00 49.83 473 ASP B N 1
ATOM 3035 C CA . ASP B 2 180 ? -0.192 -19.042 16.585 1.00 50.12 473 ASP B CA 1
ATOM 3036 C C . ASP B 2 180 ? -1.184 -18.533 17.623 1.00 49.78 473 ASP B C 1
ATOM 3037 O O . ASP B 2 180 ? -1.928 -17.584 17.370 1.00 48.63 473 ASP B O 1
ATOM 3039 N N . HIS B 2 181 ? -1.190 -19.169 18.791 1.00 50.72 474 HIS B N 1
ATOM 3040 C CA . HIS B 2 181 ? -2.059 -18.749 19.883 1.00 50.45 474 HIS B CA 1
ATOM 3041 C C . HIS B 2 181 ? -1.745 -17.319 20.314 1.00 46.45 474 HIS B C 1
ATOM 3042 O O . HIS B 2 181 ? -2.652 -16.533 20.587 1.00 45.15 474 HIS B O 1
ATOM 3049 N N . ILE B 2 182 ? -0.459 -16.983 20.372 1.00 43.74 475 ILE B N 1
ATOM 3050 C CA . ILE B 2 182 ? -0.050 -15.624 20.711 1.00 39.13 475 ILE B CA 1
ATOM 3051 C C . ILE B 2 182 ? -0.536 -14.621 19.666 1.00 37.59 475 ILE B C 1
ATOM 3052 O O . ILE B 2 182 ? -0.970 -13.520 20.005 1.00 35.60 475 ILE B O 1
ATOM 3057 N N . HIS B 2 183 ? -0.456 -14.997 18.394 1.00 36.61 476 HIS B N 1
ATOM 3058 C CA . HIS B 2 183 ? -0.894 -14.105 17.328 1.00 37.60 476 HIS B CA 1
ATOM 3059 C C . HIS B 2 183 ? -2.418 -13.972 17.321 1.00 35.30 476 HIS B C 1
ATOM 3060 O O . HIS B 2 183 ? -2.956 -12.968 16.859 1.00 32.78 476 HIS B O 1
ATOM 3067 N N . ARG B 2 184 ? -3.114 -14.974 17.848 1.00 37.57 477 ARG B N 1
ATOM 3068 C CA . ARG B 2 184 ? -4.562 -14.869 17.984 1.00 37.39 477 ARG B CA 1
ATOM 3069 C C . ARG B 2 184 ? -4.903 -13.921 19.105 1.00 31.79 477 ARG B C 1
ATOM 3070 O O . ARG B 2 184 ? -5.848 -13.143 19.009 1.00 31.95 477 ARG B O 1
ATOM 3078 N N . VAL B 2 185 ? -4.122 -13.983 20.173 1.00 32.01 478 VAL B N 1
ATOM 3079 C CA . VAL B 2 185 ? -4.348 -13.092 21.292 1.00 29.19 478 VAL B CA 1
ATOM 3080 C C . VAL B 2 185 ? -3.984 -11.663 20.903 1.00 28.37 478 VAL B C 1
ATOM 3081 O O . VAL B 2 185 ? -4.664 -10.717 21.304 1.00 28.01 478 VAL B O 1
ATOM 3085 N N . LEU B 2 186 ? -2.930 -11.505 20.105 1.00 28.01 479 LEU B N 1
ATOM 3086 C CA . LEU B 2 186 ? -2.554 -10.185 19.602 1.00 26.03 479 LEU B CA 1
ATOM 3087 C C . LEU B 2 186 ? -3.666 -9.598 18.725 1.00 25.54 479 LEU B C 1
ATOM 3088 O O . LEU B 2 186 ? -3.946 -8.407 18.795 1.00 25.08 479 LEU B O 1
ATOM 3093 N N . ASP B 2 187 ? -4.302 -10.431 17.904 1.00 24.42 480 ASP B N 1
ATOM 3094 C CA . ASP B 2 187 ? -5.420 -9.972 17.072 1.00 26.75 480 ASP B CA 1
ATOM 3095 C C . ASP B 2 187 ? -6.593 -9.485 17.921 1.00 27.55 480 ASP B C 1
ATOM 3096 O O . ASP B 2 187 ? -7.244 -8.494 17.593 1.00 26.65 480 ASP B O 1
ATOM 3101 N N . LYS B 2 188 ? -6.857 -10.204 19.006 1.00 27.85 481 LYS B N 1
ATOM 3102 C CA . LYS B 2 188 ? -7.884 -9.836 19.975 1.00 29.18 481 LYS B CA 1
ATOM 3103 C C . LYS B 2 188 ? -7.627 -8.472 20.609 1.00 26.26 481 LYS B C 1
ATOM 3104 O O . LYS B 2 188 ? -8.552 -7.676 20.795 1.00 22.55 481 LYS B O 1
ATOM 3110 N N . ILE B 2 189 ? -6.372 -8.203 20.952 1.00 25.67 482 ILE B N 1
ATOM 3111 C CA . ILE B 2 189 ? -6.044 -6.914 21.549 1.00 23.61 482 ILE B CA 1
ATOM 3112 C C . ILE B 2 189 ? -6.190 -5.794 20.515 1.00 21.87 482 ILE B C 1
ATOM 3113 O O . ILE B 2 189 ? -6.630 -4.694 20.854 1.00 20.69 482 ILE B O 1
ATOM 3118 N N . THR B 2 190 ? -5.831 -6.066 19.260 1.00 20.66 483 THR B N 1
ATOM 3119 C CA . THR B 2 190 ? -6.095 -5.110 18.182 1.00 21.02 483 THR B CA 1
ATOM 3120 C C . THR B 2 190 ? -7.594 -4.833 18.067 1.00 22.55 483 THR B C 1
ATOM 3121 O O . THR B 2 190 ? -8.005 -3.682 17.928 1.00 23.62 483 THR B O 1
ATOM 3125 N N . ASP B 2 191 ? -8.402 -5.892 18.112 1.00 21.33 484 ASP B N 1
ATOM 3126 C CA . ASP B 2 191 ? -9.858 -5.750 18.094 1.00 22.69 484 ASP B CA 1
ATOM 3127 C C . ASP B 2 191 ? -10.312 -4.854 19.245 1.00 23.03 484 ASP B C 1
ATOM 3128 O O . ASP B 2 191 ? -11.218 -4.033 19.101 1.00 22.96 484 ASP B O 1
ATOM 3133 N N . THR B 2 192 ? -9.666 -5.021 20.392 1.00 23.39 485 THR B N 1
ATOM 3134 C CA . THR B 2 192 ? -10.029 -4.286 21.595 1.00 23.39 485 THR B CA 1
ATOM 3135 C C . THR B 2 192 ? -9.708 -2.802 21.438 1.00 22.15 485 THR B C 1
ATOM 3136 O O . THR B 2 192 ? -10.533 -1.945 21.764 1.00 21.20 485 THR B O 1
ATOM 3140 N N . LEU B 2 193 ? -8.514 -2.508 20.925 1.00 21.61 486 LEU B N 1
ATOM 3141 C CA . LEU B 2 193 ? -8.116 -1.131 20.628 1.00 21.32 486 LEU B CA 1
ATOM 3142 C C . LEU B 2 193 ? -9.076 -0.450 19.663 1.00 22.19 486 LEU B C 1
ATOM 3143 O O . LEU B 2 193 ? -9.466 0.700 19.866 1.00 22.50 486 LEU B O 1
ATOM 3148 N N . ILE B 2 194 ? -9.439 -1.159 18.600 1.00 20.48 487 ILE B N 1
ATOM 3149 C CA . ILE B 2 194 ? -10.356 -0.618 17.608 1.00 21.60 487 ILE B CA 1
ATOM 3150 C C . ILE B 2 194 ? -11.726 -0.367 18.232 1.00 23.08 487 ILE B C 1
ATOM 3151 O O . ILE B 2 194 ? -12.380 0.624 17.920 1.00 22.91 487 ILE B O 1
ATOM 3156 N N . HIS B 2 195 ? -12.142 -1.268 19.120 1.00 22.91 488 HIS B N 1
ATOM 3157 C CA . HIS B 2 195 ? -13.405 -1.142 19.839 1.00 27.34 488 HIS B CA 1
ATOM 3158 C C . HIS B 2 195 ? -13.441 0.134 20.677 1.00 26.05 488 H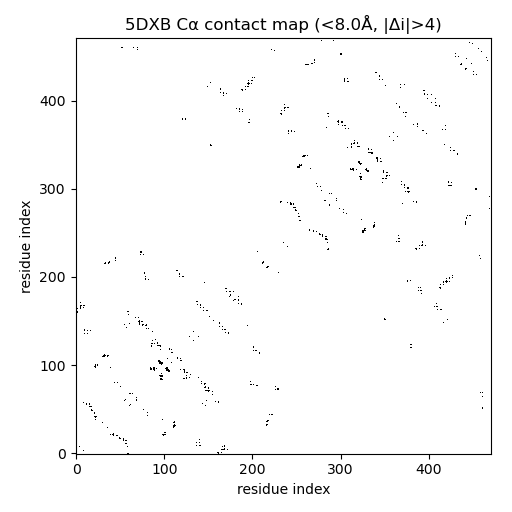IS B C 1
ATOM 3159 O O . HIS B 2 195 ? -14.445 0.845 20.689 1.00 25.72 488 HIS B O 1
ATOM 3166 N N . LEU B 2 196 ? -12.345 0.418 21.374 1.00 26.01 489 LEU B N 1
ATOM 3167 C CA . LEU B 2 196 ? -12.249 1.628 22.180 1.00 24.07 489 LEU B CA 1
ATOM 3168 C C . LEU B 2 196 ? -12.368 2.868 21.293 1.00 23.62 489 LEU B C 1
ATOM 3169 O O . LEU B 2 196 ? -13.049 3.826 21.643 1.00 25.60 489 LEU B O 1
ATOM 3174 N N . MET B 2 197 ? -11.720 2.849 20.135 1.00 23.83 490 MET B N 1
ATOM 3175 C CA . MET B 2 197 ? -11.764 4.009 19.248 1.00 24.14 490 MET B CA 1
ATOM 3176 C C . MET B 2 197 ? -13.142 4.165 18.621 1.00 26.68 490 MET B C 1
ATOM 3177 O O . MET B 2 197 ? -13.636 5.283 18.457 1.00 28.86 490 MET B O 1
ATOM 3182 N N . ALA B 2 198 ? -13.765 3.045 18.270 1.00 25.45 491 ALA B N 1
ATOM 3183 C CA . ALA B 2 198 ? -15.133 3.084 17.773 1.00 27.37 491 ALA B CA 1
ATOM 3184 C C . ALA B 2 198 ? -16.034 3.695 18.840 1.00 29.96 491 ALA B C 1
ATOM 3185 O O . ALA B 2 198 ? -16.812 4.605 18.556 1.00 30.75 491 ALA B O 1
ATOM 3187 N N . LYS B 2 199 ? -15.907 3.208 20.072 1.00 30.65 492 LYS B N 1
ATOM 3188 C CA . LYS B 2 199 ? -16.730 3.692 21.181 1.00 34.08 492 LYS B CA 1
ATOM 3189 C C . LYS B 2 199 ? -16.527 5.187 21.443 1.00 33.90 492 LYS B C 1
ATOM 3190 O O . LYS B 2 199 ? -17.450 5.874 21.879 1.00 35.96 492 LYS B O 1
ATOM 3196 N N . ALA B 2 200 ? -15.329 5.690 21.158 1.00 33.75 493 ALA B N 1
ATOM 3197 C CA . ALA B 2 200 ? -15.022 7.104 21.370 1.00 33.62 493 ALA B CA 1
ATOM 3198 C C . ALA B 2 200 ? -15.567 7.999 20.254 1.00 34.43 493 ALA B C 1
ATOM 3199 O O . ALA B 2 200 ? -15.515 9.224 20.359 1.00 35.64 493 ALA B O 1
ATOM 3201 N N . GLY B 2 201 ? -16.077 7.392 19.187 1.00 30.28 494 GLY B N 1
ATOM 3202 C CA . GLY B 2 201 ? -16.717 8.149 18.124 1.00 31.30 494 GLY B CA 1
ATOM 3203 C C . GLY B 2 201 ? -15.848 8.434 16.913 1.00 29.73 494 GLY B C 1
ATOM 3204 O O . GLY B 2 201 ? -16.217 9.234 16.054 1.00 30.87 494 GLY B O 1
ATOM 3205 N N . LEU B 2 202 ? -14.694 7.781 16.839 1.00 27.67 495 LEU B N 1
ATOM 3206 C CA . LEU B 2 202 ? -13.792 7.957 15.708 1.00 28.44 495 LEU B CA 1
ATOM 3207 C C . LEU B 2 202 ? -14.356 7.307 14.455 1.00 29.23 495 LEU B C 1
ATOM 3208 O O . LEU B 2 202 ? -14.960 6.238 14.524 1.00 30.00 495 LEU B O 1
ATOM 3213 N N . THR B 2 203 ? -14.155 7.950 13.310 1.00 28.09 496 THR B N 1
ATOM 3214 C CA . THR B 2 203 ? -14.547 7.349 12.046 1.00 28.36 496 THR B CA 1
ATOM 3215 C C . THR B 2 203 ? -13.648 6.155 11.753 1.00 26.84 496 THR B C 1
ATOM 3216 O O . THR B 2 203 ? -12.604 5.972 12.385 1.00 25.26 496 THR B O 1
ATOM 3220 N N . LEU B 2 204 ? -14.065 5.351 10.784 1.00 27.55 497 LEU B N 1
ATOM 3221 C CA . LEU B 2 204 ? -13.284 4.218 10.318 1.00 28.90 497 LEU B CA 1
ATOM 3222 C C . LEU B 2 204 ? -11.860 4.631 9.981 1.00 27.09 497 LEU B C 1
ATOM 3223 O O . LEU B 2 204 ? -10.890 4.055 10.474 1.00 25.04 497 LEU B O 1
ATOM 3228 N N . GLN B 2 205 ? -11.752 5.638 9.125 1.00 28.84 498 GLN B N 1
ATOM 3229 C CA . GLN B 2 205 ? -10.464 6.163 8.705 1.00 28.62 498 GLN B CA 1
ATOM 3230 C C . GLN B 2 205 ? -9.636 6.636 9.895 1.00 25.08 498 GLN B C 1
ATOM 3231 O O . GLN B 2 205 ? -8.427 6.424 9.933 1.00 24.30 498 GLN B O 1
ATOM 3237 N N . GLN B 2 206 ? -10.284 7.273 10.864 1.00 24.76 499 GLN B N 1
ATOM 3238 C CA . GLN B 2 206 ? -9.580 7.754 12.051 1.00 23.19 499 GLN B CA 1
ATOM 3239 C C . GLN B 2 206 ? -9.136 6.617 12.971 1.00 21.96 499 GLN B C 1
ATOM 3240 O O . GLN B 2 206 ? -8.089 6.708 13.617 1.00 20.77 499 GLN B O 1
ATOM 3246 N N . GLN B 2 207 ? -9.930 5.551 13.029 1.00 22.74 500 GLN B N 1
ATOM 3247 C CA . GLN B 2 207 ? -9.568 4.374 13.815 1.00 21.35 500 GLN B CA 1
ATOM 3248 C C . GLN B 2 207 ? -8.271 3.761 13.309 1.00 20.11 500 GLN B C 1
ATOM 3249 O O . GLN B 2 207 ? -7.355 3.486 14.084 1.00 19.02 500 GLN B O 1
ATOM 3255 N N . HIS B 2 208 ? -8.205 3.538 12.002 1.00 20.81 501 HIS B N 1
ATOM 3256 C CA . HIS B 2 208 ? -7.041 2.900 11.404 1.00 21.59 501 HIS B CA 1
ATOM 3257 C C . HIS B 2 208 ? -5.805 3.773 11.540 1.00 21.63 501 HIS B C 1
ATOM 3258 O O . HIS B 2 208 ? -4.710 3.275 11.794 1.00 21.42 501 HIS B O 1
ATOM 3265 N N . GLN B 2 209 ? -5.984 5.079 11.383 1.00 21.77 502 GLN B N 1
ATOM 3266 C CA . GLN B 2 209 ? -4.869 6.003 11.520 1.00 22.07 502 GLN B CA 1
ATOM 3267 C C . GLN B 2 209 ? -4.351 6.037 12.956 1.00 20.20 502 GLN B C 1
ATOM 3268 O O . GLN B 2 209 ? -3.141 6.057 13.188 1.00 19.80 502 GLN B O 1
ATOM 3274 N N . ARG B 2 210 ? -5.262 6.040 13.922 1.00 21.02 503 ARG B N 1
ATOM 3275 C CA . ARG B 2 210 ? -4.848 6.097 15.316 1.00 20.34 503 ARG B CA 1
ATOM 3276 C C . ARG B 2 210 ? -4.213 4.783 15.748 1.00 19.48 503 ARG B C 1
ATOM 3277 O O . ARG B 2 210 ? -3.235 4.783 16.493 1.00 19.13 503 ARG B O 1
ATOM 3285 N N . LEU B 2 211 ? -4.768 3.671 15.280 1.00 18.32 504 LEU B N 1
ATOM 3286 C CA . LEU B 2 211 ? -4.168 2.364 15.520 1.00 18.86 504 LEU B CA 1
ATOM 3287 C C . LEU B 2 211 ? -2.728 2.357 15.017 1.00 18.14 504 LEU B C 1
ATOM 3288 O O . LEU B 2 211 ? -1.806 1.963 15.732 1.00 16.30 504 LEU B O 1
ATOM 3293 N N . ALA B 2 212 ? -2.543 2.803 13.780 1.00 17.21 505 ALA B N 1
ATOM 3294 C CA . ALA B 2 212 ? -1.214 2.887 13.184 1.00 17.28 505 ALA B CA 1
ATOM 3295 C C . ALA B 2 212 ? -0.282 3.773 14.002 1.00 17.59 505 ALA B C 1
ATOM 3296 O O . ALA B 2 212 ? 0.845 3.386 14.299 1.00 19.72 505 ALA B O 1
ATOM 3298 N N . GLN B 2 213 ? -0.750 4.962 14.362 1.00 17.80 506 GLN B N 1
ATOM 3299 C CA . GLN B 2 213 ? 0.055 5.894 15.149 1.00 18.98 506 GLN B CA 1
ATOM 3300 C C . GLN B 2 213 ? 0.544 5.268 16.457 1.00 19.24 506 GLN B C 1
ATOM 3301 O O . GLN B 2 213 ? 1.698 5.449 16.855 1.00 19.84 506 GLN B O 1
ATOM 3307 N N . LEU B 2 214 ? -0.335 4.525 17.122 1.00 17.78 507 LEU B N 1
ATOM 3308 C CA . LEU B 2 214 ? 0.000 3.948 18.419 1.00 18.43 507 LEU B CA 1
ATOM 3309 C C . LEU B 2 214 ? 0.994 2.805 18.294 1.00 19.99 507 LEU B C 1
ATOM 3310 O O . LEU B 2 214 ? 1.867 2.640 19.146 1.00 21.89 507 LEU B O 1
ATOM 3315 N N . LEU B 2 215 ? 0.865 2.013 17.238 1.00 19.03 508 LEU B N 1
ATOM 3316 C CA . LEU B 2 215 ? 1.739 0.862 17.076 1.00 18.02 508 LEU B CA 1
ATOM 3317 C C . LEU B 2 215 ? 3.127 1.306 16.626 1.00 18.41 508 LEU B C 1
ATOM 3318 O O . LEU B 2 215 ? 4.123 0.653 16.941 1.00 18.10 508 LEU B O 1
ATOM 3323 N N . LEU B 2 216 ? 3.194 2.421 15.903 1.00 18.36 509 LEU B N 1
ATOM 3324 C CA . LEU B 2 216 ? 4.478 2.959 15.463 1.00 20.47 509 LEU B CA 1
ATOM 3325 C C . LEU B 2 216 ? 5.292 3.503 16.636 1.00 21.56 509 LEU B C 1
ATOM 3326 O O . LEU B 2 216 ? 6.522 3.499 16.602 1.00 23.86 509 LEU B O 1
ATOM 3331 N N . ILE B 2 217 ? 4.602 3.971 17.671 1.00 21.55 510 ILE B N 1
ATOM 3332 C CA . ILE B 2 217 ? 5.265 4.424 18.890 1.00 22.93 510 ILE B CA 1
ATOM 3333 C C . ILE B 2 217 ? 5.960 3.257 19.591 1.00 22.51 510 ILE B C 1
ATOM 3334 O O . ILE B 2 217 ? 7.033 3.423 20.173 1.00 21.95 510 ILE B O 1
ATOM 3339 N N . LEU B 2 218 ? 5.360 2.072 19.522 1.00 21.58 511 LEU B N 1
ATOM 3340 C CA . LEU B 2 218 ? 5.978 0.881 20.105 1.00 22.44 511 LEU B CA 1
ATOM 3341 C C . LEU B 2 218 ? 7.343 0.599 19.483 1.00 23.21 511 LEU B C 1
ATOM 3342 O O . LEU B 2 218 ? 8.225 0.039 20.138 1.00 22.76 511 LEU B O 1
ATOM 3347 N N . SER B 2 219 ? 7.515 0.990 18.224 1.00 22.88 512 SER B N 1
ATOM 3348 C CA . SER B 2 219 ? 8.811 0.889 17.567 1.00 23.31 512 SER B CA 1
ATOM 3349 C C . SER B 2 219 ? 9.832 1.778 18.251 1.00 21.73 512 SER B C 1
ATOM 3350 O O . SER B 2 219 ? 10.990 1.398 18.435 1.00 20.46 512 SER B O 1
ATOM 3353 N N . HIS B 2 220 ? 9.400 2.982 18.604 1.00 22.10 513 HIS B N 1
ATOM 3354 C CA . HIS B 2 220 ? 10.265 3.917 19.310 1.00 22.94 513 HIS B CA 1
ATOM 3355 C C . HIS B 2 220 ? 10.581 3.399 20.714 1.00 20.56 513 HIS B C 1
ATOM 3356 O O . HIS B 2 220 ? 11.703 3.526 21.202 1.00 21.58 513 HIS B O 1
ATOM 3363 N N . ILE B 2 221 ? 9.594 2.788 21.357 1.00 19.29 514 ILE B N 1
ATOM 3364 C CA . ILE B 2 221 ? 9.805 2.233 22.691 1.00 18.87 514 ILE B CA 1
ATOM 3365 C C . ILE B 2 221 ? 10.795 1.057 22.658 1.00 22.10 514 ILE B C 1
ATOM 3366 O O . ILE B 2 221 ? 11.617 0.910 23.566 1.00 21.64 514 ILE B O 1
ATOM 3371 N N . ARG B 2 222 ? 10.735 0.238 21.610 1.00 20.77 515 ARG B N 1
ATOM 3372 C CA . ARG B 2 222 ? 11.718 -0.826 21.439 1.00 19.55 515 ARG B CA 1
ATOM 3373 C C . ARG B 2 222 ? 13.113 -0.218 21.310 1.00 20.18 515 ARG B C 1
ATOM 3374 O O . ARG B 2 222 ? 14.074 -0.709 21.894 1.00 22.26 515 ARG B O 1
ATOM 3382 N N . HIS B 2 223 ? 13.212 0.862 20.543 1.00 21.15 516 HIS B N 1
ATOM 3383 C CA . HIS B 2 223 ? 14.482 1.550 20.355 1.00 21.00 516 HIS B CA 1
ATOM 3384 C C . HIS B 2 223 ? 15.039 2.061 21.686 1.00 21.25 516 HIS B C 1
ATOM 3385 O O . HIS B 2 223 ? 16.232 1.921 21.973 1.00 22.60 516 HIS B O 1
ATOM 3392 N N . MET B 2 224 ? 14.172 2.655 22.499 1.00 20.07 517 MET B N 1
ATOM 3393 C CA . MET B 2 224 ? 14.585 3.173 23.800 1.00 23.09 517 MET B CA 1
ATOM 3394 C C . MET B 2 224 ? 15.060 2.049 24.713 1.00 22.59 517 MET B C 1
ATOM 3395 O O . MET B 2 224 ? 16.055 2.192 25.424 1.00 22.47 517 MET B O 1
ATOM 3400 N N . SER B 2 225 ? 14.342 0.932 24.693 1.00 21.97 518 SER B N 1
ATOM 3401 C CA . SER B 2 225 ? 14.730 -0.224 25.487 1.00 23.08 518 SER B CA 1
ATOM 3402 C C . SER B 2 225 ? 16.111 -0.738 25.092 1.00 24.34 518 SER B C 1
ATOM 3403 O O . SER B 2 225 ? 16.928 -1.039 25.960 1.00 26.85 518 SER B O 1
ATOM 3406 N N . ASN B 2 226 ? 16.366 -0.851 23.789 1.00 21.89 519 ASN B N 1
ATOM 3407 C CA . ASN B 2 226 ? 17.693 -1.216 23.307 1.00 23.79 519 ASN B CA 1
ATOM 3408 C C . ASN B 2 226 ? 18.764 -0.281 23.851 1.00 25.13 519 ASN B C 1
ATOM 3409 O O . ASN B 2 226 ? 19.801 -0.730 24.332 1.00 26.57 519 ASN B O 1
ATOM 3414 N N . LYS B 2 227 ? 18.516 1.022 23.761 1.00 27.06 520 LYS B N 1
ATOM 3415 C CA . LYS B 2 227 ? 19.482 2.009 24.234 1.00 29.71 520 LYS B CA 1
ATOM 3416 C C . LYS B 2 227 ? 19.631 1.954 25.752 1.00 29.14 520 LYS B C 1
ATOM 3417 O O . LYS B 2 227 ? 20.733 2.099 26.282 1.00 30.39 520 LYS B O 1
ATOM 3423 N N . GLY B 2 228 ? 18.520 1.740 26.449 1.00 27.53 521 GLY B N 1
ATOM 3424 C CA . GLY B 2 228 ? 18.539 1.670 27.899 1.00 27.82 521 GLY B CA 1
ATOM 3425 C C . GLY B 2 228 ? 19.276 0.441 28.394 1.00 28.53 521 GLY B C 1
ATOM 3426 O O . GLY B 2 228 ? 19.922 0.472 29.442 1.00 29.74 521 GLY B O 1
ATOM 3427 N N . MET B 2 229 ? 19.177 -0.642 27.629 1.00 28.76 522 MET B N 1
ATOM 3428 C CA . MET B 2 229 ? 19.812 -1.908 27.978 1.00 30.67 522 MET B CA 1
ATOM 3429 C C . MET B 2 229 ? 21.331 -1.804 27.897 1.00 33.29 522 MET B C 1
ATOM 3430 O O . MET B 2 229 ? 22.048 -2.342 28.743 1.00 34.04 522 MET B O 1
ATOM 3435 N N . GLU B 2 230 ? 21.821 -1.116 26.871 1.00 32.82 523 GLU B N 1
ATOM 3436 C CA . GLU B 2 230 ? 23.256 -0.919 26.732 1.00 35.61 523 GLU B CA 1
ATOM 3437 C C . GLU B 2 230 ? 23.767 0.022 27.820 1.00 37.23 523 GLU B C 1
ATOM 3438 O O . GLU B 2 230 ? 24.871 -0.161 28.339 1.00 39.68 523 GLU B O 1
ATOM 3440 N N . HIS B 2 231 ? 22.959 1.020 28.173 1.00 36.52 524 HIS B N 1
ATOM 3441 C CA . HIS B 2 231 ? 23.347 1.965 29.215 1.00 37.80 524 HIS B CA 1
ATOM 3442 C C . HIS B 2 231 ? 23.462 1.263 30.560 1.00 37.91 524 HIS B C 1
ATOM 3443 O O . HIS B 2 231 ? 24.376 1.537 31.339 1.00 39.31 524 HIS B O 1
ATOM 3450 N N . LEU B 2 232 ? 22.527 0.359 30.828 1.00 36.77 525 LEU B N 1
ATOM 3451 C CA . LEU B 2 232 ? 22.526 -0.388 32.078 1.00 37.28 525 LEU B CA 1
ATOM 3452 C C . LEU B 2 232 ? 23.713 -1.341 32.160 1.00 40.65 525 LEU B C 1
ATOM 3453 O O . LEU B 2 232 ? 24.301 -1.518 33.225 1.00 41.66 525 LEU B O 1
ATOM 3458 N N . TYR B 2 233 ? 24.058 -1.954 31.030 1.00 41.37 526 TYR B N 1
ATOM 3459 C CA . TYR B 2 233 ? 25.163 -2.908 30.975 1.00 45.54 526 TYR B CA 1
ATOM 3460 C C . TYR B 2 233 ? 26.490 -2.229 31.279 1.00 47.45 526 TYR B C 1
ATOM 3461 O O . TYR B 2 233 ? 27.348 -2.795 31.958 1.00 49.05 526 TYR B O 1
ATOM 3470 N N . SER B 2 234 ? 26.653 -1.014 30.767 1.00 46.75 527 SER B N 1
ATOM 3471 C CA . SER B 2 234 ? 27.883 -0.265 30.967 1.00 49.34 527 SER B CA 1
ATOM 3472 C C . SER B 2 234 ? 27.965 0.238 32.398 1.00 50.12 527 SER B C 1
ATOM 3473 O O . SER B 2 234 ? 29.053 0.462 32.921 1.00 52.10 527 SER B O 1
ATOM 3476 N N . MET B 2 235 ? 26.811 0.427 33.029 1.00 48.84 528 MET B N 1
ATOM 3477 C CA . MET B 2 235 ? 26.795 0.792 34.437 1.00 48.75 528 MET B CA 1
ATOM 3478 C C . MET B 2 235 ? 27.231 -0.405 35.276 1.00 50.56 528 MET B C 1
ATOM 3479 O O . MET B 2 235 ? 28.016 -0.253 36.210 1.00 53.37 528 MET B O 1
ATOM 3484 N N . LYS B 2 236 ? 26.741 -1.595 34.933 1.00 50.67 529 LYS B N 1
ATOM 3485 C CA . LYS B 2 236 ? 27.190 -2.814 35.604 1.00 52.81 529 LYS B CA 1
ATOM 3486 C C . LYS B 2 236 ? 28.703 -2.970 35.492 1.00 54.67 529 LYS B C 1
ATOM 3487 O O . LYS B 2 236 ? 29.359 -3.429 36.426 1.00 56.02 529 LYS B O 1
ATOM 3493 N N . CYS B 2 237 ? 29.253 -2.585 34.345 1.00 53.28 530 CYS B N 1
ATOM 3494 C CA . CYS B 2 237 ? 30.680 -2.752 34.096 1.00 56.65 530 CYS B CA 1
ATOM 3495 C C . CYS B 2 237 ? 31.528 -1.801 34.942 1.00 59.37 530 CYS B C 1
ATOM 3496 O O . CYS B 2 237 ? 32.487 -2.233 35.577 1.00 61.02 530 CYS B O 1
ATOM 3499 N N . LYS B 2 238 ? 31.170 -0.519 34.967 1.00 58.47 531 LYS B N 1
ATOM 3500 C CA . LYS B 2 238 ? 31.835 0.443 35.848 1.00 61.10 531 LYS B CA 1
ATOM 3501 C C . LYS B 2 238 ? 31.771 -0.011 37.303 1.00 62.88 531 LYS B C 1
ATOM 3502 O O . LYS B 2 238 ? 32.553 0.442 38.139 1.00 65.25 531 LYS B O 1
ATOM 3504 N N . ASN B 2 239 ? 30.838 -0.918 37.584 1.00 65.46 532 ASN B N 1
ATOM 3505 C CA . ASN B 2 239 ? 30.532 -1.353 38.945 1.00 67.20 532 ASN B CA 1
ATOM 3506 C C . ASN B 2 239 ? 30.303 -0.166 39.872 1.00 67.41 532 ASN B C 1
ATOM 3507 O O . ASN B 2 239 ? 30.524 -0.255 41.077 1.00 68.95 532 ASN B O 1
ATOM 3512 N N . VAL B 2 241 ? 27.199 0.955 40.686 1.00 64.99 534 VAL B N 1
ATOM 3513 C CA . VAL B 2 241 ? 26.050 0.752 41.561 1.00 62.58 534 VAL B CA 1
ATOM 3514 C C . VAL B 2 241 ? 25.655 -0.721 41.574 1.00 60.70 534 VAL B C 1
ATOM 3515 O O . VAL B 2 241 ? 25.600 -1.361 40.525 1.00 61.04 534 VAL B O 1
ATOM 3519 N N . PRO B 2 242 ? 25.385 -1.270 42.765 1.00 63.05 535 PRO B N 1
ATOM 3520 C CA . PRO B 2 242 ? 25.048 -2.692 42.821 1.00 60.65 535 PRO B CA 1
ATOM 3521 C C . PRO B 2 242 ? 23.720 -2.991 42.161 1.00 56.74 535 PRO B C 1
ATOM 3522 O O . PRO B 2 242 ? 22.779 -2.200 42.252 1.00 56.34 535 PRO B O 1
ATOM 3526 N N . LEU B 2 243 ? 23.649 -4.148 41.522 1.00 53.20 536 LEU B N 1
ATOM 3527 C CA . LEU B 2 243 ? 22.431 -4.590 40.875 1.00 49.50 536 LEU B CA 1
ATOM 3528 C C . LEU B 2 243 ? 21.919 -5.859 41.505 1.00 48.97 536 LEU B C 1
ATOM 3529 O O . LEU B 2 243 ? 22.696 -6.752 41.843 1.00 50.93 536 LEU B O 1
ATOM 3534 N N . SER B 2 244 ? 20.603 -5.949 41.638 1.00 46.81 537 SER B N 1
ATOM 3535 C CA . SER B 2 244 ? 20.005 -7.141 42.195 1.00 46.60 537 SER B CA 1
ATOM 3536 C C . SER B 2 244 ? 20.279 -8.316 41.279 1.00 46.77 537 SER B C 1
ATOM 3537 O O . SER B 2 244 ? 20.592 -8.153 40.098 1.00 46.10 537 SER B O 1
ATOM 3540 N N . ASP B 2 245 ? 20.173 -9.506 41.848 1.00 48.26 538 ASP B N 1
ATOM 3541 C CA . ASP B 2 245 ? 20.319 -10.735 41.094 1.00 49.41 538 ASP B CA 1
ATOM 3542 C C . ASP B 2 245 ? 19.325 -10.808 39.949 1.00 47.56 538 ASP B C 1
ATOM 3543 O O . ASP B 2 245 ? 19.661 -11.214 38.839 1.00 47.52 538 ASP B O 1
ATOM 3548 N N . LEU B 2 246 ? 18.091 -10.419 40.235 1.00 46.05 539 LEU B N 1
ATOM 3549 C CA . LEU B 2 246 ? 17.036 -10.453 39.242 1.00 44.62 539 LEU B CA 1
ATOM 3550 C C . LEU B 2 246 ? 17.355 -9.494 38.111 1.00 42.73 539 LEU B C 1
ATOM 3551 O O . LEU B 2 246 ? 17.335 -9.860 36.936 1.00 41.81 539 LEU B O 1
ATOM 3556 N N . LEU B 2 247 ? 17.661 -8.259 38.485 1.00 43.74 540 LEU B N 1
ATOM 3557 C CA . LEU B 2 247 ? 18.022 -7.237 37.521 1.00 43.82 540 LEU B CA 1
ATOM 3558 C C . LEU B 2 247 ? 19.217 -7.692 36.686 1.00 45.82 540 LEU B C 1
ATOM 3559 O O . LEU B 2 247 ? 19.276 -7.437 35.482 1.00 45.54 540 LEU B O 1
ATOM 3564 N N . LEU B 2 248 ? 20.150 -8.390 37.328 1.00 45.05 541 LEU B N 1
ATOM 3565 C CA . LEU B 2 248 ? 21.341 -8.892 36.650 1.00 47.20 541 LEU B CA 1
ATOM 3566 C C . LEU B 2 248 ? 21.021 -9.929 35.577 1.00 48.72 541 LEU B C 1
ATOM 3567 O O . LEU B 2 248 ? 21.583 -9.884 34.485 1.00 48.88 541 LEU B O 1
ATOM 3572 N N . GLU B 2 249 ? 20.129 -10.867 35.873 1.00 48.19 542 GLU B N 1
ATOM 3573 C CA . GLU B 2 249 ? 19.834 -11.901 34.890 1.00 50.77 542 GLU B CA 1
ATOM 3574 C C . GLU B 2 249 ? 18.942 -11.358 33.770 1.00 48.54 542 GLU B C 1
ATOM 3575 O O . GLU B 2 249 ? 19.092 -11.778 32.629 1.00 48.52 542 GLU B O 1
ATOM 3581 N N . MET B 2 250 ? 18.032 -10.430 34.076 1.00 48.44 543 MET B N 1
ATOM 3582 C CA . MET B 2 250 ? 17.286 -9.738 33.014 1.00 45.88 543 MET B CA 1
ATOM 3583 C C . MET B 2 250 ? 18.267 -9.097 32.049 1.00 46.71 543 MET B C 1
ATOM 3584 O O . MET B 2 250 ? 18.137 -9.213 30.830 1.00 48.46 543 MET B O 1
ATOM 3589 N N . LEU B 2 251 ? 19.248 -8.411 32.620 1.00 48.25 544 LEU B N 1
ATOM 3590 C CA . LEU B 2 251 ? 20.285 -7.750 31.848 1.00 49.72 544 LEU B CA 1
ATOM 3591 C C . LEU B 2 251 ? 21.041 -8.753 30.988 1.00 52.67 544 LEU B C 1
ATOM 3592 O O . LEU B 2 251 ? 21.286 -8.518 29.806 1.00 53.96 544 LEU B O 1
ATOM 3597 N N . ASP B 2 252 ? 21.386 -9.878 31.607 1.00 52.23 545 ASP B N 1
ATOM 3598 C CA . ASP B 2 252 ? 22.222 -10.919 31.012 1.00 55.49 545 ASP B CA 1
ATOM 3599 C C . ASP B 2 252 ? 21.594 -11.578 29.786 1.00 54.12 545 ASP B C 1
ATOM 3600 O O . ASP B 2 252 ? 22.285 -11.888 28.814 1.00 55.98 545 ASP B O 1
ATOM 3605 N N . ALA B 2 253 ? 20.284 -11.801 29.846 1.00 53.24 546 ALA B N 1
ATOM 3606 C CA . ALA B 2 253 ? 19.545 -12.428 28.751 1.00 51.01 546 ALA B CA 1
ATOM 3607 C C . ALA B 2 253 ? 19.630 -11.625 27.456 1.00 49.41 546 ALA B C 1
ATOM 3608 O O . ALA B 2 253 ? 19.401 -12.160 26.373 1.00 49.10 546 ALA B O 1
ATOM 3610 N N . HIS B 2 254 ? 19.948 -10.341 27.560 1.00 47.94 547 HIS B N 1
ATOM 3611 C CA . HIS B 2 254 ? 20.067 -9.516 26.365 1.00 49.71 547 HIS B CA 1
ATOM 3612 C C . HIS B 2 254 ? 21.490 -9.559 25.826 1.00 54.81 547 HIS B C 1
ATOM 3613 O O . HIS B 2 254 ? 21.801 -8.920 24.820 1.00 55.05 547 HIS B O 1
ATOM 3620 N N . ARG B 2 255 ? 22.324 -10.351 26.498 1.00 60.27 548 ARG B N 1
ATOM 3621 C CA . ARG B 2 255 ? 23.736 -10.541 26.163 1.00 64.23 548 ARG B CA 1
ATOM 3622 C C . ARG B 2 255 ? 24.421 -9.249 25.728 1.00 64.51 548 ARG B C 1
ATOM 3623 O O . ARG B 2 255 ? 24.792 -8.424 26.563 1.00 64.59 548 ARG B O 1
ATOM 3634 N N . HIS C 3 2 ? 30.541 19.868 7.385 1.00 74.37 2 HIS D N 1
ATOM 3635 C CA . HIS C 3 2 ? 29.269 19.177 7.458 1.00 70.92 2 HIS D CA 1
ATOM 3636 C C . HIS C 3 2 ? 29.502 17.678 7.269 1.00 63.23 2 HIS D C 1
ATOM 3637 O O . HIS C 3 2 ? 30.619 17.227 7.114 1.00 62.83 2 HIS D O 1
ATOM 3644 N N . LYS C 3 3 ? 28.418 16.930 7.332 1.00 55.81 3 LYS D N 1
ATOM 3645 C CA . LYS C 3 3 ? 28.426 15.517 7.116 1.00 47.44 3 LYS D CA 1
ATOM 3646 C C . LYS C 3 3 ? 28.341 15.290 5.626 1.00 41.46 3 LYS D C 1
ATOM 3647 O O . LYS C 3 3 ? 27.688 16.020 4.919 1.00 41.40 3 LYS D O 1
ATOM 3662 N N . LEU C 3 5 ? 26.755 13.173 3.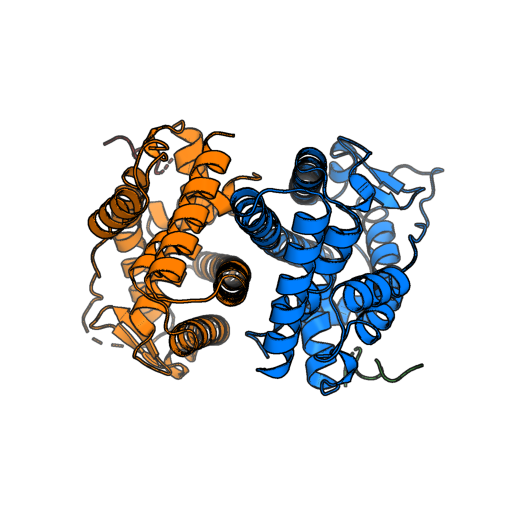991 1.00 25.99 5 LEU D N 1
ATOM 3663 C CA . LEU C 3 5 ? 25.360 13.034 3.594 1.00 25.20 5 LEU D CA 1
ATOM 3664 C C . LEU C 3 5 ? 24.774 14.238 3.218 1.00 24.87 5 LEU D C 1
ATOM 3665 O O . LEU C 3 5 ? 24.054 14.281 2.269 1.00 25.10 5 LEU D O 1
ATOM 3670 N N . HIS C 3 6 ? 24.940 15.359 4.001 1.00 24.67 6 HIS D N 1
ATOM 3671 C CA . HIS C 3 6 ? 24.428 16.713 3.765 1.00 26.29 6 HIS D CA 1
ATOM 3672 C C . HIS C 3 6 ? 24.742 17.152 2.475 1.00 27.41 6 HIS D C 1
ATOM 3673 O O . HIS C 3 6 ? 23.905 17.675 1.814 1.00 27.02 6 HIS D O 1
ATOM 3680 N N . ARG C 3 7 ? 25.958 16.895 1.885 1.00 27.22 7 ARG D N 1
ATOM 3681 C CA . ARG C 3 7 ? 26.318 17.313 0.537 1.00 28.64 7 ARG D CA 1
ATOM 3682 C C . ARG C 3 7 ? 25.790 16.465 -0.431 1.00 28.96 7 ARG D C 1
ATOM 3683 O O . ARG C 3 7 ? 25.170 16.870 -1.370 1.00 29.84 7 ARG D O 1
ATOM 3701 N N . LEU C 3 9 ? 23.232 14.679 -0.496 1.00 26.92 9 LEU D N 1
ATOM 3702 C CA . LEU C 3 9 ? 21.784 14.859 -0.666 1.00 25.30 9 LEU D CA 1
ATOM 3703 C C . LEU C 3 9 ? 21.439 15.957 -1.703 1.00 28.12 9 LEU D C 1
ATOM 3704 O O . LEU C 3 9 ? 20.395 15.955 -2.275 1.00 27.40 9 LEU D O 1
ATOM 3709 N N . GLN C 3 10 ? 22.345 16.877 -1.874 1.00 31.97 10 GLN D N 1
ATOM 3710 C CA . GLN C 3 10 ? 22.172 17.992 -2.802 1.00 37.72 10 GLN D CA 1
ATOM 3711 C C . GLN C 3 10 ? 22.536 17.658 -4.256 1.00 43.31 10 GLN D C 1
ATOM 3712 O O . GLN C 3 10 ? 22.210 18.411 -5.106 1.00 43.57 10 GLN D O 1
ATOM 3718 N N . ASP C 3 11 ? 23.174 16.553 -4.531 1.00 49.14 11 ASP D N 1
ATOM 3719 C CA . ASP C 3 11 ? 23.562 16.102 -5.859 1.00 56.37 11 ASP D CA 1
ATOM 3720 C C . ASP C 3 11 ? 22.370 15.522 -6.581 1.00 59.28 11 ASP D C 1
ATOM 3721 O O . ASP C 3 11 ? 21.649 14.723 -6.056 1.00 58.15 11 ASP D O 1
ATOM 3726 N N . SER C 3 12 ? 22.160 15.915 -7.813 1.00 63.05 12 SER D N 1
ATOM 3727 C CA . SER C 3 12 ? 21.047 15.374 -8.610 1.00 63.73 12 SER D CA 1
ATOM 3728 C C . SER C 3 12 ? 21.638 14.472 -9.654 1.00 64.63 12 SER D C 1
ATOM 3729 O O . SER C 3 12 ? 22.840 14.457 -9.850 1.00 65.31 12 SER D O 1
ATOM 3733 C C . HIS D 3 2 ? 17.284 -20.750 35.210 1.00 79.80 2 HIS E C 1
ATOM 3734 O O . HIS D 3 2 ? 18.505 -20.823 35.106 1.00 82.12 2 HIS E O 1
ATOM 3735 N N . LYS D 3 3 ? 16.596 -19.812 35.890 1.00 73.02 3 LYS E N 1
ATOM 3736 C CA . LYS D 3 3 ? 17.222 -18.716 36.630 1.00 67.95 3 LYS E CA 1
ATOM 3737 C C . LYS D 3 3 ? 16.245 -18.344 37.681 1.00 64.74 3 LYS E C 1
ATOM 3738 O O . LYS D 3 3 ? 15.240 -18.983 37.803 1.00 66.52 3 LYS E O 1
ATOM 3753 N N . LEU D 3 5 ? 14.095 -15.893 37.900 1.00 51.17 5 LEU E N 1
ATOM 3754 C CA . LEU D 3 5 ? 12.836 -15.627 37.192 1.00 49.74 5 LEU E CA 1
ATOM 3755 C C . LEU D 3 5 ? 12.123 -16.752 36.997 1.00 53.53 5 LEU E C 1
ATOM 3756 O O . LEU D 3 5 ? 10.923 -16.744 36.961 1.00 53.69 5 LEU E O 1
ATOM 3761 N N . HIS D 3 6 ? 12.785 -17.891 36.876 1.00 58.18 6 HIS E N 1
ATOM 3762 C CA . HIS D 3 6 ? 12.139 -19.131 36.673 1.00 62.66 6 HIS E CA 1
ATOM 3763 C C . HIS D 3 6 ? 11.415 -19.413 37.775 1.00 64.61 6 HIS E C 1
ATOM 3764 O O . HIS D 3 6 ? 10.356 -19.992 37.661 1.00 66.99 6 HIS E O 1
ATOM 3771 N N . ARG D 3 7 ? 11.850 -19.023 39.027 1.00 64.46 7 ARG E N 1
ATOM 3772 C CA . ARG D 3 7 ? 11.041 -19.352 40.196 1.00 66.04 7 ARG E CA 1
ATOM 3773 C C . ARG D 3 7 ? 9.985 -18.490 40.412 1.00 64.25 7 ARG E C 1
ATOM 3774 O O . ARG D 3 7 ? 8.960 -18.949 40.870 1.00 65.95 7 ARG E O 1
ATOM 3792 N N . LEU D 3 9 ? 7.937 -17.200 38.744 1.00 54.56 9 LEU E N 1
ATOM 3793 C CA . LEU D 3 9 ? 6.775 -17.490 37.929 1.00 54.37 9 LEU E CA 1
ATOM 3794 C C . LEU D 3 9 ? 6.040 -18.658 38.463 1.00 58.27 9 LEU E C 1
ATOM 3795 O O . LEU D 3 9 ? 4.919 -18.876 38.067 1.00 58.84 9 LEU E O 1
ATOM 3800 N N . GLN D 3 10 ? 6.652 -19.387 39.375 1.00 61.59 10 GLN E N 1
ATOM 3801 C CA . GLN D 3 10 ? 5.967 -20.577 39.887 1.00 65.27 10 GLN E CA 1
ATOM 3802 C C . GLN D 3 10 ? 5.388 -20.419 41.261 1.00 68.45 10 GLN E C 1
ATOM 3803 O O . GLN D 3 10 ? 4.275 -20.841 41.484 1.00 69.04 10 GLN E O 1
ATOM 3809 N N . ASP D 3 11 ? 6.134 -19.794 42.155 1.00 70.49 11 ASP E N 1
ATOM 3810 C CA . ASP D 3 11 ? 5.677 -19.557 43.518 1.00 73.82 11 ASP E CA 1
ATOM 3811 C C . ASP D 3 11 ? 4.462 -18.631 43.528 1.00 72.23 11 ASP E C 1
ATOM 3812 O O . ASP D 3 11 ? 4.260 -17.801 42.643 1.00 69.81 11 ASP E O 1
ATOM 3817 N N . SER D 3 12 ? 3.704 -18.777 44.611 1.00 73.53 12 SER E N 1
#

Solvent-accessible surface area: 19805 Å² total

Sequence (471 aa):
ALSLTADQMVSALLDAEPPILYSEYDPTRPFSEASMMMGLLTNLADRELVHMINWAKRVPGFVDLTLHDQVHLLECAWLEILMIGLVVWRSMEHPGKLLFAPNLLLDRNQGKCVEGMVEIFDMLLATSSRFRMMNLQGEEFVCLKSSIILLNSGVYTFKDHIHRVLDKITDTLIHLMAKAGLTLQQQHQRLAQLLLILSHHIRHMSNKGMEHLYSMKKNVVPLSDLLLEMLDAHRALSLTADQMVSALLDAEPPILYSEYFSEASMMGLLTNLADRELVHMINWAKRVPGFVDLTLHDQVHLLECAWLEILMIGLVWRSMEHPGKLLFAPNLLLDRNQGKCVEGMVEIFDMLLATSSRFRMMNLQGEEFVCLKSSIILLNSGVYTDHIHRVLDKITDTLIHLMAKAGLTLQQQHQRLAQLLLILSHIRHMSNKGMEHLYSMKCKNVPLSDLLLEMLDAHRHKLHRLQDSKLHRLQD

B-factor: mean 32.88, std 13.11, range [11.71, 108.63]

Foldseek 3Di:
DLVDALVRLLVLLVVLDFDFDAWPDDPVDQDAQLVVLQRLQVLLVVVLVSVLSSQCSNPPLVVDDPQLNVQLCLQQSQLLLLLVQLCVCLVPQQWTCNGVVDIGHLVSLVNHPLRSVLVVLSNVLSPLCNVVVPDPSNSSLLSNLSSLPRRPVVHDPSSVSSNVSSLVSQLVVCVVVPDDPVRSVVVSVVSVVSSVSSSVSSVSVLVSVVVCVCCSYDHDPVVVVSSVVVD/DLVDDLVRLLVLLVVLDFDFDAFDLDAQLRVVLRLQVLLVVVLVSVLSSQCSNPPLVVDDPVVNVQLCLQQSQLLLLLVQLCVCLPPQQWTCSGVSDIGGLVVLVSHPPRSVLVVLSNVLSPVCNVLVPDPSNSSLLSNLSSLPRRVVCVSSVSSNVSSLVSQLVVCVVVPDDPVRSVVSSVVSVVVSVSSSVSSVSVLVSVVVCVVVPSDHDPVRVVSSVVVD/DPVVVCVDD/DVVVVPD